Protein AF-0000000076756516 (afdb_homodimer)

Solvent-accessible surface area (backbone atoms only — not comparable to full-atom values): 21014 Å² total; per-residue (Å²): 76,40,34,31,37,33,27,79,41,75,47,29,42,35,36,57,67,68,47,50,74,73,54,24,69,43,27,36,34,33,26,64,47,73,74,60,73,70,43,61,64,44,64,75,63,56,38,48,73,47,68,31,36,44,83,36,52,64,41,33,32,49,52,37,54,71,64,46,36,48,34,36,39,35,56,50,58,54,61,50,98,85,65,52,64,29,29,26,59,17,46,45,29,50,52,52,24,31,62,73,49,26,53,83,19,32,38,38,41,45,63,36,60,48,30,55,84,38,39,79,44,39,48,71,14,28,40,62,42,34,23,67,61,36,49,28,32,20,51,27,48,52,54,48,71,71,41,89,46,46,30,28,38,39,15,37,41,50,74,37,86,55,81,50,56,44,50,40,84,24,72,64,51,72,54,72,51,57,24,51,22,21,32,35,9,51,23,45,51,51,48,48,56,74,76,41,86,86,47,72,79,37,52,26,31,35,37,43,29,76,80,128,75,41,35,30,38,33,25,79,41,74,48,29,41,36,35,58,67,69,46,51,74,74,53,25,69,44,28,36,34,32,27,63,47,73,74,62,73,71,42,61,64,45,62,76,62,58,38,47,73,48,66,30,35,44,83,35,52,67,42,34,32,50,52,37,53,72,63,47,37,46,34,36,39,35,56,52,57,55,60,49,98,84,65,51,65,30,28,25,59,17,46,45,28,49,52,52,24,30,61,72,50,26,53,83,19,32,40,38,42,47,62,36,61,47,31,54,85,38,38,80,40,39,48,70,11,31,40,61,44,37,22,67,62,36,50,28,32,20,51,27,48,52,53,50,71,70,40,88,47,47,31,29,37,40,17,39,42,50,74,37,86,54,82,52,57,44,50,41,82,23,72,62,49,70,56,70,47,52,22,50,20,22,30,35,8,51,24,45,51,54,48,46,56,73,75,40,85,86,46,70,80,38,52,26,31,34,37,44,29,77,79,128

Foldseek 3Di:
DEEEAPCLDPVNLVVLVPDDLVRQVLYEYEAADPVSVPPCSCVVSVHHYDYARLLDLVSLLVVCQVNLDQEYEYPAFDADPVRHTCLASSLLSNLVSCVVRRQNHEYEYEAAPCAAPNVVLDDPVCCVPCVVRRVRNNNSVVSNVPGSHHYHYHHDYDDDDDDDPDDDDDPPPVCVPSADDDVVQVVVVVVCPVVDPDCPPDDDDDGHDDDD/DEEEAPCLDPVNLVVLVPDDLVRQVLYEYEAADPVSVPPCSCVVSVHHYDYARLLDLVSLLVVCQVNLDQEYEYPAFDADPVRHTCLASSLLSNLVSCVVRRQNHEYEYEAAPCAAPSVVLDDPVCCVVCVVRRVRNNNSVVSNVPGSHHYHYHHDYDDDDDDDPDDDDDPDPVCVPSADDDVVQVVVVVVCPVVDPDCPPDDDDDGHDDDD

Secondary structure (DSSP, 8-state):
-EEEETTTSHHHHHHHHHS-HHHHHTEEEEESSGGGGG-HHHHHTT-EEEE--TT-HHHHHHHHHHH--SEEEE---SB-TTS-B-TTHHHHHHHHHHHHH-TT-EEEEE--TT-GGGGGGS-HHHHHHHHHHHHHHHHHHHHHHHSSSEEEEEEE-EEE-SS---EEEESS-------EEEHHHHHHHHHHHHH-SS-TTEEEEEEE----/-EEEETTTSHHHHHHHHHS-HHHHHTEEEEESSGGGGG-HHHHHTT-EEEE--TT-HHHHHHHHHHH--SEEEE---SB-TTS-B-TTHHHHHHHHHHHHH-TT-EEEEE--TT-GGGGGGS-HHHHHHHHHHHHHHHHHHHHHHHSSSEEEEEEE-EEE-SS---EEEESS-------EEEHHHHHHHHHHHHH-SS-TTEEEEEEE----

pLDDT: mean 87.85, std 15.22, range [34.78, 98.88]

St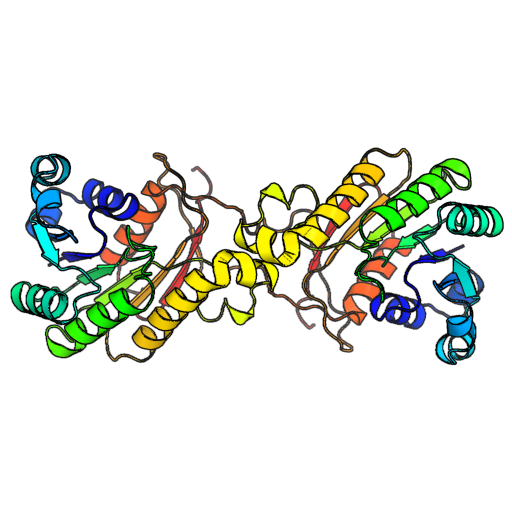ructure (mmCIF, N/CA/C/O backbone):
data_AF-0000000076756516-model_v1
#
loop_
_entity.id
_entity.type
_entity.pdbx_description
1 polymer 'NAD(P)-binding domain-containing protein'
#
loop_
_atom_site.group_PDB
_atom_site.id
_atom_site.type_symbol
_atom_site.label_atom_id
_atom_site.label_alt_id
_atom_site.label_comp_id
_atom_site.label_asym_id
_atom_site.label_entity_id
_atom_site.label_seq_id
_atom_site.pdbx_PDB_ins_code
_atom_site.Cartn_x
_atom_site.Cartn_y
_atom_site.Cartn_z
_atom_site.occupancy
_atom_site.B_iso_or_equiv
_atom_site.auth_seq_id
_atom_site.auth_comp_id
_atom_site.auth_asym_id
_atom_site.auth_atom_id
_atom_site.pdbx_PDB_model_num
ATOM 1 N N . MET A 1 1 ? 3.678 -30.188 -21.062 1 94.88 1 MET A N 1
ATOM 2 C CA . MET A 1 1 ? 2.842 -30.562 -19.938 1 94.88 1 MET A CA 1
ATOM 3 C C . MET A 1 1 ? 2.826 -29.453 -18.875 1 94.88 1 MET A C 1
ATOM 5 O O . MET A 1 1 ? 3.869 -28.891 -18.562 1 94.88 1 MET A O 1
ATOM 9 N N . LEU A 1 2 ? 1.637 -29.141 -18.453 1 98.25 2 LEU A N 1
ATOM 10 C CA . LEU A 1 2 ? 1.432 -28.125 -17.422 1 98.25 2 LEU A CA 1
ATOM 11 C C . LEU A 1 2 ? 1.328 -28.75 -16.047 1 98.25 2 LEU A C 1
ATOM 13 O O . LEU A 1 2 ? 0.549 -29.688 -15.844 1 98.25 2 LEU A O 1
ATOM 17 N N . MET A 1 3 ? 2.189 -28.344 -15.156 1 98.81 3 MET A N 1
ATOM 18 C CA . MET A 1 3 ? 2.145 -28.797 -13.766 1 98.81 3 MET A CA 1
ATOM 19 C C . MET A 1 3 ? 1.742 -27.656 -12.836 1 98.81 3 MET A C 1
ATOM 21 O O . MET A 1 3 ? 2.334 -26.578 -12.883 1 98.81 3 MET A O 1
ATOM 25 N N . ILE A 1 4 ? 0.756 -27.891 -12 1 98.88 4 ILE A N 1
ATOM 26 C CA . ILE A 1 4 ? 0.197 -26.828 -11.156 1 98.88 4 ILE A CA 1
ATOM 27 C C . ILE A 1 4 ? 0.416 -27.172 -9.688 1 98.88 4 ILE A C 1
ATOM 29 O O . ILE A 1 4 ? -0.223 -28.078 -9.148 1 98.88 4 ILE A O 1
ATOM 33 N N . PHE A 1 5 ? 1.343 -26.453 -9.023 1 98.81 5 PHE A N 1
ATOM 34 C CA . PHE A 1 5 ? 1.482 -26.531 -7.578 1 98.81 5 PHE A CA 1
ATOM 35 C C . PHE A 1 5 ? 0.501 -25.594 -6.891 1 98.81 5 PHE A C 1
ATOM 37 O O . PHE A 1 5 ? 0.256 -24.484 -7.371 1 98.81 5 PHE A O 1
ATOM 44 N N . GLY A 1 6 ? 0.014 -25.984 -5.707 1 97.75 6 GLY A N 1
ATOM 45 C CA . GLY A 1 6 ? -1.073 -25.234 -5.094 1 97.75 6 GLY A CA 1
ATOM 46 C C . GLY A 1 6 ? -2.402 -25.438 -5.797 1 97.75 6 GLY A C 1
ATOM 47 O O . GLY A 1 6 ? -3.244 -24.531 -5.805 1 97.75 6 GLY A O 1
ATOM 48 N N . ALA A 1 7 ? -2.59 -26.531 -6.375 1 98 7 ALA A N 1
ATOM 49 C CA . ALA A 1 7 ? -3.744 -26.797 -7.227 1 98 7 ALA A CA 1
ATOM 50 C C . ALA A 1 7 ? -5.023 -26.922 -6.398 1 98 7 ALA A C 1
ATOM 52 O O . ALA A 1 7 ? -6.117 -26.656 -6.898 1 98 7 ALA A O 1
ATOM 53 N N . ASN A 1 8 ? -4.879 -27.297 -5.207 1 96.19 8 ASN A N 1
ATOM 54 C CA . ASN A 1 8 ? -6.059 -27.484 -4.367 1 96.19 8 ASN A CA 1
ATOM 55 C C . ASN A 1 8 ? -6.566 -26.156 -3.82 1 96.19 8 ASN A C 1
ATOM 57 O O . ASN A 1 8 ? -7.703 -26.062 -3.346 1 96.19 8 ASN A O 1
ATOM 61 N N . GLY A 1 9 ? -5.746 -25.156 -3.756 1 95.56 9 GLY A N 1
ATOM 62 C CA . GLY A 1 9 ? -6.164 -23.844 -3.266 1 95.56 9 GLY A CA 1
ATOM 63 C C . GLY A 1 9 ? -7.145 -23.141 -4.188 1 95.56 9 GLY A C 1
ATOM 64 O O . GLY A 1 9 ? -7.32 -23.547 -5.336 1 95.56 9 GLY A O 1
ATOM 65 N N . PRO A 1 10 ? -7.73 -22.047 -3.693 1 95 10 PRO A N 1
ATOM 66 C CA . PRO A 1 10 ? -8.766 -21.359 -4.461 1 95 10 PRO A CA 1
ATOM 67 C C . PRO A 1 10 ? -8.258 -20.844 -5.809 1 95 10 PRO A C 1
ATOM 69 O O . PRO A 1 10 ? -8.969 -20.938 -6.812 1 95 10 PRO A O 1
ATOM 72 N N . SER A 1 11 ? -7.105 -20.297 -5.871 1 95.56 11 SER A N 1
ATOM 73 C CA . SER A 1 11 ? -6.586 -19.766 -7.129 1 95.56 11 SER A CA 1
ATOM 74 C C . SER A 1 11 ? -6.215 -20.891 -8.086 1 95.56 11 SER A C 1
ATOM 76 O O . SER A 1 11 ? -6.438 -20.781 -9.297 1 95.56 11 SER A O 1
ATOM 78 N N . GLY A 1 12 ? -5.594 -21.984 -7.57 1 97.88 12 GLY A N 1
ATOM 79 C CA . GLY A 1 12 ? -5.297 -23.141 -8.398 1 97.88 12 GLY A CA 1
ATOM 80 C C . GLY A 1 12 ? -6.531 -23.75 -9.047 1 97.88 12 GLY A C 1
ATOM 81 O O . GLY A 1 12 ? -6.523 -24.062 -10.234 1 97.88 12 GLY A O 1
ATOM 82 N N . ARG A 1 13 ? -7.566 -23.859 -8.281 1 97.06 13 ARG A N 1
ATOM 83 C CA . ARG A 1 13 ? -8.828 -24.406 -8.781 1 97.06 13 ARG A CA 1
ATOM 84 C C . ARG A 1 13 ? -9.406 -23.531 -9.883 1 97.06 13 ARG A C 1
ATOM 86 O O . ARG A 1 13 ? -9.969 -24.031 -10.859 1 97.06 13 ARG A O 1
ATOM 93 N N . GLN A 1 14 ? -9.281 -22.219 -9.695 1 96.12 14 GLN A N 1
ATOM 94 C CA . GLN A 1 14 ? -9.789 -21.312 -10.719 1 96.12 14 GLN A CA 1
ATOM 95 C C . GLN A 1 14 ? -9.031 -21.484 -12.031 1 96.12 14 GLN A C 1
ATOM 97 O O . GLN A 1 14 ? -9.617 -21.438 -13.109 1 96.12 14 GLN A O 1
ATOM 102 N N . LEU A 1 15 ? -7.703 -21.672 -11.969 1 97.25 15 LEU A N 1
ATOM 103 C CA . LEU A 1 15 ? -6.934 -21.922 -13.188 1 97.25 15 LEU A CA 1
ATOM 104 C C . LEU A 1 15 ? -7.391 -23.203 -13.875 1 97.25 15 LEU A C 1
ATOM 106 O O . LEU A 1 15 ? -7.609 -23.219 -15.086 1 97.25 15 LEU A O 1
ATOM 110 N N . ILE A 1 16 ? -7.539 -24.25 -13.086 1 98.06 16 ILE A N 1
ATOM 111 C CA . ILE A 1 16 ? -7.957 -25.531 -13.625 1 98.06 16 ILE A CA 1
ATOM 112 C C . ILE A 1 16 ? -9.312 -25.391 -14.312 1 98.06 16 ILE A C 1
ATOM 114 O O . ILE A 1 16 ? -9.508 -25.906 -15.414 1 98.06 16 ILE A O 1
ATOM 118 N N . HIS A 1 17 ? -10.164 -24.641 -13.641 1 96.5 17 HIS A N 1
ATOM 119 C CA . HIS A 1 17 ? -11.5 -24.406 -14.188 1 96.5 17 HIS A CA 1
ATOM 120 C C . HIS A 1 17 ? -11.43 -23.719 -15.539 1 96.5 17 HIS A C 1
ATOM 122 O O . HIS A 1 17 ? -12.289 -23.938 -16.406 1 96.5 17 HIS A O 1
ATOM 128 N N . GLN A 1 18 ? -10.461 -22.984 -15.781 1 95.38 18 GLN A N 1
ATOM 129 C CA . GLN A 1 18 ? -10.375 -22.188 -17 1 95.38 18 GLN A CA 1
ATOM 130 C C . GLN A 1 18 ? -9.641 -22.953 -18.094 1 95.38 18 GLN A C 1
ATOM 132 O O . GLN A 1 18 ? -9.602 -22.5 -19.25 1 95.38 18 GLN A O 1
ATOM 137 N N . LEU A 1 19 ? -9.094 -24.094 -17.844 1 96 19 LEU A N 1
ATOM 138 C CA . LEU A 1 19 ? -8.445 -24.906 -18.859 1 96 19 LEU A CA 1
ATOM 139 C C . LEU A 1 19 ? -9.477 -25.641 -19.703 1 96 19 LEU A C 1
ATOM 141 O O . LEU A 1 19 ? -10.5 -26.109 -19.188 1 96 19 LEU A O 1
ATOM 145 N N . SER A 1 20 ? -9.203 -25.734 -20.984 1 94.31 20 SER A N 1
ATOM 146 C CA . SER A 1 20 ? -10.039 -26.562 -21.859 1 94.31 20 SER A CA 1
ATOM 147 C C . SER A 1 20 ? -9.836 -28.047 -21.578 1 94.31 20 SER A C 1
ATOM 149 O O . SER A 1 20 ? -8.836 -28.438 -20.969 1 94.31 20 SER A O 1
ATOM 151 N N . PRO A 1 21 ? -10.727 -28.859 -22.078 1 94.38 21 PRO A N 1
ATOM 152 C CA . PRO A 1 21 ? -10.555 -30.312 -21.891 1 94.38 21 PRO A CA 1
ATOM 153 C C . PRO A 1 21 ? -9.242 -30.828 -22.469 1 94.38 21 PRO A C 1
ATOM 155 O O . PRO A 1 21 ? -8.578 -31.656 -21.859 1 94.38 21 PRO A O 1
ATOM 158 N N . LEU A 1 22 ? -8.883 -30.266 -23.594 1 93.38 22 LEU A N 1
ATOM 159 C CA . LEU A 1 22 ? -7.645 -30.688 -24.234 1 93.38 22 LEU A CA 1
ATOM 160 C C . LEU A 1 22 ? -6.434 -30.281 -23.406 1 93.38 22 LEU A C 1
ATOM 162 O O . LEU A 1 22 ? -5.484 -31.047 -23.25 1 93.38 22 LEU A O 1
ATOM 166 N N . GLU A 1 23 ? -6.496 -29.109 -22.812 1 93.62 23 GLU A N 1
ATOM 167 C CA . GLU A 1 23 ? -5.41 -28.625 -21.953 1 93.62 23 GLU A CA 1
ATOM 168 C C . GLU A 1 23 ? -5.305 -29.453 -20.688 1 93.62 23 GLU A C 1
ATOM 170 O O . GLU A 1 23 ? -4.199 -29.719 -20.203 1 93.62 23 GLU A O 1
ATOM 175 N N . ARG A 1 24 ? -6.391 -29.891 -20.188 1 95.56 24 ARG A N 1
ATOM 176 C CA . ARG A 1 24 ? -6.406 -30.656 -18.938 1 95.56 24 ARG A CA 1
ATOM 177 C C . ARG A 1 24 ? -5.781 -32.031 -19.141 1 95.56 24 ARG A C 1
ATOM 179 O O . ARG A 1 24 ? -5.203 -32.594 -18.203 1 95.56 24 ARG A O 1
ATOM 186 N N . GLU A 1 25 ? -5.867 -32.5 -20.344 1 94.56 25 GLU A N 1
ATOM 187 C CA . GLU A 1 25 ? -5.293 -33.812 -20.625 1 94.56 25 GLU A CA 1
ATOM 188 C C . GLU A 1 25 ? -3.773 -33.781 -20.5 1 94.56 25 GLU A C 1
ATOM 190 O O . GLU A 1 25 ? -3.152 -34.812 -20.25 1 94.56 25 GLU A O 1
ATOM 195 N N . THR A 1 26 ? -3.254 -32.594 -20.719 1 96.38 26 THR A N 1
ATOM 196 C CA . THR A 1 26 ? -1.804 -32.469 -20.656 1 96.38 26 THR A CA 1
ATOM 197 C C . THR A 1 26 ? -1.393 -31.656 -19.438 1 96.38 26 THR A C 1
ATOM 199 O O . THR A 1 26 ? -0.371 -30.953 -19.469 1 96.38 26 THR A O 1
ATOM 202 N N . ALA A 1 27 ? -2.184 -31.656 -18.422 1 98.19 27 ALA A N 1
ATOM 203 C CA . ALA A 1 27 ? -1.889 -30.969 -17.172 1 98.19 27 ALA A CA 1
ATOM 204 C C . ALA A 1 27 ? -1.938 -31.922 -15.984 1 98.19 27 ALA A C 1
ATOM 206 O O . ALA A 1 27 ? -2.586 -32.969 -16.047 1 98.19 27 ALA A O 1
ATOM 207 N N . VAL A 1 28 ? -1.23 -31.609 -14.945 1 98.75 28 VAL A N 1
ATOM 208 C CA . VAL A 1 28 ? -1.28 -32.375 -13.703 1 98.75 28 VAL A CA 1
ATOM 209 C C . VAL A 1 28 ? -1.378 -31.406 -12.516 1 98.75 28 VAL A C 1
ATOM 211 O O . VAL A 1 28 ? -0.647 -30.422 -12.445 1 98.75 28 VAL A O 1
ATOM 214 N N . ALA A 1 29 ? -2.318 -31.688 -11.641 1 98.75 29 ALA A N 1
ATOM 215 C CA . ALA A 1 29 ? -2.514 -30.953 -10.391 1 98.75 29 ALA A CA 1
ATOM 216 C C . ALA A 1 29 ? -1.723 -31.578 -9.25 1 98.75 29 ALA A C 1
ATOM 218 O O . ALA A 1 29 ? -1.886 -32.781 -8.961 1 98.75 29 ALA A O 1
ATOM 219 N N . VAL A 1 30 ? -0.892 -30.812 -8.602 1 98.75 30 VAL A N 1
ATOM 220 C CA . VAL A 1 30 ? -0.1 -31.312 -7.488 1 98.75 30 VAL A CA 1
ATOM 221 C C . VAL A 1 30 ? -0.803 -31 -6.168 1 98.75 30 VAL A C 1
ATOM 223 O O . VAL A 1 30 ? -1.071 -29.844 -5.867 1 98.75 30 VAL A O 1
ATOM 226 N N . LEU A 1 31 ? -1.05 -32.031 -5.375 1 98.19 31 LEU A N 1
ATOM 227 C CA . LEU A 1 31 ? -1.759 -31.922 -4.105 1 98.19 31 LEU A CA 1
ATOM 228 C C . LEU A 1 31 ? -0.827 -32.25 -2.938 1 98.19 31 LEU A C 1
ATOM 230 O O . LEU A 1 31 ? 0.071 -33.062 -3.062 1 98.19 31 LEU A O 1
ATOM 234 N N . ARG A 1 32 ? -1.08 -31.562 -1.812 1 96.44 32 ARG A N 1
ATOM 235 C CA . ARG A 1 32 ? -0.212 -31.719 -0.65 1 96.44 32 ARG A CA 1
ATOM 236 C C . ARG A 1 32 ? -0.457 -33.062 0.032 1 96.44 32 ARG A C 1
ATOM 238 O O . ARG A 1 32 ? 0.491 -33.75 0.417 1 96.44 32 ARG A O 1
ATOM 245 N N . LEU A 1 33 ? -1.744 -33.438 0.158 1 95.56 33 LEU A N 1
ATOM 246 C CA . LEU A 1 33 ? -2.139 -34.625 0.925 1 95.56 33 LEU A CA 1
ATOM 247 C C . LEU A 1 33 ? -2.842 -35.625 0.034 1 95.56 33 LEU A C 1
ATOM 249 O O . LEU A 1 33 ? -3.631 -35.25 -0.837 1 95.56 33 LEU A O 1
ATOM 253 N N . PRO A 1 34 ? -2.607 -36.906 0.317 1 96.38 34 PRO A N 1
ATOM 254 C CA . PRO A 1 34 ? -3.242 -37.938 -0.488 1 96.38 34 PRO A CA 1
ATOM 255 C C . PRO A 1 34 ? -4.766 -37.875 -0.451 1 96.38 34 PRO A C 1
ATOM 257 O O . PRO A 1 34 ? -5.426 -38.125 -1.461 1 96.38 34 PRO A O 1
ATOM 260 N N . GLU A 1 35 ? -5.309 -37.5 0.636 1 95.88 35 GLU A N 1
ATOM 261 C CA . GLU A 1 35 ? -6.758 -37.469 0.796 1 95.88 35 GLU A CA 1
ATOM 262 C C . GLU A 1 35 ? -7.406 -36.438 -0.13 1 95.88 35 GLU A C 1
ATOM 264 O O . GLU A 1 35 ? -8.586 -36.562 -0.462 1 95.88 35 GLU A O 1
ATOM 269 N N . GLN A 1 36 ? -6.66 -35.5 -0.584 1 95.44 36 GLN A N 1
ATOM 270 C CA . GLN A 1 36 ? -7.18 -34.438 -1.453 1 95.44 36 GLN A CA 1
ATOM 271 C C . GLN A 1 36 ? -7.48 -35 -2.85 1 95.44 36 GLN A C 1
ATOM 273 O O . GLN A 1 36 ? -8.219 -34.375 -3.617 1 95.44 36 GLN A O 1
ATOM 278 N N . GLN A 1 37 ? -6.973 -36.125 -3.215 1 95.44 37 GLN A N 1
ATOM 279 C CA . GLN A 1 37 ? -7.199 -36.719 -4.523 1 95.44 37 GLN A CA 1
ATOM 280 C C . GLN A 1 37 ? -8.648 -37.188 -4.68 1 95.44 37 GLN A C 1
ATOM 282 O O . GLN A 1 37 ? -9.133 -37.375 -5.797 1 95.44 37 GLN A O 1
ATOM 287 N N . SER A 1 38 ? -9.336 -37.344 -3.52 1 95.5 38 SER A N 1
ATOM 288 C CA . SER A 1 38 ? -10.711 -37.844 -3.555 1 95.5 38 SER A CA 1
ATOM 289 C C . SER A 1 38 ? -11.695 -36.688 -3.746 1 95.5 38 SER A C 1
ATOM 291 O O . SER A 1 38 ? -12.898 -36.938 -3.896 1 95.5 38 SER A O 1
ATOM 293 N N . ASP A 1 39 ? -11.211 -35.5 -3.645 1 95.81 39 ASP A N 1
ATOM 294 C CA . ASP A 1 39 ? -12.078 -34.344 -3.91 1 95.81 39 ASP A CA 1
ATOM 295 C C . ASP A 1 39 ? -12.672 -34.438 -5.312 1 95.81 39 ASP A C 1
ATOM 297 O O . ASP A 1 39 ? -11.938 -34.5 -6.301 1 95.81 39 ASP A O 1
ATOM 301 N N . GLU A 1 40 ? -13.992 -34.312 -5.453 1 96.06 40 GLU A N 1
ATOM 302 C CA . GLU A 1 40 ? -14.727 -34.5 -6.699 1 96.06 40 GLU A CA 1
ATOM 303 C C . GLU A 1 40 ? -14.352 -33.438 -7.715 1 96.06 40 GLU A C 1
ATOM 305 O O . GLU A 1 40 ? -14.484 -33.625 -8.922 1 96.06 40 GLU A O 1
ATOM 310 N N . PHE A 1 41 ? -13.844 -32.438 -7.285 1 96.75 41 PHE A N 1
ATOM 311 C CA . PHE A 1 41 ? -13.461 -31.328 -8.164 1 96.75 41 PHE A CA 1
ATOM 312 C C . PHE A 1 41 ? -12.516 -31.812 -9.258 1 96.75 41 PHE A C 1
ATOM 314 O O . PHE A 1 41 ? -12.734 -31.531 -10.438 1 96.75 41 PHE A O 1
ATOM 321 N N . PHE A 1 42 ? -11.508 -32.5 -8.867 1 97.81 42 PHE A N 1
ATOM 322 C CA . PHE A 1 42 ? -10.469 -32.906 -9.812 1 97.81 42 PHE A CA 1
ATOM 323 C C . PHE A 1 42 ? -11 -33.969 -10.789 1 97.81 42 PHE A C 1
ATOM 325 O O . PHE A 1 42 ? -10.68 -33.938 -11.977 1 97.81 42 PHE A O 1
ATOM 332 N N . ALA A 1 43 ? -11.859 -34.844 -10.289 1 96.06 43 ALA A N 1
ATOM 333 C CA . ALA A 1 43 ? -12.5 -35.812 -11.156 1 96.06 43 ALA A CA 1
ATOM 334 C C . ALA A 1 43 ? -13.453 -35.125 -12.133 1 96.06 43 ALA A C 1
ATOM 336 O O . ALA A 1 43 ? -13.461 -35.438 -13.328 1 96.06 43 ALA A O 1
ATOM 337 N N . ASP A 1 44 ? -14.211 -34.219 -11.625 1 96.5 44 ASP A N 1
ATOM 338 C CA . ASP A 1 44 ? -15.18 -33.5 -12.445 1 96.5 44 ASP A CA 1
ATOM 339 C C . ASP A 1 44 ? -14.492 -32.688 -13.539 1 96.5 44 ASP A C 1
ATOM 341 O O . ASP A 1 44 ? -15.023 -32.562 -14.641 1 96.5 44 ASP A O 1
ATOM 345 N N . GLN A 1 45 ? -13.328 -32.219 -13.258 1 96.69 45 GLN A N 1
ATOM 346 C CA . GLN A 1 45 ? -12.578 -31.438 -14.219 1 96.69 45 GLN A CA 1
ATOM 347 C C . GLN A 1 45 ? -11.742 -32.312 -15.133 1 96.69 45 GLN A C 1
ATOM 349 O O . GLN A 1 45 ? -11.102 -31.828 -16.078 1 96.69 45 GLN A O 1
ATOM 354 N N . HIS A 1 46 ? -11.703 -33.594 -14.891 1 96.31 46 HIS A N 1
ATOM 355 C CA . HIS A 1 46 ? -10.953 -34.562 -15.664 1 96.31 46 HIS A CA 1
ATOM 356 C C . HIS A 1 46 ? -9.484 -34.188 -15.766 1 96.31 46 HIS A C 1
ATOM 358 O O . HIS A 1 46 ? -8.898 -34.219 -16.844 1 96.31 46 HIS A O 1
ATOM 364 N N . ILE A 1 47 ? -8.875 -33.844 -14.68 1 97.62 47 ILE A N 1
ATOM 365 C CA . ILE A 1 47 ? -7.457 -33.5 -14.625 1 97.62 47 ILE A CA 1
ATOM 366 C C . ILE A 1 47 ? -6.715 -34.531 -13.781 1 97.62 47 ILE A C 1
ATOM 368 O O . ILE A 1 47 ? -7.23 -35 -12.758 1 97.62 47 ILE A O 1
ATOM 372 N N . ARG A 1 48 ? -5.547 -34.938 -14.211 1 97.5 48 ARG A N 1
ATOM 373 C CA . ARG A 1 48 ? -4.691 -35.812 -13.438 1 97.5 48 ARG A CA 1
ATOM 374 C C . ARG A 1 48 ? -4.207 -35.156 -12.156 1 97.5 48 ARG A C 1
ATOM 376 O O . ARG A 1 48 ? -3.998 -33.938 -12.133 1 97.5 48 ARG A O 1
ATOM 383 N N . THR A 1 49 ? -4.02 -35.969 -11.102 1 98.25 49 THR A N 1
ATOM 384 C CA . THR A 1 49 ? -3.479 -35.469 -9.852 1 98.25 49 THR A CA 1
ATOM 385 C C . THR A 1 49 ? -2.229 -36.25 -9.438 1 98.25 49 THR A C 1
ATOM 387 O O . THR A 1 49 ? -2.023 -37.375 -9.883 1 98.25 49 THR A O 1
ATOM 390 N N . THR A 1 50 ? -1.355 -35.625 -8.727 1 98.5 50 THR A N 1
ATOM 391 C CA . THR A 1 50 ? -0.239 -36.25 -8.023 1 98.5 50 THR A CA 1
ATOM 392 C C . THR A 1 50 ? -0.047 -35.625 -6.645 1 98.5 50 THR A C 1
ATOM 394 O O . THR A 1 50 ? -0.576 -34.531 -6.367 1 98.5 50 THR A O 1
ATOM 397 N N . VAL A 1 51 ? 0.642 -36.375 -5.766 1 98.5 51 VAL A N 1
ATOM 398 C CA . VAL A 1 51 ? 0.79 -35.906 -4.387 1 98.5 51 VAL A CA 1
ATOM 399 C C . VAL A 1 51 ? 2.246 -35.531 -4.121 1 98.5 51 VAL A C 1
ATOM 401 O O . VAL A 1 51 ? 3.152 -36.344 -4.363 1 98.5 51 VAL A O 1
ATOM 404 N N . ALA A 1 52 ? 2.494 -34.375 -3.656 1 98.69 52 ALA A N 1
ATOM 405 C CA . ALA A 1 52 ? 3.797 -33.875 -3.205 1 98.69 52 ALA A CA 1
ATOM 406 C C . ALA A 1 52 ? 3.646 -32.688 -2.266 1 98.69 52 ALA A C 1
ATOM 408 O O . ALA A 1 52 ? 3.26 -31.594 -2.693 1 98.69 52 ALA A O 1
ATOM 409 N N . ASP A 1 53 ? 3.959 -32.906 -0.958 1 97.88 53 ASP A N 1
ATOM 410 C CA . ASP A 1 53 ? 4.082 -31.781 -0.042 1 97.88 53 ASP A CA 1
ATOM 411 C C . ASP A 1 53 ? 5.285 -30.922 -0.399 1 97.88 53 ASP A C 1
ATOM 413 O O . ASP A 1 53 ? 6.426 -31.391 -0.389 1 97.88 53 ASP A O 1
ATOM 417 N N . THR A 1 54 ? 5.027 -29.656 -0.666 1 98.19 54 THR A N 1
ATOM 418 C CA . THR A 1 54 ? 6.109 -28.812 -1.152 1 98.19 54 THR A CA 1
ATOM 419 C C . THR A 1 54 ? 7.16 -28.594 -0.065 1 98.19 54 THR A C 1
ATOM 421 O O . THR A 1 54 ? 8.273 -28.156 -0.352 1 98.19 54 THR A O 1
ATOM 424 N N . LEU A 1 55 ? 6.844 -28.875 1.197 1 97.38 55 LEU A N 1
ATOM 425 C CA . LEU A 1 55 ? 7.82 -28.766 2.277 1 97.38 55 LEU A CA 1
ATOM 426 C C . LEU A 1 55 ? 8.703 -30.016 2.336 1 97.38 55 LEU A C 1
ATOM 428 O O . LEU A 1 55 ? 9.672 -30.062 3.1 1 97.38 55 LEU A O 1
ATOM 432 N N . ASP A 1 56 ? 8.375 -31.016 1.53 1 97.94 56 ASP A N 1
ATOM 433 C CA . ASP A 1 56 ? 9.195 -32.219 1.356 1 97.94 56 ASP A CA 1
ATOM 434 C C . ASP A 1 56 ? 9.969 -32.156 0.041 1 97.94 56 ASP A C 1
ATOM 436 O O . ASP A 1 56 ? 9.422 -32.469 -1.018 1 97.94 56 ASP A O 1
ATOM 440 N N . ALA A 1 57 ? 11.242 -31.891 0.177 1 98.19 57 ALA A N 1
ATOM 441 C CA . ALA A 1 57 ? 12.078 -31.688 -1.002 1 98.19 57 ALA A CA 1
ATOM 442 C C . ALA A 1 57 ? 12.102 -32.938 -1.891 1 98.19 57 ALA A C 1
ATOM 444 O O . ALA A 1 57 ? 12.062 -32.812 -3.117 1 98.19 57 ALA A O 1
ATOM 445 N N . GLU A 1 58 ? 12.172 -34.031 -1.287 1 98.5 58 GLU A N 1
ATOM 446 C CA . GLU A 1 58 ? 12.242 -35.25 -2.043 1 98.5 58 GLU A CA 1
ATOM 447 C C . GLU A 1 58 ? 10.938 -35.531 -2.793 1 98.5 58 GLU A C 1
ATOM 449 O O . GLU A 1 58 ? 10.961 -35.969 -3.945 1 98.5 58 GLU A O 1
ATOM 454 N N . ALA A 1 59 ? 9.852 -35.312 -2.18 1 98.56 59 ALA A N 1
ATOM 455 C CA . ALA A 1 59 ? 8.555 -35.5 -2.824 1 98.56 59 ALA A CA 1
ATOM 456 C C . ALA A 1 59 ? 8.414 -34.594 -4.043 1 98.56 59 ALA A C 1
ATOM 458 O O . ALA A 1 59 ? 7.914 -35.031 -5.086 1 98.56 59 ALA A O 1
ATOM 459 N N . VAL A 1 60 ? 8.859 -33.406 -3.924 1 98.75 60 VAL A N 1
ATOM 460 C CA . VAL A 1 60 ? 8.781 -32.438 -5.023 1 98.75 60 VAL A CA 1
ATOM 461 C C . VAL A 1 60 ? 9.68 -32.906 -6.172 1 98.75 60 VAL A C 1
ATOM 463 O O . VAL A 1 60 ? 9.258 -32.906 -7.332 1 98.75 60 VAL A O 1
ATOM 466 N N . ALA A 1 61 ? 10.859 -33.312 -5.84 1 98.69 61 ALA A N 1
ATOM 467 C CA . ALA A 1 61 ? 11.805 -33.781 -6.848 1 98.69 61 ALA A CA 1
ATOM 468 C C . ALA A 1 61 ? 11.242 -34.969 -7.621 1 98.69 61 ALA A C 1
ATOM 470 O O . ALA A 1 61 ? 11.336 -35.031 -8.852 1 98.69 61 ALA A O 1
ATOM 471 N N . GLN A 1 62 ? 10.648 -35.844 -6.949 1 98.69 62 GLN A N 1
ATOM 472 C CA . GLN A 1 62 ? 10.086 -37.031 -7.574 1 98.69 62 GLN A CA 1
ATOM 473 C C . GLN A 1 62 ? 8.953 -36.688 -8.523 1 98.69 62 GLN A C 1
ATOM 475 O O . GLN A 1 62 ? 8.852 -37.219 -9.625 1 98.69 62 GLN A O 1
ATOM 480 N N . ALA A 1 63 ? 8.117 -35.812 -8.086 1 98.62 63 ALA A N 1
ATOM 481 C CA . ALA A 1 63 ? 7 -35.406 -8.93 1 98.62 63 ALA A CA 1
ATOM 482 C C . ALA A 1 63 ? 7.504 -34.75 -10.219 1 98.62 63 ALA A C 1
ATOM 484 O O . ALA A 1 63 ? 7.012 -35.031 -11.305 1 98.62 63 ALA A O 1
ATOM 485 N N . VAL A 1 64 ? 8.5 -33.875 -10.117 1 98.75 64 VAL A N 1
ATOM 486 C CA . VAL A 1 64 ? 9.047 -33.156 -11.281 1 98.75 64 VAL A CA 1
ATOM 487 C C . VAL A 1 64 ? 9.734 -34.156 -12.203 1 98.75 64 VAL A C 1
ATOM 489 O O . VAL A 1 64 ? 9.602 -34.094 -13.422 1 98.75 64 VAL A O 1
ATOM 492 N N . GLN A 1 65 ? 10.438 -35.062 -11.57 1 98.19 65 GLN A N 1
ATOM 493 C CA . GLN A 1 65 ? 11.125 -36.062 -12.359 1 98.19 65 GLN A CA 1
ATOM 494 C C . GLN A 1 65 ? 10.133 -36.938 -13.125 1 98.19 65 GLN A C 1
ATOM 496 O O . GLN A 1 65 ? 10.375 -37.312 -14.273 1 98.19 65 GLN A O 1
ATOM 501 N N . GLN A 1 66 ? 9.094 -37.25 -12.5 1 98.25 66 GLN A N 1
ATOM 502 C CA . GLN A 1 66 ? 8.094 -38.125 -13.086 1 98.25 66 GLN A CA 1
ATOM 503 C C . GLN A 1 66 ? 7.41 -37.469 -14.281 1 98.25 66 GLN A C 1
ATOM 505 O O . GLN A 1 66 ? 7.223 -38.125 -15.32 1 98.25 66 GLN A O 1
ATOM 510 N N . TYR A 1 67 ? 7.098 -36.219 -14.211 1 97.88 67 TYR A N 1
ATOM 511 C CA . TYR A 1 67 ? 6.215 -35.625 -15.203 1 97.88 67 TYR A CA 1
ATOM 512 C C . TYR A 1 67 ? 7.008 -34.75 -16.188 1 97.88 67 TYR A C 1
ATOM 514 O O . TYR A 1 67 ? 6.523 -34.438 -17.266 1 97.88 67 TYR A O 1
ATOM 522 N N . ARG A 1 68 ? 8.164 -34.281 -15.789 1 97.06 68 ARG A N 1
ATOM 523 C CA . ARG A 1 68 ? 9.055 -33.469 -16.625 1 97.06 68 ARG A CA 1
ATOM 524 C C . ARG A 1 68 ? 8.289 -32.344 -17.328 1 97.06 68 ARG A C 1
ATOM 526 O O . ARG A 1 68 ? 8.266 -32.281 -18.547 1 97.06 68 ARG A O 1
ATOM 533 N N . PRO A 1 69 ? 7.707 -31.469 -16.562 1 98.19 69 PRO A N 1
ATOM 534 C CA . PRO A 1 69 ? 6.867 -30.406 -17.125 1 98.19 69 PRO A CA 1
ATOM 535 C C . PRO A 1 69 ? 7.652 -29.422 -17.984 1 98.19 69 PRO A C 1
ATOM 537 O O . PRO A 1 69 ? 8.859 -29.25 -17.781 1 98.19 69 PRO A O 1
ATOM 540 N N . ASP A 1 70 ? 6.945 -28.812 -18.984 1 97.62 70 ASP A N 1
ATOM 541 C CA . ASP A 1 70 ? 7.492 -27.703 -19.75 1 97.62 70 ASP A CA 1
ATOM 542 C C . ASP A 1 70 ? 7.086 -26.359 -19.141 1 97.62 70 ASP A C 1
ATOM 544 O O . ASP A 1 70 ? 7.762 -25.344 -19.344 1 97.62 70 ASP A O 1
ATOM 548 N N . THR A 1 71 ? 5.926 -26.375 -18.531 1 98.19 71 THR A N 1
ATOM 549 C CA . THR A 1 71 ? 5.406 -25.203 -17.844 1 98.19 71 THR A CA 1
ATOM 550 C C . THR A 1 71 ? 4.953 -25.562 -16.422 1 98.19 71 THR A C 1
ATOM 552 O O . THR A 1 71 ? 4.285 -26.578 -16.219 1 98.19 71 THR A O 1
ATOM 555 N N . VAL A 1 72 ? 5.402 -24.797 -15.492 1 98.81 72 VAL A N 1
ATOM 556 C CA . VAL A 1 72 ? 4.996 -24.969 -14.102 1 98.81 72 VAL A CA 1
ATOM 557 C C . VAL A 1 72 ? 4.383 -23.672 -13.57 1 98.81 72 VAL A C 1
ATOM 559 O O . VAL A 1 72 ? 4.902 -22.578 -13.828 1 98.81 72 VAL A O 1
ATOM 562 N N . VAL A 1 73 ? 3.242 -23.781 -12.906 1 98.81 73 VAL A N 1
ATOM 563 C CA . VAL A 1 73 ? 2.641 -22.688 -12.164 1 98.81 73 VAL A CA 1
ATOM 564 C C . VAL A 1 73 ? 2.652 -23 -10.672 1 98.81 73 VAL A C 1
ATOM 566 O O . VAL A 1 73 ? 2.271 -24.094 -10.258 1 98.81 73 VAL A O 1
ATOM 569 N N . SER A 1 74 ? 3.119 -22.078 -9.914 1 98.88 74 SER A N 1
ATOM 570 C CA . SER A 1 74 ? 3.074 -22.266 -8.461 1 98.88 74 SER A CA 1
ATOM 571 C C . SER A 1 74 ? 2.188 -21.219 -7.801 1 98.88 74 SER A C 1
ATOM 573 O O . SER A 1 74 ? 2.49 -20.016 -7.852 1 98.88 74 SER A O 1
ATOM 575 N N . PHE A 1 75 ? 1.146 -21.672 -7.156 1 98 75 PHE A N 1
ATOM 576 C CA . PHE A 1 75 ? 0.301 -20.875 -6.273 1 98 75 PHE A CA 1
ATOM 577 C C . PHE A 1 75 ? 0.656 -21.125 -4.812 1 98 75 PHE A C 1
ATOM 579 O O . PHE A 1 75 ? -0.09 -20.734 -3.912 1 98 75 PHE A O 1
ATOM 586 N N . VAL A 1 76 ? 1.765 -21.734 -4.582 1 97.38 76 VAL A N 1
ATOM 587 C CA . VAL A 1 76 ? 2.123 -22.203 -3.248 1 97.38 76 VAL A CA 1
ATOM 588 C C . VAL A 1 76 ? 2.352 -21.016 -2.322 1 97.38 76 VAL A C 1
ATOM 590 O O . VAL A 1 76 ? 3.102 -20.094 -2.656 1 97.38 76 VAL A O 1
ATOM 593 N N . GLY A 1 77 ? 1.749 -21.016 -1.185 1 94.12 77 GLY A N 1
ATOM 594 C CA . GLY A 1 77 ? 1.899 -20.016 -0.129 1 94.12 77 GLY A CA 1
ATOM 595 C C . GLY A 1 77 ? 0.988 -20.266 1.058 1 94.12 77 GLY A C 1
ATOM 596 O O . GLY A 1 77 ? 0.118 -21.141 1.005 1 94.12 77 GLY A O 1
ATOM 597 N N . GLY A 1 78 ? 1.312 -19.484 2.129 1 90.31 78 GLY A N 1
ATOM 598 C CA . GLY A 1 78 ? 0.507 -19.609 3.334 1 90.31 78 GLY A CA 1
ATOM 599 C C . GLY A 1 78 ? 1.096 -20.562 4.348 1 90.31 78 GLY A C 1
ATOM 600 O O . GLY A 1 78 ? 2.24 -21 4.211 1 90.31 78 GLY A O 1
ATOM 601 N N . LYS A 1 79 ? 0.329 -20.766 5.43 1 88.12 79 LYS A N 1
ATOM 602 C CA . LYS A 1 79 ? 0.757 -21.656 6.508 1 88.12 79 LYS A CA 1
ATOM 603 C C . LYS A 1 79 ? -0.106 -22.906 6.566 1 88.12 79 LYS A C 1
ATOM 605 O O . LYS A 1 79 ? -1.311 -22.859 6.305 1 88.12 79 LYS A O 1
ATOM 610 N N . ASN A 1 80 ? 0.575 -24.047 6.848 1 87.31 80 ASN A N 1
ATOM 611 C CA . ASN A 1 80 ? -0.207 -25.266 7.066 1 87.31 80 ASN A CA 1
ATOM 612 C C . ASN A 1 80 ? -0.809 -25.297 8.469 1 87.31 80 ASN A C 1
ATOM 614 O O . ASN A 1 80 ? -0.761 -24.297 9.195 1 87.31 80 ASN A O 1
ATOM 618 N N . GLU A 1 81 ? -1.449 -26.469 8.727 1 85.5 81 GLU A N 1
ATOM 619 C CA . GLU A 1 81 ? -2.164 -26.609 9.992 1 85.5 81 GLU A CA 1
ATOM 620 C C . GLU A 1 81 ? -1.218 -26.484 11.18 1 85.5 81 GLU A C 1
ATOM 622 O O . GLU A 1 81 ? -1.638 -26.109 12.273 1 85.5 81 GLU A O 1
ATOM 627 N N . GLN A 1 82 ? 0.102 -26.703 11.031 1 87.56 82 GLN A N 1
ATOM 628 C CA . GLN A 1 82 ? 1.104 -26.625 12.086 1 87.56 82 GLN A CA 1
ATOM 629 C C . GLN A 1 82 ? 1.731 -25.234 12.148 1 87.56 82 GLN A C 1
ATOM 631 O O . GLN A 1 82 ? 2.652 -25 12.938 1 87.56 82 GLN A O 1
ATOM 636 N N . GLY A 1 83 ? 1.307 -24.359 11.344 1 88.06 83 GLY A N 1
ATOM 637 C CA . GLY A 1 83 ? 1.809 -22.984 11.344 1 88.06 83 GLY A CA 1
ATOM 638 C C . GLY A 1 83 ? 3.088 -22.828 10.539 1 88.06 83 GLY A C 1
ATOM 639 O O . GLY A 1 83 ? 3.746 -21.797 10.617 1 88.06 83 GLY A O 1
ATOM 640 N N . ILE A 1 84 ? 3.422 -23.844 9.828 1 88.19 84 ILE A N 1
ATOM 641 C CA . ILE A 1 84 ? 4.656 -23.781 9.055 1 88.19 84 ILE A CA 1
ATOM 642 C C . ILE A 1 84 ? 4.379 -23.141 7.695 1 88.19 84 ILE A C 1
ATOM 644 O O . ILE A 1 84 ? 3.504 -23.594 6.953 1 88.19 84 ILE A O 1
ATOM 648 N N . ARG A 1 85 ? 5.133 -22.078 7.332 1 89.81 85 ARG A N 1
ATOM 649 C CA . ARG A 1 85 ? 4.945 -21.312 6.109 1 89.81 85 ARG A CA 1
ATOM 650 C C . ARG A 1 85 ? 5.645 -21.969 4.926 1 89.81 85 ARG A C 1
ATOM 652 O O . ARG A 1 85 ? 6.789 -22.406 5.043 1 89.81 85 ARG A O 1
ATOM 659 N N . SER A 1 86 ? 5 -21.984 3.746 1 95.5 86 SER A N 1
ATOM 660 C CA . SER A 1 86 ? 5.547 -22.656 2.572 1 95.5 86 SER A CA 1
ATOM 661 C C . SER A 1 86 ? 5.984 -21.656 1.514 1 95.5 86 SER A C 1
ATOM 663 O O . SER A 1 86 ? 6.578 -22.031 0.501 1 95.5 86 SER A O 1
ATOM 665 N N . ASP A 1 87 ? 5.805 -20.375 1.699 1 95.5 87 ASP A N 1
ATOM 666 C CA . ASP A 1 87 ? 6.016 -19.359 0.679 1 95.5 87 ASP A CA 1
ATOM 667 C C . ASP A 1 87 ? 7.453 -19.391 0.162 1 95.5 87 ASP A C 1
ATOM 669 O O . ASP A 1 87 ? 7.688 -19.234 -1.038 1 95.5 87 ASP A O 1
ATOM 673 N N . ALA A 1 88 ? 8.398 -19.578 1.117 1 96.31 88 ALA A N 1
ATOM 674 C CA . ALA A 1 88 ? 9.797 -19.641 0.702 1 96.31 88 ALA A CA 1
ATOM 675 C C . ALA A 1 88 ? 10.227 -21.078 0.463 1 96.31 88 ALA A C 1
ATOM 677 O O . ALA A 1 88 ? 10.508 -21.469 -0.673 1 96.31 88 ALA A O 1
ATOM 678 N N . THR A 1 89 ? 10.164 -21.875 1.496 1 96.88 89 THR A N 1
ATOM 679 C CA . THR A 1 89 ? 10.727 -23.219 1.459 1 96.88 89 THR A CA 1
ATOM 680 C C . THR A 1 89 ? 10.062 -24.047 0.37 1 96.88 89 THR A C 1
ATOM 682 O O . THR A 1 89 ? 10.742 -24.75 -0.392 1 96.88 89 THR A O 1
ATOM 685 N N . GLY A 1 90 ? 8.797 -24.031 0.269 1 98.38 90 GLY A N 1
ATOM 686 C CA . GLY A 1 90 ? 8.094 -24.781 -0.75 1 98.38 90 GLY A CA 1
ATOM 687 C C . GLY A 1 90 ? 8.508 -24.422 -2.162 1 98.38 90 GLY A C 1
ATOM 688 O O . GLY A 1 90 ? 8.773 -25.297 -2.986 1 98.38 90 GLY A O 1
ATOM 689 N N . ASN A 1 91 ? 8.547 -23.141 -2.447 1 98.44 91 ASN A N 1
ATOM 690 C CA . ASN A 1 91 ? 8.906 -22.672 -3.783 1 98.44 91 ASN A CA 1
ATOM 691 C C . ASN A 1 91 ? 10.391 -22.906 -4.074 1 98.44 91 ASN A C 1
ATOM 693 O O . ASN A 1 91 ? 10.766 -23.172 -5.219 1 98.44 91 ASN A O 1
ATOM 697 N N . LEU A 1 92 ? 11.211 -22.844 -3.021 1 98.25 92 LEU A N 1
ATOM 698 C CA . LEU A 1 92 ? 12.625 -23.172 -3.209 1 98.25 92 LEU A CA 1
ATOM 699 C C . LEU A 1 92 ? 12.797 -24.625 -3.625 1 98.25 92 LEU A C 1
ATOM 701 O O . LEU A 1 92 ? 13.625 -24.938 -4.48 1 98.25 92 LEU A O 1
ATOM 705 N N . HIS A 1 93 ? 12.047 -25.516 -3.047 1 98.75 93 HIS A N 1
ATOM 706 C CA . HIS A 1 93 ? 12.086 -26.922 -3.432 1 98.75 93 HIS A CA 1
ATOM 707 C C . HIS A 1 93 ? 11.656 -27.109 -4.883 1 98.75 93 HIS A C 1
ATOM 709 O O . HIS A 1 93 ? 12.234 -27.922 -5.609 1 98.75 93 HIS A O 1
ATOM 715 N N . ILE A 1 94 ? 10.641 -26.391 -5.297 1 98.81 94 ILE A N 1
ATOM 716 C CA . ILE A 1 94 ? 10.172 -26.469 -6.676 1 98.81 94 ILE A CA 1
ATOM 717 C C . ILE A 1 94 ? 11.273 -26 -7.621 1 98.81 94 ILE A C 1
ATOM 719 O O . ILE A 1 94 ? 11.578 -26.672 -8.609 1 98.81 94 ILE A O 1
ATOM 723 N N . ILE A 1 95 ? 11.883 -24.875 -7.285 1 98.62 95 ILE A N 1
ATOM 724 C CA . ILE A 1 95 ? 12.938 -24.281 -8.117 1 98.62 95 ILE A CA 1
ATOM 725 C C . ILE A 1 95 ? 14.086 -25.281 -8.258 1 98.62 95 ILE A C 1
ATOM 727 O O . ILE A 1 95 ? 14.539 -25.562 -9.367 1 98.62 95 ILE A O 1
ATOM 731 N N . ARG A 1 96 ? 14.492 -25.812 -7.148 1 98.44 96 ARG A N 1
ATOM 732 C CA . ARG A 1 96 ? 15.609 -26.75 -7.16 1 98.44 96 ARG A CA 1
ATOM 733 C C . ARG A 1 96 ? 15.273 -28 -7.961 1 98.44 96 ARG A C 1
ATOM 735 O O . ARG A 1 96 ? 16.109 -28.5 -8.719 1 98.44 96 ARG A O 1
ATOM 742 N N . ALA A 1 97 ? 14.117 -28.531 -7.773 1 98.81 97 ALA A N 1
ATOM 743 C CA . ALA A 1 97 ? 13.695 -29.719 -8.5 1 98.81 97 ALA A CA 1
ATOM 744 C C . ALA A 1 97 ? 13.695 -29.469 -10.008 1 98.81 97 ALA A C 1
ATOM 746 O O . ALA A 1 97 ? 14.102 -30.344 -10.781 1 98.81 97 ALA A O 1
ATOM 747 N N . LEU A 1 98 ? 13.242 -28.312 -10.398 1 98.69 98 LEU A N 1
ATOM 748 C CA . LEU A 1 98 ? 13.211 -27.984 -11.82 1 98.69 98 LEU A CA 1
ATOM 749 C C . LEU A 1 98 ? 14.617 -27.859 -12.383 1 98.69 98 LEU A C 1
ATOM 751 O O . LEU A 1 98 ? 14.906 -28.375 -13.469 1 98.69 98 LEU A O 1
ATOM 755 N N . GLU A 1 99 ? 15.453 -27.188 -11.641 1 98.25 99 GLU A N 1
ATOM 756 C CA . GLU A 1 99 ? 16.844 -27.062 -12.086 1 98.25 99 GLU A CA 1
ATOM 757 C C . GLU A 1 99 ? 17.469 -28.422 -12.336 1 98.25 99 GLU A C 1
ATOM 759 O O . GLU A 1 99 ? 18.234 -28.594 -13.289 1 98.25 99 GLU A O 1
ATOM 764 N N . GLN A 1 100 ? 17.062 -29.328 -11.539 1 97.88 100 GLN A N 1
ATOM 765 C CA . GLN A 1 100 ? 17.703 -30.641 -11.578 1 97.88 100 GLN A CA 1
ATOM 766 C C . GLN A 1 100 ? 17.031 -31.547 -12.609 1 97.88 100 GLN A C 1
ATOM 768 O O . GLN A 1 100 ? 17.719 -32.281 -13.32 1 97.88 100 GLN A O 1
ATOM 773 N N . HIS A 1 101 ? 15.75 -31.469 -12.711 1 98.38 101 HIS A N 1
ATOM 774 C CA . HIS A 1 101 ? 15.062 -32.562 -13.414 1 98.38 101 HIS A CA 1
ATOM 775 C C . HIS A 1 101 ? 14.297 -32.031 -14.625 1 98.38 101 HIS A C 1
ATOM 777 O O . HIS A 1 101 ? 13.852 -32.812 -15.469 1 98.38 101 HIS A O 1
ATOM 783 N N . ALA A 1 102 ? 14.109 -30.75 -14.766 1 98.19 102 ALA A N 1
ATOM 784 C CA . ALA A 1 102 ? 13.445 -30.125 -15.906 1 98.19 102 ALA A CA 1
ATOM 785 C C . ALA A 1 102 ? 14 -28.734 -16.172 1 98.19 102 ALA A C 1
ATOM 787 O O . ALA A 1 102 ? 13.258 -27.75 -16.141 1 98.19 102 ALA A O 1
ATOM 788 N N . PRO A 1 103 ? 15.227 -28.625 -16.484 1 97.62 103 PRO A N 1
ATOM 789 C CA . PRO A 1 103 ? 15.906 -27.328 -16.547 1 97.62 103 PRO A CA 1
ATOM 790 C C . PRO A 1 103 ? 15.391 -26.438 -17.688 1 97.62 103 PRO A C 1
ATOM 792 O O . PRO A 1 103 ? 15.656 -25.234 -17.688 1 97.62 103 PRO A O 1
ATOM 795 N N . LYS A 1 104 ? 14.664 -26.953 -18.609 1 97.06 104 LYS A N 1
ATOM 796 C CA . LYS A 1 104 ? 14.141 -26.172 -19.719 1 97.06 104 LYS A CA 1
ATOM 797 C C . LYS A 1 104 ? 12.734 -25.656 -19.422 1 97.06 104 LYS A C 1
ATOM 799 O O . LYS A 1 104 ? 12.148 -24.922 -20.219 1 97.06 104 LYS A O 1
ATOM 804 N N . ALA A 1 105 ? 12.172 -26.047 -18.266 1 97.44 105 ALA A N 1
ATOM 805 C CA . ALA A 1 105 ? 10.82 -25.625 -17.906 1 97.44 105 ALA A CA 1
ATOM 806 C C . ALA A 1 105 ? 10.766 -24.125 -17.625 1 97.44 105 ALA A C 1
ATOM 808 O O . ALA A 1 105 ? 11.75 -23.547 -17.156 1 97.44 105 ALA A O 1
ATOM 809 N N . ARG A 1 106 ? 9.617 -23.562 -17.922 1 97.38 106 ARG A N 1
ATOM 810 C CA . ARG A 1 106 ? 9.312 -22.219 -17.469 1 97.38 106 ARG A CA 1
ATOM 811 C C . ARG A 1 106 ? 8.469 -22.25 -16.203 1 97.38 106 ARG A C 1
ATOM 813 O O . ARG A 1 106 ? 7.508 -23 -16.109 1 97.38 106 ARG A O 1
ATOM 820 N N . LEU A 1 107 ? 8.898 -21.5 -15.258 1 98.56 107 LEU A N 1
ATOM 821 C CA . LEU A 1 107 ? 8.172 -21.391 -14 1 98.56 107 LEU A CA 1
ATOM 822 C C . LEU A 1 107 ? 7.434 -20.062 -13.906 1 98.56 107 LEU A C 1
ATOM 824 O O . LEU A 1 107 ? 8.055 -19 -14.008 1 98.56 107 LEU A O 1
ATOM 828 N N . ILE A 1 108 ? 6.129 -20.109 -13.773 1 98.38 108 ILE A N 1
ATOM 829 C CA . ILE A 1 108 ? 5.289 -18.969 -13.414 1 98.38 108 ILE A CA 1
ATOM 830 C C . ILE A 1 108 ? 5.016 -18.984 -11.914 1 98.38 108 ILE A C 1
ATOM 832 O O . ILE A 1 108 ? 4.27 -19.828 -11.422 1 98.38 108 ILE A O 1
ATOM 836 N N . LEU A 1 109 ? 5.676 -18.078 -11.242 1 98.5 109 LEU A N 1
ATOM 837 C CA . LEU A 1 109 ? 5.566 -18 -9.789 1 98.5 109 LEU A CA 1
ATOM 838 C C . LEU A 1 109 ? 4.605 -16.891 -9.375 1 98.5 109 LEU A C 1
ATOM 840 O O . LEU A 1 109 ? 4.828 -15.719 -9.695 1 98.5 109 LEU A O 1
ATOM 844 N N . VAL A 1 110 ? 3.506 -17.234 -8.664 1 97.06 110 VAL A N 1
ATOM 845 C CA . VAL A 1 110 ? 2.555 -16.25 -8.148 1 97.06 110 VAL A CA 1
ATOM 846 C C . VAL A 1 110 ? 2.936 -15.867 -6.727 1 97.06 110 VAL A C 1
ATOM 848 O O . VAL A 1 110 ? 3.008 -16.719 -5.84 1 97.06 110 VAL A O 1
ATOM 851 N N . THR A 1 111 ? 3.248 -14.602 -6.492 1 93.19 111 THR A N 1
ATOM 852 C CA . THR A 1 111 ? 3.586 -14.078 -5.176 1 93.19 111 THR A CA 1
ATOM 853 C C . THR A 1 111 ? 2.576 -13.016 -4.738 1 93.19 111 THR A C 1
ATOM 855 O O . THR A 1 111 ? 1.422 -13.336 -4.449 1 93.19 111 THR A O 1
ATOM 858 N N . SER A 1 112 ? 2.99 -11.781 -4.473 1 86 112 SER A N 1
ATOM 859 C CA . SER A 1 112 ? 2.082 -10.719 -4.055 1 86 112 SER A CA 1
ATOM 860 C C . SER A 1 112 ? 2.689 -9.344 -4.309 1 86 112 SER A C 1
ATOM 862 O O . SER A 1 112 ? 3.912 -9.195 -4.355 1 86 112 SER A O 1
ATOM 864 N N . MET A 1 113 ? 1.743 -8.438 -4.527 1 78.38 113 MET A N 1
ATOM 865 C CA . MET A 1 113 ? 2.232 -7.059 -4.516 1 78.38 113 MET A CA 1
ATOM 866 C C . MET A 1 113 ? 3.021 -6.773 -3.24 1 78.38 113 MET A C 1
ATOM 868 O O . MET A 1 113 ? 2.641 -7.219 -2.156 1 78.38 113 MET A O 1
ATOM 872 N N . GLY A 1 114 ? 4.082 -6.078 -3.42 1 74.81 114 GLY A N 1
ATOM 873 C CA . GLY A 1 114 ? 4.945 -5.773 -2.289 1 74.81 114 GLY A CA 1
ATOM 874 C C . GLY A 1 114 ? 6.184 -6.648 -2.227 1 74.81 114 GLY A C 1
ATOM 875 O O . GLY A 1 114 ? 7.113 -6.363 -1.469 1 74.81 114 GLY A O 1
ATOM 876 N N . CYS A 1 115 ? 6.219 -7.723 -3.008 1 81.44 115 CYS A N 1
ATOM 877 C CA . CYS A 1 115 ? 7.355 -8.641 -2.982 1 81.44 115 CYS A CA 1
ATOM 878 C C . CYS A 1 115 ? 8.492 -8.117 -3.855 1 81.44 115 CYS A C 1
ATOM 880 O O . CYS A 1 115 ? 8.305 -7.184 -4.633 1 81.44 115 CYS A O 1
ATOM 882 N N . GLY A 1 116 ? 9.625 -8.828 -3.729 1 78.38 116 GLY A N 1
ATOM 883 C CA . GLY A 1 116 ? 10.789 -8.484 -4.523 1 78.38 116 GLY A CA 1
ATOM 884 C C . GLY A 1 116 ? 11.312 -7.09 -4.25 1 78.38 116 GLY A C 1
ATOM 885 O O . GLY A 1 116 ? 11.477 -6.703 -3.09 1 78.38 116 GLY A O 1
ATOM 886 N N . GLU A 1 117 ? 11.516 -6.355 -5.363 1 70 117 GLU A N 1
ATOM 887 C CA . GLU A 1 117 ? 12.07 -5.012 -5.258 1 70 117 GLU A CA 1
ATOM 888 C C . GLU A 1 117 ? 11.07 -4.047 -4.633 1 70 117 GLU A C 1
ATOM 890 O O . GLU A 1 117 ? 11.445 -2.967 -4.172 1 70 117 GLU A O 1
ATOM 895 N N . GLN A 1 118 ? 9.828 -4.523 -4.602 1 65.81 118 GLN A N 1
ATOM 896 C CA . GLN A 1 118 ? 8.789 -3.68 -4.02 1 65.81 118 GLN A CA 1
ATOM 897 C C . GLN A 1 118 ? 8.836 -3.717 -2.496 1 65.81 118 GLN A C 1
ATOM 899 O O . GLN A 1 118 ? 8.266 -2.85 -1.83 1 65.81 118 GLN A O 1
ATOM 904 N N . TYR A 1 119 ? 9.523 -4.773 -2.016 1 66.38 119 TYR A N 1
ATOM 905 C CA . TYR A 1 119 ? 9.477 -5.008 -0.577 1 66.38 119 TYR A CA 1
ATOM 906 C C . TYR A 1 119 ? 10.062 -3.826 0.189 1 66.38 119 TYR A C 1
ATOM 908 O O . TYR A 1 119 ? 9.5 -3.395 1.199 1 66.38 119 TYR A O 1
ATOM 916 N N . ALA A 1 120 ? 11.18 -3.369 -0.365 1 58.78 120 ALA A N 1
ATOM 917 C CA . ALA A 1 120 ? 11.875 -2.277 0.317 1 58.78 120 ALA A CA 1
ATOM 918 C C . ALA A 1 120 ? 11.023 -1.011 0.329 1 58.78 120 ALA A C 1
ATOM 920 O O . ALA A 1 120 ? 11.195 -0.145 1.19 1 58.78 120 ALA A O 1
ATOM 921 N N . LEU A 1 121 ? 10.094 -1.015 -0.663 1 54.62 121 LEU A N 1
ATOM 922 C CA . LEU A 1 121 ? 9.289 0.189 -0.835 1 54.62 121 LEU A CA 1
ATOM 923 C C . LEU A 1 121 ? 8.023 0.123 0.017 1 54.62 121 LEU A C 1
ATOM 925 O O . LEU A 1 121 ? 7.281 1.104 0.11 1 54.62 121 LEU A O 1
ATOM 929 N N . MET A 1 122 ? 7.938 -1.04 0.545 1 57.81 122 MET A N 1
ATOM 930 C CA . MET A 1 122 ? 6.723 -1.208 1.337 1 57.81 122 MET A CA 1
ATOM 931 C C . MET A 1 122 ? 6.84 -0.486 2.674 1 57.81 122 MET A C 1
ATOM 933 O O . MET A 1 122 ? 7.941 -0.327 3.203 1 57.81 122 MET A O 1
ATOM 937 N N . SER A 1 123 ? 5.844 -0.008 3.039 1 50.88 123 SER A N 1
ATOM 938 C CA . SER A 1 123 ? 5.828 0.697 4.316 1 50.88 123 SER A CA 1
ATOM 939 C C . SER A 1 123 ? 6.164 -0.243 5.473 1 50.88 123 SER A C 1
ATOM 941 O O . SER A 1 123 ? 6.055 -1.464 5.336 1 50.88 123 SER A O 1
ATOM 943 N N . ASP A 1 124 ? 6.742 0.348 6.496 1 49.03 124 ASP A N 1
ATOM 944 C CA . ASP A 1 124 ? 7.051 -0.444 7.684 1 49.03 124 ASP A CA 1
ATOM 945 C C . ASP A 1 124 ? 5.809 -1.172 8.195 1 49.03 124 ASP A C 1
ATOM 947 O O . ASP A 1 124 ? 5.898 -2.311 8.656 1 49.03 124 ASP A O 1
ATOM 951 N N . MET A 1 125 ? 4.711 -0.57 8.086 1 42.66 125 MET A N 1
ATOM 952 C CA . MET A 1 125 ? 3.443 -1.163 8.508 1 42.66 125 MET A CA 1
ATOM 953 C C . MET A 1 125 ? 3.115 -2.395 7.668 1 42.66 125 MET A C 1
ATOM 955 O O . MET A 1 125 ? 2.68 -3.416 8.203 1 42.66 125 MET A O 1
ATOM 959 N N . PHE A 1 126 ? 3.291 -2.195 6.336 1 52.31 126 PHE A N 1
ATOM 960 C CA . PHE A 1 126 ? 3.127 -3.322 5.426 1 52.31 126 PHE A CA 1
ATOM 961 C C . PHE A 1 126 ? 4.023 -4.484 5.836 1 52.31 126 PHE A C 1
ATOM 963 O O . PHE A 1 126 ? 3.568 -5.629 5.902 1 52.31 126 PHE A O 1
ATOM 970 N N . LYS A 1 127 ? 5.195 -4.094 6.152 1 59.34 127 LYS A N 1
ATOM 971 C CA . LYS A 1 127 ? 6.18 -5.117 6.504 1 59.34 127 LYS A CA 1
ATOM 972 C C . LYS A 1 127 ? 5.816 -5.797 7.824 1 59.34 127 LYS A C 1
ATOM 974 O O . LYS A 1 127 ? 6.047 -6.996 7.992 1 59.34 127 LYS A O 1
ATOM 979 N N . GLN A 1 128 ? 5.27 -5.074 8.664 1 53.91 128 GLN A N 1
ATOM 980 C CA . GLN A 1 128 ? 4.867 -5.633 9.945 1 53.91 128 GLN A CA 1
ATOM 981 C C . GLN A 1 128 ? 3.691 -6.594 9.789 1 53.91 128 GLN A C 1
ATOM 983 O O . GLN A 1 128 ? 3.637 -7.633 10.445 1 53.91 128 GLN A O 1
ATOM 988 N N . ALA A 1 129 ? 2.66 -6.277 8.906 1 52.06 129 ALA A N 1
ATOM 989 C CA . ALA A 1 129 ? 1.444 -7.062 8.727 1 52.06 129 ALA A CA 1
ATOM 990 C C . ALA A 1 129 ? 1.702 -8.273 7.828 1 52.06 129 ALA A C 1
ATOM 992 O O . ALA A 1 129 ? 1.221 -9.375 8.102 1 52.06 129 ALA A O 1
ATOM 993 N N . LEU A 1 130 ? 2.371 -7.996 6.785 1 61.94 130 LEU A N 1
ATOM 994 C CA . LEU A 1 130 ? 2.539 -9.023 5.762 1 61.94 130 LEU A CA 1
ATOM 995 C C . LEU A 1 130 ? 4.016 -9.336 5.539 1 61.94 130 LEU A C 1
ATOM 997 O O . LEU A 1 130 ? 4.367 -10.078 4.621 1 61.94 130 LEU A O 1
ATOM 1001 N N . GLY A 1 131 ? 4.695 -8.758 6.523 1 70.56 131 GLY A N 1
ATOM 1002 C CA . GLY A 1 131 ? 6.133 -8.766 6.301 1 70.56 131 GLY A CA 1
ATOM 1003 C C . GLY A 1 131 ? 6.715 -10.156 6.199 1 70.56 131 GLY A C 1
ATOM 1004 O O . GLY A 1 131 ? 7.559 -10.422 5.34 1 70.56 131 GLY A O 1
ATOM 1005 N N . GLU A 1 132 ? 6.098 -11.047 7.066 1 77.56 132 GLU A N 1
ATOM 1006 C CA . GLU A 1 132 ? 6.672 -12.391 7.043 1 77.56 132 GLU A CA 1
ATOM 1007 C C . GLU A 1 132 ? 6.391 -13.086 5.715 1 77.56 132 GLU A C 1
ATOM 1009 O O . GLU A 1 132 ? 7.293 -13.672 5.109 1 77.56 132 GLU A O 1
ATOM 1014 N N . ALA A 1 133 ? 5.117 -13.07 5.27 1 84.75 133 ALA A N 1
ATOM 1015 C CA . ALA A 1 133 ? 4.738 -13.703 4.008 1 84.75 133 ALA A CA 1
ATOM 1016 C C . ALA A 1 133 ? 5.438 -13.039 2.828 1 84.75 133 ALA A C 1
ATOM 1018 O O . ALA A 1 133 ? 5.961 -13.719 1.941 1 84.75 133 ALA A O 1
ATOM 1019 N N . VAL A 1 134 ? 5.457 -11.758 2.869 1 82.44 134 VAL A N 1
ATOM 1020 C CA . VAL A 1 134 ? 6.051 -11 1.772 1 82.44 134 VAL A CA 1
ATOM 1021 C C . VAL A 1 134 ? 7.555 -11.25 1.726 1 82.44 134 VAL A C 1
ATOM 1023 O O . VAL A 1 134 ? 8.133 -11.414 0.646 1 82.44 134 VAL A O 1
ATOM 1026 N N . ALA A 1 135 ? 8.133 -11.297 2.914 1 84 135 ALA A N 1
ATOM 1027 C CA . ALA A 1 135 ? 9.562 -11.594 2.973 1 84 135 ALA A CA 1
ATOM 1028 C C . ALA A 1 135 ? 9.859 -12.992 2.432 1 84 135 ALA A C 1
ATOM 1030 O O . ALA A 1 135 ? 10.812 -13.18 1.68 1 84 135 ALA A O 1
ATOM 1031 N N . ALA A 1 136 ? 9.078 -13.945 2.838 1 90.12 136 ALA A N 1
ATOM 1032 C CA . ALA A 1 136 ? 9.258 -15.32 2.377 1 90.12 136 ALA A CA 1
ATOM 1033 C C . ALA A 1 136 ? 9.062 -15.422 0.866 1 90.12 136 ALA A C 1
ATOM 1035 O O . ALA A 1 136 ? 9.844 -16.078 0.175 1 90.12 136 ALA A O 1
ATOM 1036 N N . LYS A 1 137 ? 8.008 -14.742 0.367 1 92.19 137 LYS A N 1
ATOM 1037 C CA . LYS A 1 137 ? 7.77 -14.727 -1.073 1 92.19 137 LYS A CA 1
ATOM 1038 C C . LYS A 1 137 ? 8.914 -14.039 -1.812 1 92.19 137 LYS A C 1
ATOM 1040 O O . LYS A 1 137 ? 9.305 -14.469 -2.898 1 92.19 137 LYS A O 1
ATOM 1045 N N . THR A 1 138 ? 9.406 -13.07 -1.199 1 88.69 138 THR A N 1
ATOM 1046 C CA . THR A 1 138 ? 10.539 -12.367 -1.796 1 88.69 138 THR A CA 1
ATOM 1047 C C . THR A 1 138 ? 11.758 -13.273 -1.89 1 88.69 138 THR A C 1
ATOM 1049 O O . THR A 1 138 ? 12.492 -13.242 -2.883 1 88.69 138 THR A O 1
ATOM 1052 N N . GLU A 1 139 ? 11.984 -14.016 -0.887 1 91.19 139 GLU A N 1
ATOM 1053 C CA . GLU A 1 139 ? 13.086 -14.977 -0.913 1 91.19 139 GLU A CA 1
ATOM 1054 C C . GLU A 1 139 ? 12.945 -15.938 -2.088 1 91.19 139 GLU A C 1
ATOM 1056 O O . GLU A 1 139 ? 13.922 -16.219 -2.787 1 91.19 139 GLU A O 1
ATOM 1061 N N . ALA A 1 140 ? 11.812 -16.438 -2.311 1 96.19 140 ALA A N 1
ATOM 1062 C CA . ALA A 1 140 ? 11.555 -17.328 -3.434 1 96.19 140 ALA A CA 1
ATOM 1063 C C . ALA A 1 140 ? 11.781 -16.625 -4.766 1 96.19 140 ALA A C 1
ATOM 1065 O O . ALA A 1 140 ? 12.367 -17.188 -5.688 1 96.19 140 ALA A O 1
ATOM 1066 N N . GLU A 1 141 ? 11.258 -15.391 -4.867 1 94.25 141 GLU A N 1
ATOM 1067 C CA . GLU A 1 141 ? 11.484 -14.617 -6.086 1 94.25 141 GLU A CA 1
ATOM 1068 C C . GLU A 1 141 ? 12.977 -14.477 -6.375 1 94.25 141 GLU A C 1
ATOM 1070 O O . GLU A 1 141 ? 13.414 -14.664 -7.512 1 94.25 141 GLU A O 1
ATOM 1075 N N . ASN A 1 142 ? 13.664 -14.086 -5.324 1 91.44 142 ASN A N 1
ATOM 1076 C CA . ASN A 1 142 ? 15.094 -13.867 -5.5 1 91.44 142 ASN A CA 1
ATOM 1077 C C . ASN A 1 142 ? 15.805 -15.141 -5.969 1 91.44 142 ASN A C 1
ATOM 1079 O O . ASN A 1 142 ? 16.641 -15.086 -6.875 1 91.44 142 ASN A O 1
ATOM 1083 N N . ALA A 1 143 ? 15.516 -16.234 -5.387 1 94.88 143 ALA A N 1
ATOM 1084 C CA . ALA A 1 143 ? 16.094 -17.516 -5.789 1 94.88 143 ALA A CA 1
ATOM 1085 C C . ALA A 1 143 ? 15.773 -17.844 -7.246 1 94.88 143 ALA A C 1
ATOM 1087 O O . ALA A 1 143 ? 16.641 -18.297 -7.996 1 94.88 143 ALA A O 1
ATOM 1088 N N . LEU A 1 144 ? 14.562 -17.609 -7.609 1 96.94 144 LEU A N 1
ATOM 1089 C CA . LEU A 1 144 ? 14.125 -17.891 -8.977 1 96.94 144 LEU A CA 1
ATOM 1090 C C . LEU A 1 144 ? 14.859 -17 -9.969 1 96.94 144 LEU A C 1
ATOM 1092 O O . LEU A 1 144 ? 15.359 -17.469 -10.992 1 96.94 144 LEU A O 1
ATOM 1096 N N . ARG A 1 145 ? 14.93 -15.727 -9.641 1 92.31 145 ARG A N 1
ATOM 1097 C CA . ARG A 1 145 ? 15.578 -14.758 -10.523 1 92.31 145 ARG A CA 1
ATOM 1098 C C . ARG A 1 145 ? 17.062 -15.086 -10.703 1 92.31 145 ARG A C 1
ATOM 1100 O O . ARG A 1 145 ? 17.656 -14.758 -11.727 1 92.31 145 ARG A O 1
ATOM 1107 N N . GLN A 1 146 ? 17.562 -15.695 -9.719 1 91.56 146 GLN A N 1
ATOM 1108 C CA . GLN A 1 146 ? 18.984 -16.047 -9.766 1 91.56 146 GLN A CA 1
ATOM 1109 C C . GLN A 1 146 ? 19.188 -17.406 -10.406 1 91.56 146 GLN A C 1
ATOM 1111 O O . GLN A 1 146 ? 20.328 -17.812 -10.672 1 91.56 146 GLN A O 1
ATOM 1116 N N . SER A 1 147 ? 18.188 -18.156 -10.633 1 94.94 147 SER A N 1
ATOM 1117 C CA . SER A 1 147 ? 18.266 -19.469 -11.25 1 94.94 147 SER A CA 1
ATOM 1118 C C . SER A 1 147 ? 18.375 -19.375 -12.766 1 94.94 147 SER A C 1
ATOM 1120 O O . SER A 1 147 ? 18.062 -18.328 -13.344 1 94.94 147 SER A O 1
ATOM 1122 N N . PRO A 1 148 ? 18.781 -20.422 -13.375 1 95.69 148 PRO A N 1
ATOM 1123 C CA . PRO A 1 148 ? 18.844 -20.422 -14.844 1 95.69 148 PRO A CA 1
ATOM 1124 C C . PRO A 1 148 ? 17.5 -20.703 -15.492 1 95.69 148 PRO A C 1
ATOM 1126 O O . PRO A 1 148 ? 17.391 -20.75 -16.719 1 95.69 148 PRO A O 1
ATOM 1129 N N . LEU A 1 149 ? 16.453 -20.891 -14.734 1 96.25 149 LEU A N 1
ATOM 1130 C CA . LEU A 1 149 ? 15.141 -21.234 -15.258 1 96.25 149 LEU A CA 1
ATOM 1131 C C . LEU A 1 149 ? 14.508 -20.031 -15.953 1 96.25 149 LEU A C 1
ATOM 1133 O O . LEU A 1 149 ? 14.672 -18.891 -15.516 1 96.25 149 LEU A O 1
ATOM 1137 N N . ALA A 1 150 ? 13.789 -20.328 -17.078 1 96.25 150 ALA A N 1
ATOM 1138 C CA . ALA A 1 150 ? 12.859 -19.312 -17.562 1 96.25 150 ALA A CA 1
ATOM 1139 C C . ALA A 1 150 ? 11.75 -19.047 -16.547 1 96.25 150 ALA A C 1
ATOM 1141 O O . ALA A 1 150 ? 11.234 -19.984 -15.938 1 96.25 150 ALA A O 1
ATOM 1142 N N . TRP A 1 151 ? 11.492 -17.797 -16.391 1 97.12 151 TRP A N 1
ATOM 1143 C CA . TRP A 1 151 ? 10.531 -17.516 -15.328 1 97.12 151 TRP A CA 1
ATOM 1144 C C . TRP A 1 151 ? 9.695 -16.281 -15.656 1 97.12 151 TRP A C 1
ATOM 1146 O O . TRP A 1 151 ? 10.109 -15.438 -16.438 1 97.12 151 TRP A O 1
ATOM 1156 N N . THR A 1 152 ? 8.477 -16.266 -15.117 1 95.81 152 THR A N 1
ATOM 1157 C CA . THR A 1 152 ? 7.586 -15.109 -14.977 1 95.81 152 THR A CA 1
ATOM 1158 C C . THR A 1 152 ? 7.035 -15.031 -13.555 1 95.81 152 THR A C 1
ATOM 1160 O O . THR A 1 152 ? 6.648 -16.047 -12.969 1 95.81 152 THR A O 1
ATOM 1163 N N . ILE A 1 153 ? 7.129 -13.844 -12.984 1 94.44 153 ILE A N 1
ATOM 1164 C CA . ILE A 1 153 ? 6.578 -13.617 -11.656 1 94.44 153 ILE A CA 1
ATOM 1165 C C . ILE A 1 153 ? 5.316 -12.766 -11.75 1 94.44 153 ILE A C 1
ATOM 1167 O O . ILE A 1 153 ? 5.289 -11.766 -12.477 1 94.44 153 ILE A O 1
ATOM 1171 N N . LEU A 1 154 ? 4.203 -13.227 -11.117 1 93.31 154 LEU A N 1
ATOM 1172 C CA . LEU A 1 154 ? 2.959 -12.469 -11.008 1 93.31 154 LEU A CA 1
ATOM 1173 C C . LEU A 1 154 ? 2.691 -12.062 -9.562 1 93.31 154 LEU A C 1
ATOM 1175 O O . LEU A 1 154 ? 2.592 -12.922 -8.68 1 93.31 154 LEU A O 1
ATOM 1179 N N . ARG A 1 155 ? 2.574 -10.742 -9.344 1 86.38 155 ARG A N 1
ATOM 1180 C CA . ARG A 1 155 ? 2.312 -10.148 -8.039 1 86.38 155 ARG A CA 1
ATOM 1181 C C . ARG A 1 155 ? 0.901 -9.578 -7.969 1 86.38 155 ARG A C 1
ATOM 1183 O O . ARG A 1 155 ? 0.703 -8.375 -8.164 1 86.38 155 ARG A O 1
ATOM 1190 N N . PRO A 1 156 ? -0.083 -10.445 -7.66 1 87 156 PRO A N 1
ATOM 1191 C CA . PRO A 1 156 ? -1.454 -9.938 -7.594 1 87 156 PRO A CA 1
ATOM 1192 C C . PRO A 1 156 ? -1.681 -9.016 -6.395 1 87 156 PRO A C 1
ATOM 1194 O O . PRO A 1 156 ? -1.001 -9.141 -5.375 1 87 156 PRO A O 1
ATOM 1197 N N . CYS A 1 157 ? -2.693 -8.133 -6.605 1 78.5 157 CYS A N 1
ATOM 1198 C CA . CYS A 1 157 ? -3.254 -7.414 -5.469 1 78.5 157 CYS A CA 1
ATOM 1199 C C . CYS A 1 157 ? -4.125 -8.328 -4.617 1 78.5 157 CYS A C 1
ATOM 1201 O O . CYS A 1 157 ? -4.082 -9.555 -4.77 1 78.5 157 CYS A O 1
ATOM 1203 N N . GLY A 1 158 ? -4.785 -7.754 -3.613 1 78.31 158 GLY A N 1
ATOM 1204 C CA . GLY A 1 158 ? -5.664 -8.578 -2.799 1 78.31 158 GLY A CA 1
ATOM 1205 C C . GLY A 1 158 ? -6.59 -9.461 -3.619 1 78.31 158 GLY A C 1
ATOM 1206 O O . GLY A 1 158 ? -7.055 -9.055 -4.688 1 78.31 158 GLY A O 1
ATOM 1207 N N . LEU A 1 159 ? -6.891 -10.648 -3.178 1 81.81 159 LEU A N 1
ATOM 1208 C CA . LEU A 1 159 ? -7.672 -11.633 -3.924 1 81.81 159 LEU A CA 1
ATOM 1209 C C . LEU A 1 159 ? -9.031 -11.844 -3.273 1 81.81 159 LEU A C 1
ATOM 1211 O O . LEU A 1 159 ? -9.125 -12.008 -2.055 1 81.81 159 LEU A O 1
ATOM 1215 N N . ALA A 1 160 ? -10.023 -11.766 -4.09 1 78.88 160 ALA A N 1
ATOM 1216 C CA . ALA A 1 160 ? -11.391 -12.055 -3.682 1 78.88 160 ALA A CA 1
ATOM 1217 C C . ALA A 1 160 ? -12.008 -13.141 -4.559 1 78.88 160 ALA A C 1
ATOM 1219 O O . ALA A 1 160 ? -11.438 -13.516 -5.59 1 78.88 160 ALA A O 1
ATOM 1220 N N . ASN A 1 161 ? -13.109 -13.672 -4.02 1 83.94 161 ASN A N 1
ATOM 1221 C CA . ASN A 1 161 ? -13.875 -14.586 -4.859 1 83.94 161 ASN A CA 1
ATOM 1222 C C . ASN A 1 161 ? -14.812 -13.836 -5.805 1 83.94 161 ASN A C 1
ATOM 1224 O O . ASN A 1 161 ? -15.219 -12.711 -5.516 1 83.94 161 ASN A O 1
ATOM 1228 N N . GLY A 1 162 ? -15.055 -14.383 -6.93 1 85.38 162 GLY A N 1
ATOM 1229 C CA . GLY A 1 162 ? -15.938 -13.789 -7.926 1 85.38 162 GLY A CA 1
ATOM 1230 C C . GLY A 1 162 ? -15.648 -14.266 -9.336 1 85.38 162 GLY A C 1
ATOM 1231 O O . GLY A 1 162 ? -14.688 -15 -9.562 1 85.38 162 GLY A O 1
ATOM 1232 N N . ASP A 1 163 ? -16.516 -13.789 -10.258 1 88.94 163 ASP A N 1
ATOM 1233 C CA . ASP A 1 163 ? -16.438 -14.32 -11.609 1 88.94 163 ASP A CA 1
ATOM 1234 C C . ASP A 1 163 ? -15.836 -13.305 -12.57 1 88.94 163 ASP A C 1
ATOM 1236 O O . ASP A 1 163 ? -15.641 -13.594 -13.75 1 88.94 163 ASP A O 1
ATOM 1240 N N . ASP A 1 164 ? -15.484 -12.203 -12.023 1 86.19 164 ASP A N 1
ATOM 1241 C CA . ASP A 1 164 ? -14.867 -11.188 -12.867 1 86.19 164 ASP A CA 1
ATOM 1242 C C . ASP A 1 164 ? -13.5 -11.648 -13.367 1 86.19 164 ASP A C 1
ATOM 1244 O O . ASP A 1 164 ? -12.664 -12.102 -12.586 1 86.19 164 ASP A O 1
ATOM 1248 N N . THR A 1 165 ? -13.328 -11.539 -14.734 1 89.56 165 THR A N 1
ATOM 1249 C CA . THR A 1 165 ? -12.094 -12.031 -15.328 1 89.56 165 THR A CA 1
ATOM 1250 C C . THR A 1 165 ? -11.195 -10.867 -15.758 1 89.56 165 THR A C 1
ATOM 1252 O O . THR A 1 165 ? -10.156 -11.078 -16.375 1 89.56 165 THR A O 1
ATOM 1255 N N . ALA A 1 166 ? -11.586 -9.617 -15.414 1 87.06 166 ALA A N 1
ATOM 1256 C CA . ALA A 1 166 ? -10.828 -8.453 -15.875 1 87.06 166 ALA A CA 1
ATOM 1257 C C . ALA A 1 166 ? -9.578 -8.258 -15.023 1 87.06 166 ALA A C 1
ATOM 1259 O O . ALA A 1 166 ? -9.625 -8.375 -13.797 1 87.06 166 ALA A O 1
ATOM 1260 N N . TYR A 1 167 ? -8.477 -8.047 -15.68 1 85.38 167 TYR A N 1
ATOM 1261 C CA . TYR A 1 167 ? -7.219 -7.777 -14.992 1 85.38 167 TYR A CA 1
ATOM 1262 C C . TYR A 1 167 ? -6.332 -6.855 -15.828 1 85.38 167 TYR A C 1
ATOM 1264 O O . TYR A 1 167 ? -6.59 -6.645 -17.016 1 85.38 167 TYR A O 1
ATOM 1272 N N . GLN A 1 168 ? -5.336 -6.254 -15.18 1 81.06 168 GLN A N 1
ATOM 1273 C CA . GLN A 1 168 ? -4.266 -5.496 -15.82 1 81.06 168 GLN A CA 1
ATOM 1274 C C . GLN A 1 168 ? -2.896 -5.945 -15.32 1 81.06 168 GLN A C 1
ATOM 1276 O O . GLN A 1 168 ? -2.715 -6.188 -14.125 1 81.06 168 GLN A O 1
ATOM 1281 N N . LEU A 1 169 ? -2.012 -6.188 -16.297 1 81.5 169 LEU A N 1
ATOM 1282 C CA . LEU A 1 169 ? -0.623 -6.484 -15.961 1 81.5 169 LEU A CA 1
ATOM 1283 C C . LEU A 1 169 ? 0.219 -5.211 -15.953 1 81.5 169 LEU A C 1
ATOM 1285 O O . LEU A 1 169 ? 0.158 -4.418 -16.891 1 81.5 169 LEU A O 1
ATOM 1289 N N . HIS A 1 170 ? 0.955 -5.105 -14.734 1 75 170 HIS A N 1
ATOM 1290 C CA . HIS A 1 170 ? 1.834 -3.947 -14.609 1 75 170 HIS A CA 1
ATOM 1291 C C . HIS A 1 170 ? 3.281 -4.379 -14.398 1 75 170 HIS A C 1
ATOM 1293 O O . HIS A 1 170 ? 3.586 -5.094 -13.445 1 75 170 HIS A O 1
ATOM 1299 N N . GLU A 1 171 ? 4.156 -4.191 -15.352 1 71.06 171 GLU A N 1
ATOM 1300 C CA . GLU A 1 171 ? 5.566 -4.465 -15.094 1 71.06 171 GLU A CA 1
ATOM 1301 C C . GLU A 1 171 ? 6.117 -3.543 -14.008 1 71.06 171 GLU A C 1
ATOM 1303 O O . GLU A 1 171 ? 6.988 -3.938 -13.234 1 71.06 171 GLU A O 1
ATOM 1308 N N . GLN A 1 172 ? 5.758 -2.391 -14.039 1 50.78 172 GLN A N 1
ATOM 1309 C CA . GLN A 1 172 ? 6.148 -1.412 -13.023 1 50.78 172 GLN A CA 1
ATOM 1310 C C . GLN A 1 172 ? 4.934 -0.897 -12.258 1 50.78 172 GLN A C 1
ATOM 1312 O O . GLN A 1 172 ? 3.91 -0.561 -12.859 1 50.78 172 GLN A O 1
ATOM 1317 N N . LEU A 1 173 ? 4.566 -1.747 -11.133 1 49.69 173 LEU A N 1
ATOM 1318 C CA . LEU A 1 173 ? 3.484 -1.107 -10.391 1 49.69 173 LEU A CA 1
ATOM 1319 C C . LEU A 1 173 ? 3.703 0.398 -10.297 1 49.69 173 LEU A C 1
ATOM 1321 O O . LEU A 1 173 ? 4.832 0.854 -10.094 1 49.69 173 LEU A O 1
ATOM 1325 N N . PRO A 1 174 ? 2.814 0.956 -10.891 1 39.62 174 PRO A N 1
ATOM 1326 C CA . PRO A 1 174 ? 3.018 2.346 -10.477 1 39.62 174 PRO A CA 1
ATOM 1327 C C . PRO A 1 174 ? 3.418 2.469 -9.008 1 39.62 174 PRO A C 1
ATOM 1329 O O . PRO A 1 174 ? 2.908 1.73 -8.156 1 39.62 174 PRO A O 1
ATOM 1332 N N . ALA A 1 175 ? 4.648 2.273 -8.773 1 38.34 175 ALA A N 1
ATOM 1333 C CA . ALA A 1 175 ? 5.207 2.557 -7.457 1 38.34 175 ALA A CA 1
ATOM 1334 C C . ALA A 1 175 ? 4.16 3.186 -6.539 1 38.34 175 ALA A C 1
ATOM 1336 O O . ALA A 1 175 ? 3.512 4.164 -6.91 1 38.34 175 ALA A O 1
ATOM 1337 N N . ILE A 1 176 ? 3.09 2.365 -6.16 1 40.56 176 ILE A N 1
ATOM 1338 C CA . ILE A 1 176 ? 2.754 3.258 -5.059 1 40.56 176 ILE A CA 1
ATOM 1339 C C . ILE A 1 176 ? 4.02 3.943 -4.543 1 40.56 176 ILE A C 1
ATOM 1341 O O . ILE A 1 176 ? 4.93 3.281 -4.043 1 40.56 176 ILE A O 1
ATOM 1345 N N . PRO A 1 177 ? 4.633 4.566 -5.375 1 38.16 177 PRO A N 1
ATOM 1346 C CA . PRO A 1 177 ? 5.922 5.176 -5.035 1 38.16 177 PRO A CA 1
ATOM 1347 C C . PRO A 1 177 ? 6.152 5.266 -3.527 1 38.16 177 PRO A C 1
ATOM 1349 O O . PRO A 1 177 ? 5.281 5.734 -2.791 1 38.16 177 PRO A O 1
ATOM 1352 N N . ARG A 1 178 ? 6.625 4.199 -2.842 1 44.47 178 ARG A N 1
ATOM 1353 C CA . ARG A 1 178 ? 7.34 4.625 -1.641 1 44.47 178 ARG A CA 1
ATOM 1354 C C . ARG A 1 178 ? 7.836 6.059 -1.778 1 44.47 178 ARG A C 1
ATOM 1356 O O . ARG A 1 178 ? 8.984 6.289 -2.158 1 44.47 178 ARG A O 1
ATOM 1363 N N . GLN A 1 179 ? 7 6.629 -2.537 1 52.47 179 GLN A N 1
ATOM 1364 C CA . GLN A 1 179 ? 7.547 7.945 -2.85 1 52.47 179 GLN A CA 1
ATOM 1365 C C . GLN A 1 179 ? 7.637 8.812 -1.599 1 52.47 179 GLN A C 1
ATOM 1367 O O . GLN A 1 179 ? 6.711 8.836 -0.783 1 52.47 179 GLN A O 1
ATOM 1372 N N . TYR A 1 180 ? 8.859 8.664 -1.168 1 64.31 180 TYR A N 1
ATOM 1373 C CA . TYR A 1 180 ? 9.117 9.695 -0.168 1 64.31 180 TYR A CA 1
ATOM 1374 C C . TYR A 1 180 ? 9.102 11.086 -0.797 1 64.31 180 TYR A C 1
ATOM 1376 O O . TYR A 1 180 ? 9.453 11.25 -1.967 1 64.31 180 TYR A O 1
ATOM 1384 N N . MET A 1 181 ? 8.43 11.914 -0.15 1 77.38 181 MET A N 1
ATOM 1385 C CA . MET A 1 181 ? 8.562 13.336 -0.464 1 77.38 181 MET A CA 1
ATOM 1386 C C . MET A 1 181 ? 9.305 14.07 0.647 1 77.38 181 MET A C 1
ATOM 1388 O O . MET A 1 181 ? 9.359 13.594 1.783 1 77.38 181 MET A O 1
ATOM 1392 N N . THR A 1 182 ? 9.938 15.047 0.247 1 86.12 182 THR A N 1
ATOM 1393 C CA . THR A 1 182 ? 10.562 15.852 1.29 1 86.12 182 THR A CA 1
ATOM 1394 C C . THR A 1 182 ? 9.516 16.609 2.09 1 86.12 182 THR A C 1
ATOM 1396 O O . THR A 1 182 ? 8.477 17 1.549 1 86.12 182 THR A O 1
ATOM 1399 N N . ARG A 1 183 ? 9.789 16.844 3.301 1 90.94 183 ARG A N 1
ATOM 1400 C CA . ARG A 1 183 ? 8.922 17.688 4.117 1 90.94 183 ARG A CA 1
ATOM 1401 C C . ARG A 1 183 ? 8.82 19.094 3.539 1 90.94 183 ARG A C 1
ATOM 1403 O O . ARG A 1 183 ? 7.793 19.75 3.676 1 90.94 183 ARG A O 1
ATOM 1410 N N . THR A 1 184 ? 9.875 19.469 2.836 1 92.94 184 THR A N 1
ATOM 1411 C CA . THR A 1 184 ? 9.859 20.734 2.105 1 92.94 184 THR A CA 1
ATOM 1412 C C . THR A 1 184 ? 8.789 20.719 1.013 1 92.94 184 THR A C 1
ATOM 1414 O O . THR A 1 184 ? 8.062 21.688 0.832 1 92.94 184 THR A O 1
ATOM 1417 N N . ALA A 1 185 ? 8.695 19.625 0.363 1 90.56 185 ALA A N 1
ATOM 1418 C CA . ALA A 1 185 ? 7.68 19.469 -0.674 1 90.56 185 ALA A CA 1
ATOM 1419 C C . ALA A 1 185 ? 6.281 19.438 -0.07 1 90.56 185 ALA A C 1
ATOM 1421 O O . ALA A 1 185 ? 5.348 20.031 -0.627 1 90.56 185 ALA A O 1
ATOM 1422 N N . LEU A 1 186 ? 6.152 18.734 1.047 1 93.31 186 LEU A N 1
ATOM 1423 C CA . LEU A 1 186 ? 4.867 18.75 1.737 1 93.31 186 LEU A CA 1
ATOM 1424 C C . LEU A 1 186 ? 4.473 20.172 2.129 1 93.31 186 LEU A C 1
ATOM 1426 O O . LEU A 1 186 ? 3.324 20.578 1.934 1 93.31 186 LEU A O 1
ATOM 1430 N N . ALA A 1 187 ? 5.406 20.938 2.689 1 95.06 187 ALA A N 1
ATOM 1431 C CA . ALA A 1 187 ? 5.148 22.328 3.07 1 95.06 187 ALA A CA 1
ATOM 1432 C C . ALA A 1 187 ? 4.723 23.156 1.863 1 95.06 187 ALA A C 1
ATOM 1434 O O . ALA A 1 187 ? 3.828 24 1.966 1 95.06 187 ALA A O 1
ATOM 1435 N N . ALA A 1 188 ? 5.312 22.891 0.756 1 94.31 188 ALA A N 1
ATOM 1436 C CA . ALA A 1 188 ? 4.938 23.578 -0.474 1 94.31 188 ALA A CA 1
ATOM 1437 C C . ALA A 1 188 ? 3.498 23.25 -0.867 1 94.31 188 ALA A C 1
ATOM 1439 O O . ALA A 1 188 ? 2.756 24.125 -1.315 1 94.31 188 ALA A O 1
ATOM 1440 N N . ALA A 1 189 ? 3.135 22.016 -0.751 1 92.81 189 ALA A N 1
ATOM 1441 C CA . ALA A 1 189 ? 1.761 21.609 -1.037 1 92.81 189 ALA A CA 1
ATOM 1442 C C . ALA A 1 189 ? 0.777 22.328 -0.112 1 92.81 189 ALA A C 1
ATOM 1444 O O . ALA A 1 189 ? -0.258 22.828 -0.561 1 92.81 189 ALA A O 1
ATOM 1445 N N . VAL A 1 190 ? 1.092 22.328 1.204 1 95.62 190 VAL A N 1
ATOM 1446 C CA . VAL A 1 190 ? 0.249 23.016 2.18 1 95.62 190 VAL A CA 1
ATOM 1447 C C . VAL A 1 190 ? 0.121 24.484 1.808 1 95.62 190 VAL A C 1
ATOM 1449 O O . VAL A 1 190 ? -0.978 25.047 1.831 1 95.62 190 VAL A O 1
ATOM 1452 N N . ARG A 1 191 ? 1.195 25.109 1.409 1 94.94 191 ARG A N 1
ATOM 1453 C CA . ARG A 1 191 ? 1.187 26.516 1.005 1 94.94 191 ARG A CA 1
ATOM 1454 C C . ARG A 1 191 ? 0.253 26.734 -0.181 1 94.94 191 ARG A C 1
ATOM 1456 O O . ARG A 1 191 ? -0.498 27.719 -0.213 1 94.94 191 ARG A O 1
ATOM 1463 N N . GLN A 1 192 ? 0.341 25.828 -1.103 1 93 192 GLN A N 1
ATOM 1464 C CA . GLN A 1 192 ? -0.546 25.938 -2.256 1 93 192 GLN A CA 1
ATOM 1465 C C . GLN A 1 192 ? -2.01 25.938 -1.827 1 93 192 GLN A C 1
ATOM 1467 O O . GLN A 1 192 ? -2.814 26.719 -2.32 1 93 192 GLN A O 1
ATOM 1472 N N . ILE A 1 193 ? -2.316 25.047 -0.945 1 92.44 193 ILE A N 1
ATOM 1473 C CA . ILE A 1 193 ? -3.693 24.906 -0.484 1 92.44 193 ILE A CA 1
ATOM 1474 C C . ILE A 1 193 ? -4.121 26.172 0.26 1 92.44 193 ILE A C 1
ATOM 1476 O O . ILE A 1 193 ? -5.266 26.609 0.138 1 92.44 193 ILE A O 1
ATOM 1480 N N . ILE A 1 194 ? -3.209 26.781 1.043 1 93.44 194 ILE A N 1
ATOM 1481 C CA . ILE A 1 194 ? -3.492 28.016 1.764 1 93.44 194 ILE A CA 1
ATOM 1482 C C . ILE A 1 194 ? -3.771 29.141 0.77 1 93.44 194 ILE A C 1
ATOM 1484 O O . ILE A 1 194 ? -4.703 29.938 0.959 1 93.44 194 ILE A O 1
ATOM 1488 N N . ASP A 1 195 ? -3.049 29.141 -0.297 1 92.75 195 ASP A N 1
ATOM 1489 C CA . ASP A 1 195 ? -3.004 30.297 -1.177 1 92.75 195 ASP A CA 1
ATOM 1490 C C . ASP A 1 195 ? -4.086 30.219 -2.25 1 92.75 195 ASP A C 1
ATOM 1492 O O . ASP A 1 195 ? -4.406 31.219 -2.895 1 92.75 195 ASP A O 1
ATOM 1496 N N . GLU A 1 196 ? -4.59 29.016 -2.459 1 90.31 196 GLU A N 1
ATOM 1497 C CA . GLU A 1 196 ? -5.512 28.828 -3.574 1 90.31 196 GLU A CA 1
ATOM 1498 C C . GLU A 1 196 ? -6.902 28.422 -3.078 1 90.31 196 GLU A C 1
ATOM 1500 O O . GLU A 1 196 ? -7.027 27.703 -2.092 1 90.31 196 GLU A O 1
ATOM 1505 N N . ASP A 1 197 ? -7.871 28.922 -3.811 1 89.56 197 ASP A N 1
ATOM 1506 C CA . ASP A 1 197 ? -9.242 28.484 -3.568 1 89.56 197 ASP A CA 1
ATOM 1507 C C . ASP A 1 197 ? -9.531 27.172 -4.293 1 89.56 197 ASP A C 1
ATOM 1509 O O . ASP A 1 197 ? -8.766 26.75 -5.164 1 89.56 197 ASP A O 1
ATOM 1513 N N . GLY A 1 198 ? -10.555 26.5 -3.877 1 89.06 198 GLY A N 1
ATOM 1514 C CA . GLY A 1 198 ? -11.008 25.344 -4.629 1 89.06 198 GLY A CA 1
ATOM 1515 C C . GLY A 1 198 ? -10.617 24.016 -3.994 1 89.06 198 GLY A C 1
ATOM 1516 O O . GLY A 1 198 ? -10.805 22.953 -4.594 1 89.06 198 GLY A O 1
ATOM 1517 N N . HIS A 1 199 ? -10.117 24.156 -2.799 1 89.88 199 HIS A N 1
ATOM 1518 C CA . HIS A 1 199 ? -9.641 22.922 -2.158 1 89.88 199 HIS A CA 1
ATOM 1519 C C . HIS A 1 199 ? -10.578 22.5 -1.033 1 89.88 199 HIS A C 1
ATOM 1521 O O . HIS A 1 199 ? -10.344 21.484 -0.383 1 89.88 199 HIS A O 1
ATOM 1527 N N . GLU A 1 200 ? -11.664 23.281 -0.877 1 89.56 200 GLU A N 1
ATOM 1528 C CA . GLU A 1 200 ? -12.586 23 0.221 1 89.56 200 GLU A CA 1
ATOM 1529 C C . GLU A 1 200 ? -13.289 21.656 0.014 1 89.56 200 GLU A C 1
ATOM 1531 O O . GLU A 1 200 ? -13.836 21.406 -1.061 1 89.56 200 GLU A O 1
ATOM 1536 N N . GLY A 1 201 ? -13.25 20.797 1.032 1 89.75 201 GLY A N 1
ATOM 1537 C CA . GLY A 1 201 ? -13.953 19.531 0.993 1 89.75 201 GLY A CA 1
ATOM 1538 C C . GLY A 1 201 ? -13.211 18.453 0.218 1 89.75 201 GLY A C 1
ATOM 1539 O O . GLY A 1 201 ? -13.797 17.438 -0.163 1 89.75 201 GLY A O 1
ATOM 1540 N N . LYS A 1 202 ? -11.922 18.672 -0.01 1 87.5 202 LYS A N 1
ATOM 1541 C CA . LYS A 1 202 ? -11.148 17.703 -0.781 1 87.5 202 LYS A CA 1
ATOM 1542 C C . LYS A 1 202 ? -10.086 17.031 0.085 1 87.5 202 LYS A C 1
ATOM 1544 O O . LYS A 1 202 ? -9.492 17.688 0.95 1 87.5 202 LYS A O 1
ATOM 1549 N N . ALA A 1 203 ? -9.953 15.789 -0.159 1 85.75 203 ALA A N 1
ATOM 1550 C CA . ALA A 1 203 ? -8.828 15.023 0.384 1 85.75 203 ALA A CA 1
ATOM 1551 C C . ALA A 1 203 ? -7.852 14.625 -0.72 1 85.75 203 ALA A C 1
ATOM 1553 O O . ALA A 1 203 ? -8.258 14.047 -1.732 1 85.75 203 ALA A O 1
ATOM 1554 N N . TYR A 1 204 ? -6.547 14.977 -0.517 1 84.19 204 TYR A N 1
ATOM 1555 C CA . TYR A 1 204 ? -5.52 14.672 -1.504 1 84.19 204 TYR A CA 1
ATOM 1556 C C . TYR A 1 204 ? -4.496 13.688 -0.939 1 84.19 204 TYR A C 1
ATOM 1558 O O . TYR A 1 204 ? -4.012 13.859 0.182 1 84.19 204 TYR A O 1
ATOM 1566 N N . SER A 1 205 ? -4.219 12.672 -1.728 1 82.81 205 SER A N 1
ATOM 1567 C CA . SER A 1 205 ? -2.918 12.039 -1.545 1 82.81 205 SER A CA 1
ATOM 1568 C C . SER A 1 205 ? -1.798 12.883 -2.141 1 82.81 205 SER A C 1
ATOM 1570 O O . SER A 1 205 ? -1.951 13.453 -3.223 1 82.81 205 SER A O 1
ATOM 1572 N N . VAL A 1 206 ? -0.673 13.102 -1.429 1 82.19 206 VAL A N 1
ATOM 1573 C CA . VAL A 1 206 ? 0.416 13.961 -1.869 1 82.19 206 VAL A CA 1
ATOM 1574 C C . VAL A 1 206 ? 1.681 13.133 -2.082 1 82.19 206 VAL A C 1
ATOM 1576 O O . VAL A 1 206 ? 2.105 12.398 -1.188 1 82.19 206 VAL A O 1
ATOM 1579 N N . THR A 1 207 ? 2.26 13.156 -3.289 1 79.69 207 THR A N 1
ATOM 1580 C CA . THR A 1 207 ? 3.475 12.422 -3.633 1 79.69 207 THR A CA 1
ATOM 1581 C C . THR A 1 207 ? 4.547 13.375 -4.156 1 79.69 207 THR A C 1
ATOM 1583 O O . THR A 1 207 ? 4.277 14.547 -4.406 1 79.69 207 THR A O 1
ATOM 1586 N N . SER A 1 208 ? 5.863 12.867 -4.172 1 78.94 208 SER A N 1
ATOM 1587 C CA . SER A 1 208 ? 6.945 13.648 -4.766 1 78.94 208 SER A CA 1
ATOM 1588 C C . SER A 1 208 ? 6.668 13.945 -6.234 1 78.94 208 SER A C 1
ATOM 1590 O O . SER A 1 208 ? 6.074 13.133 -6.938 1 78.94 208 SER A O 1
ATOM 1592 N N . GLY A 1 209 ? 6.852 15.234 -6.664 1 67.81 209 GLY A N 1
ATOM 1593 C CA . GLY A 1 209 ? 6.68 15.617 -8.055 1 67.81 209 GLY A CA 1
ATOM 1594 C C . GLY A 1 209 ? 7.793 15.109 -8.953 1 67.81 209 GLY A C 1
ATOM 1595 O O . GLY A 1 209 ? 8.797 14.586 -8.477 1 67.81 209 GLY A O 1
ATOM 1596 N N . GLU A 1 210 ? 7.52 14.953 -10.281 1 56.38 210 GLU A N 1
ATOM 1597 C CA . GLU A 1 210 ? 8.594 14.711 -11.242 1 56.38 210 GLU A CA 1
ATOM 1598 C C . GLU A 1 210 ? 9.586 15.875 -11.258 1 56.38 210 GLU A C 1
ATOM 1600 O O . GLU A 1 210 ? 9.188 17.031 -11.148 1 56.38 210 GLU A O 1
ATOM 1605 N N . ALA A 1 211 ? 10.922 15.789 -10.703 1 43.5 211 ALA A N 1
ATOM 1606 C CA . ALA A 1 211 ? 11.898 16.859 -10.922 1 43.5 211 ALA A CA 1
ATOM 1607 C C . ALA A 1 211 ? 11.625 17.578 -12.242 1 43.5 211 ALA A C 1
ATOM 1609 O O . ALA A 1 211 ? 11.344 16.953 -13.258 1 43.5 211 ALA A O 1
ATOM 1610 N N . ALA A 1 212 ? 11.281 18.969 -12.133 1 34.78 212 ALA A N 1
ATOM 1611 C CA . ALA A 1 212 ? 11.367 19.672 -13.406 1 34.78 212 ALA A CA 1
ATOM 1612 C C . ALA A 1 212 ? 12.656 19.312 -14.148 1 34.78 212 ALA A C 1
ATOM 1614 O O . ALA A 1 212 ? 13.68 19.031 -13.516 1 34.78 212 ALA A O 1
ATOM 1615 N N . MET B 1 1 ? -5.695 35.156 9.875 1 94.94 1 MET B N 1
ATOM 1616 C CA . MET B 1 1 ? -4.586 34.688 10.703 1 94.94 1 MET B CA 1
ATOM 1617 C C . MET B 1 1 ? -4.383 33.188 10.531 1 94.94 1 MET B C 1
ATOM 1619 O O . MET B 1 1 ? -5.352 32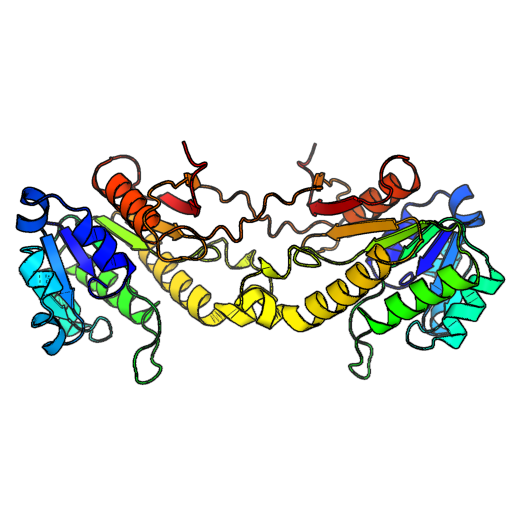.438 10.516 1 94.94 1 MET B O 1
ATOM 1623 N N . LEU B 1 2 ? -3.152 32.812 10.328 1 98.19 2 LEU B N 1
ATOM 1624 C CA . LEU B 1 2 ? -2.766 31.422 10.172 1 98.19 2 LEU B CA 1
ATOM 1625 C C . LEU B 1 2 ? -2.289 30.844 11.5 1 98.19 2 LEU B C 1
ATOM 1627 O O . LEU B 1 2 ? -1.425 31.422 12.164 1 98.19 2 LEU B O 1
ATOM 1631 N N . MET B 1 3 ? -2.938 29.797 11.922 1 98.81 3 MET B N 1
ATOM 1632 C CA . MET B 1 3 ? -2.527 29.078 13.125 1 98.81 3 MET B CA 1
ATOM 1633 C C . MET B 1 3 ? -1.983 27.703 12.773 1 98.81 3 MET B C 1
ATOM 1635 O O . MET B 1 3 ? -2.633 26.938 12.055 1 98.81 3 MET B O 1
ATOM 1639 N N . ILE B 1 4 ? -0.807 27.375 13.266 1 98.88 4 ILE B N 1
ATOM 1640 C CA . ILE B 1 4 ? -0.127 26.141 12.891 1 98.88 4 ILE B CA 1
ATOM 1641 C C . ILE B 1 4 ? 0.039 25.25 14.117 1 98.88 4 ILE B C 1
ATOM 1643 O O . ILE B 1 4 ? 0.841 25.547 15.008 1 98.88 4 ILE B O 1
ATOM 1647 N N . PHE B 1 5 ? -0.73 24.156 14.188 1 98.81 5 PHE B N 1
ATOM 1648 C CA . PHE B 1 5 ? -0.508 23.125 15.188 1 98.81 5 PHE B CA 1
ATOM 1649 C C . PHE B 1 5 ? 0.551 22.141 14.711 1 98.81 5 PHE B C 1
ATOM 1651 O O . PHE B 1 5 ? 0.603 21.797 13.531 1 98.81 5 PHE B O 1
ATOM 1658 N N . GLY B 1 6 ? 1.332 21.594 15.664 1 97.75 6 GLY B N 1
ATOM 1659 C CA . GLY B 1 6 ? 2.486 20.797 15.266 1 97.75 6 GLY B CA 1
ATOM 1660 C C . GLY B 1 6 ? 3.613 21.641 14.688 1 97.75 6 GLY B C 1
ATOM 1661 O O . GLY B 1 6 ? 4.371 21.172 13.836 1 97.75 6 GLY B O 1
ATOM 1662 N N . ALA B 1 7 ? 3.727 22.812 15.102 1 98 7 ALA B N 1
ATOM 1663 C CA . ALA B 1 7 ? 4.652 23.781 14.531 1 98 7 ALA B CA 1
ATOM 1664 C C . ALA B 1 7 ? 6.098 23.438 14.875 1 98 7 ALA B C 1
ATOM 1666 O O . ALA B 1 7 ? 7.02 23.781 14.125 1 98 7 ALA B O 1
ATOM 1667 N N . ASN B 1 8 ? 6.285 22.797 15.938 1 96.19 8 ASN B N 1
ATOM 1668 C CA . ASN B 1 8 ? 7.641 22.469 16.359 1 96.19 8 ASN B CA 1
ATOM 1669 C C . ASN B 1 8 ? 8.188 21.266 15.602 1 96.19 8 ASN B C 1
ATOM 1671 O O . ASN B 1 8 ? 9.391 21.016 15.609 1 96.19 8 ASN B O 1
ATOM 1675 N N . GLY B 1 9 ? 7.34 20.438 15.07 1 95.69 9 GLY B N 1
ATOM 1676 C CA . GLY B 1 9 ? 7.785 19.266 14.32 1 95.69 9 GLY B CA 1
ATOM 1677 C C . GLY B 1 9 ? 8.461 19.625 13.016 1 95.69 9 GLY B C 1
ATOM 1678 O O . GLY B 1 9 ? 8.375 20.766 12.555 1 95.69 9 GLY B O 1
ATOM 1679 N N . PRO B 1 10 ? 9.078 18.609 12.375 1 95.19 10 PRO B N 1
ATOM 1680 C CA . PRO B 1 10 ? 9.852 18.875 11.156 1 95.19 10 PRO B CA 1
ATOM 1681 C C . PRO B 1 10 ? 9 19.453 10.031 1 95.19 10 PRO B C 1
ATOM 1683 O O . PRO B 1 10 ? 9.445 20.344 9.32 1 95.19 10 PRO B O 1
ATOM 1686 N N . SER B 1 11 ? 7.832 18.969 9.828 1 95.56 11 SER B N 1
ATOM 1687 C CA . SER B 1 11 ? 6.988 19.469 8.75 1 95.56 11 SER B CA 1
ATOM 1688 C C . SER B 1 11 ? 6.461 20.859 9.062 1 95.56 11 SER B C 1
ATOM 1690 O O . SER B 1 11 ? 6.379 21.719 8.172 1 95.56 11 SER B O 1
ATOM 1692 N N . GLY B 1 12 ? 6.059 21.125 10.336 1 97.94 12 GLY B N 1
ATOM 1693 C CA . GLY B 1 12 ? 5.641 22.453 10.734 1 97.94 12 GLY B CA 1
ATOM 1694 C C . GLY B 1 12 ? 6.711 23.5 10.523 1 97.94 12 GLY B C 1
ATOM 1695 O O . GLY B 1 12 ? 6.434 24.594 10.016 1 97.94 12 GLY B O 1
ATOM 1696 N N . ARG B 1 13 ? 7.902 23.172 10.875 1 97.12 13 ARG B N 1
ATOM 1697 C CA . ARG B 1 13 ? 9.031 24.094 10.711 1 97.12 13 ARG B CA 1
ATOM 1698 C C . ARG B 1 13 ? 9.273 24.406 9.234 1 97.12 13 ARG B C 1
ATOM 1700 O O . ARG B 1 13 ? 9.609 25.531 8.883 1 97.12 13 ARG B O 1
ATOM 1707 N N . GLN B 1 14 ? 9.133 23.375 8.406 1 96.31 14 GLN B N 1
ATOM 1708 C CA . GLN B 1 14 ? 9.312 23.609 6.98 1 96.31 14 GLN B CA 1
ATOM 1709 C C . GLN B 1 14 ? 8.266 24.578 6.438 1 96.31 14 GLN B C 1
ATOM 1711 O O . GLN B 1 14 ? 8.57 25.422 5.598 1 96.31 14 GLN B O 1
ATOM 1716 N N . LEU B 1 15 ? 7.012 24.469 6.895 1 97.25 15 LEU B N 1
ATOM 1717 C CA . LEU B 1 15 ? 5.984 25.406 6.469 1 97.25 15 LEU B CA 1
ATOM 1718 C C . LEU B 1 15 ? 6.336 26.828 6.895 1 97.25 15 LEU B C 1
ATOM 1720 O O . LEU B 1 15 ? 6.25 27.766 6.094 1 97.25 15 LEU B O 1
ATOM 1724 N N . ILE B 1 16 ? 6.746 26.953 8.141 1 98 16 ILE B N 1
ATOM 1725 C CA . ILE B 1 16 ? 7.098 28.266 8.68 1 98 16 ILE B CA 1
ATOM 1726 C C . ILE B 1 16 ? 8.234 28.875 7.855 1 98 16 ILE B C 1
ATOM 1728 O O . ILE B 1 16 ? 8.188 30.062 7.5 1 98 16 ILE B O 1
ATOM 1732 N N . HIS B 1 17 ? 9.172 28.016 7.539 1 96.56 17 HIS B N 1
ATOM 1733 C CA . HIS B 1 17 ? 10.312 28.453 6.746 1 96.56 17 HIS B CA 1
ATOM 1734 C C . HIS B 1 17 ? 9.867 28.984 5.391 1 96.56 17 HIS B C 1
ATOM 1736 O O . HIS B 1 17 ? 10.5 29.891 4.832 1 96.56 17 HIS B O 1
ATOM 1742 N N . GLN B 1 18 ? 8.836 28.531 4.895 1 95.44 18 GLN B N 1
ATOM 1743 C CA . GLN B 1 18 ? 8.398 28.891 3.549 1 95.44 18 GLN B CA 1
ATOM 1744 C C . GLN B 1 18 ? 7.473 30.094 3.572 1 95.44 18 GLN B C 1
ATOM 1746 O O . GLN B 1 18 ? 7.125 30.641 2.521 1 95.44 18 GLN B O 1
ATOM 1751 N N . LEU B 1 19 ? 7.07 30.594 4.695 1 95.94 19 LEU B N 1
ATOM 1752 C CA . LEU B 1 19 ? 6.242 31.781 4.809 1 95.94 19 LEU B CA 1
ATOM 1753 C C . LEU B 1 19 ? 7.078 33.031 4.598 1 95.94 19 LEU B C 1
ATOM 1755 O O . LEU B 1 19 ? 8.219 33.125 5.059 1 95.94 19 LEU B O 1
ATOM 1759 N N . SER B 1 20 ? 6.512 34 3.918 1 94.31 20 SER B N 1
ATOM 1760 C CA . SER B 1 20 ? 7.152 35.312 3.811 1 94.31 20 SER B CA 1
ATOM 1761 C C . SER B 1 20 ? 7.125 36.062 5.145 1 94.31 20 SER B C 1
ATOM 1763 O O . SER B 1 20 ? 6.34 35.719 6.031 1 94.31 20 SER B O 1
ATOM 1765 N N . PRO B 1 21 ? 7.914 37.094 5.25 1 94.31 21 PRO B N 1
ATOM 1766 C CA . PRO B 1 21 ? 7.887 37.906 6.48 1 94.31 21 PRO B CA 1
ATOM 1767 C C . PRO B 1 21 ? 6.504 38.469 6.777 1 94.31 21 PRO B C 1
ATOM 1769 O O . PRO B 1 21 ? 6.066 38.469 7.934 1 94.31 21 PRO B O 1
ATOM 1772 N N . LEU B 1 22 ? 5.852 38.875 5.723 1 93.31 22 LEU B N 1
ATOM 1773 C CA . LEU B 1 22 ? 4.52 39.438 5.898 1 93.31 22 LEU B CA 1
ATOM 1774 C C . LEU B 1 22 ? 3.529 38.375 6.367 1 93.31 22 LEU B C 1
ATOM 1776 O O . LEU B 1 22 ? 2.695 38.656 7.234 1 93.31 22 LEU B O 1
ATOM 1780 N N . GLU B 1 23 ? 3.654 37.188 5.863 1 93.38 23 GLU B N 1
ATOM 1781 C CA . GLU B 1 23 ? 2.785 36.094 6.262 1 93.38 23 GLU B CA 1
ATOM 1782 C C . GLU B 1 23 ? 3.045 35.688 7.707 1 93.38 23 GLU B C 1
ATOM 1784 O O . GLU B 1 23 ? 2.113 35.344 8.438 1 93.38 23 GLU B O 1
ATOM 1789 N N . ARG B 1 24 ? 4.234 35.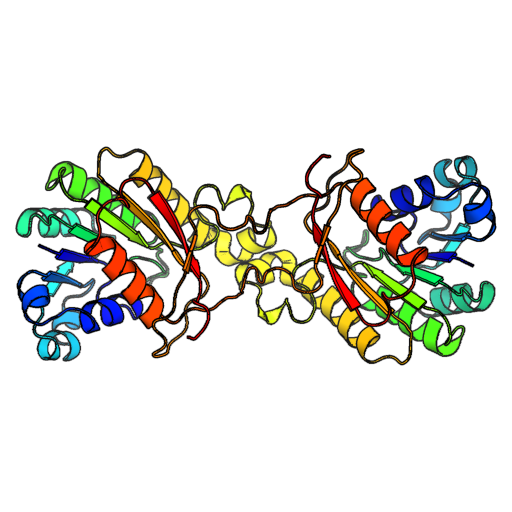75 8.133 1 95.5 24 ARG B N 1
ATOM 1790 C CA . ARG B 1 24 ? 4.602 35.344 9.484 1 95.5 24 ARG B CA 1
ATOM 1791 C C . ARG B 1 24 ? 4.035 36.312 10.523 1 95.5 24 ARG B C 1
ATOM 1793 O O . ARG B 1 24 ? 3.738 35.906 11.648 1 95.5 24 ARG B O 1
ATOM 1800 N N . GLU B 1 25 ? 3.85 37.531 10.078 1 94.5 25 GLU B N 1
ATOM 1801 C CA . GLU B 1 25 ? 3.305 38.531 10.992 1 94.5 25 GLU B CA 1
ATOM 1802 C C . GLU B 1 25 ? 1.866 38.188 11.383 1 94.5 25 GLU B C 1
ATOM 1804 O O . GLU B 1 25 ? 1.393 38.594 12.445 1 94.5 25 GLU B O 1
ATOM 1809 N N . THR B 1 26 ? 1.232 37.5 10.461 1 96.38 26 THR B N 1
ATOM 1810 C CA . THR B 1 26 ? -0.162 37.156 10.711 1 96.38 26 THR B CA 1
ATOM 1811 C C . THR B 1 26 ? -0.312 35.656 10.945 1 96.38 26 THR B C 1
ATOM 1813 O O . THR B 1 26 ? -1.345 35.062 10.609 1 96.38 26 THR B O 1
ATOM 1816 N N . ALA B 1 27 ? 0.712 35.031 11.438 1 98.19 27 ALA B N 1
ATOM 1817 C CA . ALA B 1 27 ? 0.692 33.594 11.766 1 98.19 27 ALA B CA 1
ATOM 1818 C C . ALA B 1 27 ? 1.088 33.375 13.227 1 98.19 27 ALA B C 1
ATOM 1820 O O . ALA B 1 27 ? 1.761 34.219 13.828 1 98.19 27 ALA B O 1
ATOM 1821 N N . VAL B 1 28 ? 0.643 32.281 13.781 1 98.75 28 VAL B N 1
ATOM 1822 C CA . VAL B 1 28 ? 1.041 31.891 15.125 1 98.75 28 VAL B CA 1
ATOM 1823 C C . VAL B 1 28 ? 1.366 30.391 15.141 1 98.75 28 VAL B C 1
ATOM 1825 O O . VAL B 1 28 ? 0.618 29.578 14.594 1 98.75 28 VAL B O 1
ATOM 1828 N N . ALA B 1 29 ? 2.498 30.062 15.711 1 98.75 29 ALA B N 1
ATOM 1829 C CA . ALA B 1 29 ? 2.947 28.688 15.906 1 98.75 29 ALA B CA 1
ATOM 1830 C C . ALA B 1 29 ? 2.502 28.156 17.266 1 98.75 29 ALA B C 1
ATOM 1832 O O . ALA B 1 29 ? 2.809 28.734 18.297 1 98.75 29 ALA B O 1
ATOM 1833 N N . VAL B 1 30 ? 1.81 27.047 17.266 1 98.75 30 VAL B N 1
ATOM 1834 C CA . VAL B 1 30 ? 1.349 26.438 18.516 1 98.75 30 VAL B CA 1
ATOM 1835 C C . VAL B 1 30 ? 2.332 25.359 18.953 1 98.75 30 VAL B C 1
ATOM 1837 O O . VAL B 1 30 ? 2.602 24.422 18.219 1 98.75 30 VAL B O 1
ATOM 1840 N N . LEU B 1 31 ? 2.814 25.5 20.172 1 98.19 31 LEU B N 1
ATOM 1841 C CA . LEU B 1 31 ? 3.807 24.594 20.766 1 98.19 31 LEU B CA 1
ATOM 1842 C C . LEU B 1 31 ? 3.211 23.812 21.922 1 98.19 31 LEU B C 1
ATOM 1844 O O . LEU B 1 31 ? 2.367 24.328 22.656 1 98.19 31 LEU B O 1
ATOM 1848 N N . ARG B 1 32 ? 3.689 22.562 22.062 1 96.5 32 ARG B N 1
ATOM 1849 C CA . ARG B 1 32 ? 3.146 21.703 23.109 1 96.5 32 ARG B CA 1
ATOM 1850 C C . ARG B 1 32 ? 3.639 22.109 24.484 1 96.5 32 ARG B C 1
ATOM 1852 O O . ARG B 1 32 ? 2.861 22.156 25.438 1 96.5 32 ARG B O 1
ATOM 1859 N N . LEU B 1 33 ? 4.938 22.453 24.578 1 95.56 33 LEU B N 1
ATOM 1860 C CA . LEU B 1 33 ? 5.59 22.719 25.844 1 95.56 33 LEU B CA 1
ATOM 1861 C C . LEU B 1 33 ? 6.109 24.156 25.906 1 95.56 33 LEU B C 1
ATOM 1863 O O . LEU B 1 33 ? 6.637 24.656 24.906 1 95.56 33 LEU B O 1
ATOM 1867 N N . PRO B 1 34 ? 6.027 24.734 27.062 1 96.38 34 PRO B N 1
ATOM 1868 C CA . PRO B 1 34 ? 6.508 26.109 27.203 1 96.38 34 PRO B CA 1
ATOM 1869 C C . PRO B 1 34 ? 7.988 26.266 26.859 1 96.38 34 PRO B C 1
ATOM 1871 O O . PRO B 1 34 ? 8.398 27.266 26.281 1 96.38 34 PRO B O 1
ATOM 1874 N N . GLU B 1 35 ? 8.75 25.297 27.156 1 95.88 35 GLU B N 1
ATOM 1875 C CA . GLU B 1 35 ? 10.195 25.375 26.953 1 95.88 35 GLU B CA 1
ATOM 1876 C C . GLU B 1 35 ? 10.531 25.469 25.469 1 95.88 35 GLU B C 1
ATOM 1878 O O . GLU B 1 35 ? 11.602 25.953 25.094 1 95.88 35 GLU B O 1
ATOM 1883 N N . GLN B 1 36 ? 9.641 25.078 24.625 1 95.44 36 GLN B N 1
ATOM 1884 C CA . GLN B 1 36 ? 9.867 25.094 23.172 1 95.44 36 GLN B CA 1
ATOM 1885 C C . GLN B 1 36 ? 9.844 26.531 22.641 1 95.44 36 GLN B C 1
ATOM 1887 O O . GLN B 1 36 ? 10.328 26.781 21.531 1 95.44 36 GLN B O 1
ATOM 1892 N N . GLN B 1 37 ? 9.336 27.453 23.375 1 95.38 37 GLN B N 1
ATOM 1893 C CA . GLN B 1 37 ? 9.273 28.844 22.953 1 95.38 37 GLN B CA 1
ATOM 1894 C C . GLN B 1 37 ? 10.664 29.469 22.891 1 95.38 37 GLN B C 1
ATOM 1896 O O . GLN B 1 37 ? 10.867 30.484 22.219 1 95.38 37 GLN B O 1
ATOM 1901 N N . SER B 1 38 ? 11.617 28.844 23.625 1 95.38 38 SER B N 1
ATOM 1902 C CA . SER B 1 38 ? 12.969 29.391 23.688 1 95.38 38 SER B CA 1
ATOM 1903 C C . SER B 1 38 ? 13.812 28.906 22.5 1 95.38 38 SER B C 1
ATOM 1905 O O . SER B 1 38 ? 14.953 29.344 22.328 1 95.38 38 SER B O 1
ATOM 1907 N N . ASP B 1 39 ? 13.289 27.969 21.766 1 95.81 39 ASP B N 1
ATOM 1908 C CA . ASP B 1 39 ? 14 27.547 20.562 1 95.81 39 ASP B CA 1
ATOM 1909 C C . ASP B 1 39 ? 14.234 28.719 19.609 1 95.81 39 ASP B C 1
ATOM 1911 O O . ASP B 1 39 ? 13.281 29.375 19.188 1 95.81 39 ASP B O 1
ATOM 1915 N N . GLU B 1 40 ? 15.469 28.953 19.172 1 95.94 40 GLU B N 1
ATOM 1916 C CA . GLU B 1 40 ? 15.883 30.094 18.359 1 95.94 40 GLU B CA 1
ATOM 1917 C C . GLU B 1 40 ? 15.203 30.078 17 1 95.94 40 GLU B C 1
ATOM 1919 O O . GLU B 1 40 ? 15.047 31.109 16.359 1 95.94 40 GLU B O 1
ATOM 1924 N N . PHE B 1 41 ? 14.766 29.016 16.625 1 96.62 41 PHE B N 1
ATOM 1925 C CA . PHE B 1 41 ? 14.117 28.875 15.336 1 96.62 41 PHE B CA 1
ATOM 1926 C C . PHE B 1 41 ? 12.961 29.875 15.203 1 96.62 41 PHE B C 1
ATOM 1928 O O . PHE B 1 41 ? 12.859 30.578 14.203 1 96.62 41 PHE B O 1
ATOM 1935 N N . PHE B 1 42 ? 12.125 29.891 16.172 1 97.81 42 PHE B N 1
ATOM 1936 C CA . PHE B 1 42 ? 10.914 30.703 16.094 1 97.81 42 PHE B CA 1
ATOM 1937 C C . PHE B 1 42 ? 11.25 32.188 16.141 1 97.81 42 PHE B C 1
ATOM 1939 O O . PHE B 1 42 ? 10.633 33 15.438 1 97.81 42 PHE B O 1
ATOM 1946 N N . ALA B 1 43 ? 12.25 32.531 16.938 1 96.06 43 ALA B N 1
ATOM 1947 C CA . ALA B 1 43 ? 12.711 33.906 16.984 1 96.06 43 ALA B CA 1
ATOM 1948 C C . ALA B 1 43 ? 13.359 34.312 15.664 1 96.06 43 ALA B C 1
ATOM 1950 O O . ALA B 1 43 ? 13.086 35.406 15.141 1 96.06 43 ALA B O 1
ATOM 1951 N N . ASP B 1 44 ? 14.156 33.469 15.148 1 96.5 44 ASP B N 1
ATOM 1952 C CA . ASP B 1 44 ? 14.859 33.719 13.891 1 96.5 44 ASP B CA 1
ATOM 1953 C C . ASP B 1 44 ? 13.867 33.906 12.742 1 96.5 44 ASP B C 1
ATOM 1955 O O . ASP B 1 44 ? 14.109 34.688 11.828 1 96.5 44 ASP B O 1
ATOM 1959 N N . GLN B 1 45 ? 12.789 33.188 12.805 1 96.62 45 GLN B N 1
ATOM 1960 C CA . GLN B 1 45 ? 11.773 33.281 11.766 1 96.62 45 GLN B CA 1
ATOM 1961 C C . GLN B 1 45 ? 10.789 34.406 12.031 1 96.62 45 GLN B C 1
ATOM 1963 O O . GLN B 1 45 ? 9.914 34.688 11.203 1 96.62 45 GLN B O 1
ATOM 1968 N N . HIS B 1 46 ? 10.898 35.062 13.133 1 96.31 46 HIS B N 1
ATOM 1969 C CA . HIS B 1 46 ? 10.039 36.188 13.531 1 96.31 46 HIS B CA 1
ATOM 1970 C C . HIS B 1 46 ? 8.57 35.781 13.492 1 96.31 46 HIS B C 1
ATOM 1972 O O . HIS B 1 46 ? 7.738 36.531 12.945 1 96.31 46 HIS B O 1
ATOM 1978 N N . ILE B 1 47 ? 8.234 34.688 14.055 1 97.62 47 ILE B N 1
ATOM 1979 C CA . ILE B 1 47 ? 6.852 34.219 14.133 1 97.62 47 ILE B CA 1
ATOM 1980 C C . ILE B 1 47 ? 6.402 34.156 15.594 1 97.62 47 ILE B C 1
ATOM 1982 O O . ILE B 1 47 ? 7.18 33.781 16.469 1 97.62 47 ILE B O 1
ATOM 1986 N N . ARG B 1 48 ? 5.188 34.562 15.844 1 97.44 48 ARG B N 1
ATOM 1987 C CA . ARG B 1 48 ? 4.609 34.469 17.172 1 97.44 48 ARG B CA 1
ATOM 1988 C C . ARG B 1 48 ? 4.41 33 17.578 1 97.44 48 ARG B C 1
ATOM 1990 O O . ARG B 1 48 ? 4.145 32.156 16.734 1 97.44 48 ARG B O 1
ATOM 1997 N N . THR B 1 49 ? 4.52 32.75 18.906 1 98.25 49 THR B N 1
ATOM 1998 C CA . THR B 1 49 ? 4.273 31.406 19.438 1 98.25 49 THR B CA 1
ATOM 1999 C C . THR B 1 49 ? 3.211 31.438 20.531 1 98.25 49 THR B C 1
ATOM 2001 O O . THR B 1 49 ? 2.973 32.5 21.141 1 98.25 49 THR B O 1
ATOM 2004 N N . THR B 1 50 ? 2.516 30.375 20.688 1 98.5 50 THR B N 1
ATOM 2005 C CA . THR B 1 50 ? 1.646 30.109 21.828 1 98.5 50 THR B CA 1
ATOM 2006 C C . THR B 1 50 ? 1.759 28.656 22.266 1 98.5 50 THR B C 1
ATOM 2008 O O . THR B 1 50 ? 2.266 27.812 21.516 1 98.5 50 THR B O 1
ATOM 2011 N N . VAL B 1 51 ? 1.35 28.406 23.531 1 98.5 51 VAL B N 1
ATOM 2012 C CA . VAL B 1 51 ? 1.513 27.062 24.078 1 98.5 51 VAL B CA 1
ATOM 2013 C C . VAL B 1 51 ? 0.145 26.422 24.281 1 98.5 51 VAL B C 1
ATOM 2015 O O . VAL B 1 51 ? -0.742 27 24.906 1 98.5 51 VAL B O 1
ATOM 2018 N N . ALA B 1 52 ? -0.044 25.266 23.734 1 98.69 52 ALA B N 1
ATOM 2019 C CA . ALA B 1 52 ? -1.224 24.422 23.938 1 98.69 52 ALA B CA 1
ATOM 2020 C C . ALA B 1 52 ? -0.922 22.969 23.609 1 98.69 52 ALA B C 1
ATOM 2022 O O . ALA B 1 52 ? -0.717 22.625 22.438 1 98.69 52 ALA B O 1
ATOM 2023 N N . ASP B 1 53 ? -0.902 22.109 24.672 1 97.88 53 ASP B N 1
ATOM 2024 C CA . ASP B 1 53 ? -0.869 20.672 24.422 1 97.88 53 ASP B CA 1
ATOM 2025 C C . ASP B 1 53 ? -2.176 20.188 23.797 1 97.88 53 ASP B C 1
ATOM 2027 O O . ASP B 1 53 ? -3.246 20.344 24.391 1 97.88 53 ASP B O 1
ATOM 2031 N N . THR B 1 54 ? -2.064 19.594 22.641 1 98.19 54 THR B N 1
ATOM 2032 C CA . THR B 1 54 ? -3.283 19.234 21.922 1 98.19 54 THR B CA 1
ATOM 2033 C C . THR B 1 54 ? -4.047 18.141 22.672 1 98.19 54 THR B C 1
ATOM 2035 O O . THR B 1 54 ? -5.227 17.906 22.391 1 98.19 54 THR B O 1
ATOM 2038 N N . LEU B 1 55 ? -3.42 17.438 23.609 1 97.44 55 LEU B N 1
ATOM 2039 C CA . LEU B 1 55 ? -4.109 16.438 24.422 1 97.44 55 LEU B CA 1
ATOM 2040 C C . LEU B 1 55 ? -4.871 17.094 25.562 1 97.44 55 LEU B C 1
ATOM 2042 O O . LEU B 1 55 ? -5.621 16.422 26.281 1 97.44 55 LEU B O 1
ATOM 2046 N N . ASP B 1 56 ? -4.68 18.391 25.734 1 98 56 ASP B N 1
ATOM 2047 C CA . ASP B 1 56 ? -5.438 19.203 26.688 1 98 56 ASP B CA 1
ATOM 2048 C C . ASP B 1 56 ? -6.508 20.031 25.969 1 98 56 ASP B C 1
ATOM 2050 O O . ASP B 1 56 ? -6.219 21.094 25.438 1 98 56 ASP B O 1
ATOM 2054 N N . ALA B 1 57 ? -7.727 19.562 26.141 1 98.25 57 ALA B N 1
ATOM 2055 C CA . ALA B 1 57 ? -8.836 20.172 25.406 1 98.25 57 ALA B CA 1
ATOM 2056 C C . ALA B 1 57 ? -8.992 21.656 25.781 1 98.25 57 ALA B C 1
ATOM 2058 O O . ALA B 1 57 ? -9.258 22.484 24.906 1 98.25 57 ALA B O 1
ATOM 2059 N N . GLU B 1 58 ? -8.844 21.906 26.984 1 98.5 58 GLU B N 1
ATOM 2060 C CA . GLU B 1 58 ? -9.023 23.281 27.453 1 98.5 58 GLU B CA 1
ATOM 2061 C C . GLU B 1 58 ? -7.934 24.203 26.922 1 98.5 58 GLU B C 1
ATOM 2063 O O . GLU B 1 58 ? -8.203 25.328 26.516 1 98.5 58 GLU B O 1
ATOM 2068 N N . ALA B 1 59 ? -6.738 23.766 26.906 1 98.56 59 ALA B N 1
ATOM 2069 C CA . ALA B 1 59 ? -5.629 24.547 26.375 1 98.56 59 ALA B CA 1
ATOM 2070 C C . ALA B 1 59 ? -5.84 24.859 24.891 1 98.56 59 ALA B C 1
ATOM 2072 O O . ALA B 1 59 ? -5.586 25.984 24.453 1 98.56 59 ALA B O 1
ATOM 2073 N N . VAL B 1 60 ? -6.324 23.922 24.188 1 98.75 60 VAL B N 1
ATOM 2074 C CA . VAL B 1 60 ? -6.582 24.109 22.75 1 98.75 60 VAL B CA 1
ATOM 2075 C C . VAL B 1 60 ? -7.699 25.141 22.562 1 98.75 60 VAL B C 1
ATOM 2077 O O . VAL B 1 60 ? -7.578 26.047 21.75 1 98.75 60 VAL B O 1
ATOM 2080 N N . ALA B 1 61 ? -8.742 24.984 23.312 1 98.69 61 ALA B N 1
ATOM 2081 C CA . ALA B 1 61 ? -9.875 25.906 23.219 1 98.69 61 ALA B CA 1
ATOM 2082 C C . ALA B 1 61 ? -9.438 27.344 23.5 1 98.69 61 ALA B C 1
ATOM 2084 O O . ALA B 1 61 ? -9.828 28.266 22.797 1 98.69 61 ALA B O 1
ATOM 2085 N N . GLN B 1 62 ? -8.641 27.5 24.469 1 98.69 62 GLN B N 1
ATOM 2086 C CA . GLN B 1 62 ? -8.18 28.828 24.859 1 98.69 62 GLN B CA 1
ATOM 2087 C C . GLN B 1 62 ? -7.332 29.453 23.734 1 98.69 62 GLN B C 1
ATOM 2089 O O . GLN B 1 62 ? -7.473 30.641 23.438 1 98.69 62 GLN B O 1
ATOM 2094 N N . ALA B 1 63 ? -6.469 28.688 23.203 1 98.62 63 ALA B N 1
ATOM 2095 C CA . ALA B 1 63 ? -5.625 29.188 22.125 1 98.62 63 ALA B CA 1
ATOM 2096 C C . ALA B 1 63 ? -6.469 29.625 20.922 1 98.62 63 ALA B C 1
ATOM 2098 O O . ALA B 1 63 ? -6.242 30.703 20.359 1 98.62 63 ALA B O 1
ATOM 2099 N N . VAL B 1 64 ? -7.453 28.844 20.547 1 98.75 64 VAL B N 1
ATOM 2100 C CA . VAL B 1 64 ? -8.312 29.156 19.406 1 98.75 64 VAL B CA 1
ATOM 2101 C C . VAL B 1 64 ? -9.148 30.391 19.703 1 98.75 64 VAL B C 1
ATOM 2103 O O . VAL B 1 64 ? -9.32 31.25 18.844 1 98.75 64 VAL B O 1
ATOM 2106 N N . GLN B 1 65 ? -9.617 30.406 20.922 1 98.19 65 GLN B N 1
ATOM 2107 C CA . GLN B 1 65 ? -10.406 31.562 21.328 1 98.19 65 GLN B CA 1
ATOM 2108 C C . GLN B 1 65 ? -9.578 32.844 21.281 1 98.19 65 GLN B C 1
ATOM 2110 O O . GLN B 1 65 ? -10.07 33.906 20.875 1 98.19 65 GLN B O 1
ATOM 2115 N N . GLN B 1 66 ? -8.398 32.75 21.672 1 98.25 66 GLN B N 1
ATOM 2116 C CA . GLN B 1 66 ? -7.516 33.906 21.766 1 98.25 66 GLN B CA 1
ATOM 2117 C C . GLN B 1 66 ? -7.191 34.438 20.375 1 98.25 66 GLN B C 1
ATOM 2119 O O . GLN B 1 66 ? -7.219 35.656 20.156 1 98.25 66 GLN B O 1
ATOM 2124 N N . TYR B 1 67 ? -6.953 33.594 19.422 1 97.88 67 TYR B N 1
ATOM 2125 C CA . TYR B 1 67 ? -6.383 34.062 18.156 1 97.88 67 TYR B CA 1
ATOM 2126 C C . TYR B 1 67 ? -7.441 34.094 17.062 1 97.88 67 TYR B C 1
ATOM 2128 O O . TYR B 1 67 ? -7.262 34.75 16.031 1 97.88 67 TYR B O 1
ATOM 2136 N N . ARG B 1 68 ? -8.5 33.312 17.188 1 96.94 68 ARG B N 1
ATOM 2137 C CA . ARG B 1 68 ? -9.609 33.281 16.25 1 96.94 68 ARG B CA 1
ATOM 2138 C C . ARG B 1 68 ? -9.117 33.156 14.805 1 96.94 68 ARG B C 1
ATOM 2140 O O . ARG B 1 68 ? -9.406 34 13.969 1 96.94 68 ARG B O 1
ATOM 2147 N N . PRO B 1 69 ? -8.422 32.094 14.508 1 98.12 69 PRO B N 1
ATOM 2148 C CA . PRO B 1 69 ? -7.809 31.922 13.188 1 98.12 69 PRO B CA 1
ATOM 2149 C C . PRO B 1 69 ? -8.844 31.797 12.07 1 98.12 69 PRO B C 1
ATOM 2151 O O . PRO B 1 69 ? -9.969 31.359 12.312 1 98.12 69 PRO B O 1
ATOM 2154 N N . ASP B 1 70 ? -8.438 32.25 10.836 1 97.56 70 ASP B N 1
ATOM 2155 C CA . ASP B 1 70 ? -9.227 31.984 9.633 1 97.56 70 ASP B CA 1
ATOM 2156 C C . ASP B 1 70 ? -8.766 30.719 8.93 1 97.56 70 ASP B C 1
ATOM 2158 O O . ASP B 1 70 ? -9.539 30.094 8.188 1 97.56 70 ASP B O 1
ATOM 2162 N N . THR B 1 71 ? -7.496 30.438 9.086 1 98.12 71 THR B N 1
ATOM 2163 C CA . THR B 1 71 ? -6.898 29.234 8.539 1 98.12 71 THR B CA 1
ATOM 2164 C C . THR B 1 71 ? -6.094 28.484 9.602 1 98.12 71 THR B C 1
ATOM 2166 O O . THR B 1 71 ? -5.34 29.109 10.359 1 98.12 71 THR B O 1
ATOM 2169 N N . VAL B 1 72 ? -6.348 27.234 9.703 1 98.81 72 VAL B N 1
ATOM 2170 C CA . VAL B 1 72 ? -5.605 26.375 10.633 1 98.81 72 VAL B CA 1
ATOM 2171 C C . VAL B 1 72 ? -4.965 25.234 9.867 1 98.81 72 VAL B C 1
ATOM 2173 O O . VAL B 1 72 ? -5.594 24.625 9 1 98.81 72 VAL B O 1
ATOM 2176 N N . VAL B 1 73 ? -3.689 24.969 10.133 1 98.81 73 VAL B N 1
ATOM 2177 C CA . VAL B 1 73 ? -2.994 23.781 9.656 1 98.81 73 VAL B CA 1
ATOM 2178 C C . VAL B 1 73 ? -2.623 22.891 10.836 1 98.81 73 VAL B C 1
ATOM 2180 O O . VAL B 1 73 ? -2.088 23.359 11.836 1 98.81 73 VAL B O 1
ATOM 2183 N N . SER B 1 74 ? -2.943 21.656 10.711 1 98.88 74 SER B N 1
ATOM 2184 C CA . SER B 1 74 ? -2.539 20.719 11.75 1 98.88 74 SER B CA 1
ATOM 2185 C C . SER B 1 74 ? -1.585 19.656 11.203 1 98.88 74 SER B C 1
ATOM 2187 O O . SER B 1 74 ? -1.962 18.859 10.344 1 98.88 74 SER B O 1
ATOM 2189 N N . PHE B 1 75 ? -0.392 19.625 11.75 1 98.06 75 PHE B N 1
ATOM 2190 C CA . PHE B 1 75 ? 0.591 18.578 11.531 1 98.06 75 PHE B CA 1
ATOM 2191 C C . PHE B 1 75 ? 0.62 17.609 12.719 1 98.06 75 PHE B C 1
ATOM 2193 O O . PHE B 1 75 ? 1.54 16.812 12.844 1 98.06 75 PHE B O 1
ATOM 2200 N N . VAL B 1 76 ? -0.348 17.688 13.547 1 97.44 76 VAL B N 1
ATOM 2201 C CA . VAL B 1 76 ? -0.34 16.969 14.812 1 97.44 76 VAL B CA 1
ATOM 2202 C C . VAL B 1 76 ? -0.407 15.469 14.562 1 97.44 76 VAL B C 1
ATOM 2204 O O . VAL B 1 76 ? -1.27 14.992 13.812 1 97.44 76 VAL B O 1
ATOM 2207 N N . GLY B 1 77 ? 0.446 14.711 15.148 1 94.19 77 GLY B N 1
ATOM 2208 C CA . GLY B 1 77 ? 0.495 13.258 15.117 1 94.19 77 GLY B CA 1
ATOM 2209 C C . GLY B 1 77 ? 1.679 12.68 15.867 1 94.19 77 GLY B C 1
ATOM 2210 O O . GLY B 1 77 ? 2.557 13.422 16.312 1 94.19 77 GLY B O 1
ATOM 2211 N N . GLY B 1 78 ? 1.585 11.328 16.031 1 90.56 78 GLY B N 1
ATOM 2212 C CA . GLY B 1 78 ? 2.666 10.641 16.719 1 90.56 78 GLY B CA 1
ATOM 2213 C C . GLY B 1 78 ? 2.406 10.445 18.188 1 90.56 78 GLY B C 1
ATOM 2214 O O . GLY B 1 78 ? 1.286 10.656 18.672 1 90.56 78 GLY B O 1
ATOM 2215 N N . LYS B 1 79 ? 3.424 9.906 18.875 1 88.31 79 LYS B N 1
ATOM 2216 C CA . LYS B 1 79 ? 3.332 9.641 20.297 1 88.31 79 LYS B CA 1
ATOM 2217 C C . LYS B 1 79 ? 4.262 10.555 21.094 1 88.31 79 LYS B C 1
ATOM 2219 O O . LYS B 1 79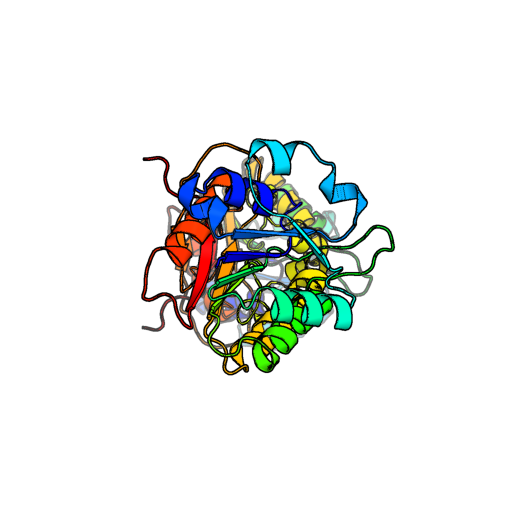 ? 5.359 10.883 20.641 1 88.31 79 LYS B O 1
ATOM 2224 N N . ASN B 1 80 ? 3.746 10.992 22.266 1 87.5 80 ASN B N 1
ATOM 2225 C CA . ASN B 1 80 ? 4.629 11.75 23.141 1 87.5 80 ASN B CA 1
ATOM 2226 C C . ASN B 1 80 ? 5.559 10.828 23.922 1 87.5 80 ASN B C 1
ATOM 2228 O O . ASN B 1 80 ? 5.637 9.633 23.656 1 87.5 80 ASN B O 1
ATOM 2232 N N . GLU B 1 81 ? 6.309 11.508 24.844 1 85.62 81 GLU B N 1
ATOM 2233 C CA . GLU B 1 81 ? 7.32 10.773 25.609 1 85.62 81 GLU B CA 1
ATOM 2234 C C . GLU B 1 81 ? 6.688 9.672 26.453 1 85.62 81 GLU B C 1
ATOM 2236 O O . GLU B 1 81 ? 7.34 8.68 26.781 1 85.62 81 GLU B O 1
ATOM 2241 N N . GLN B 1 82 ? 5.383 9.734 26.781 1 87.94 82 GLN B N 1
ATOM 2242 C CA . GLN B 1 82 ? 4.668 8.758 27.594 1 87.94 82 GLN B CA 1
ATOM 2243 C C . GLN B 1 82 ? 3.99 7.699 26.719 1 87.94 82 GLN B C 1
ATOM 2245 O O . GLN B 1 82 ? 3.277 6.832 27.234 1 87.94 82 GLN B O 1
ATOM 2250 N N . GLY B 1 83 ? 4.152 7.785 25.484 1 88.38 83 GLY B N 1
ATOM 2251 C CA . GLY B 1 83 ? 3.584 6.812 24.562 1 88.38 83 GLY B CA 1
ATOM 2252 C C . GLY B 1 83 ? 2.141 7.113 24.203 1 88.38 83 GLY B C 1
ATOM 2253 O O . GLY B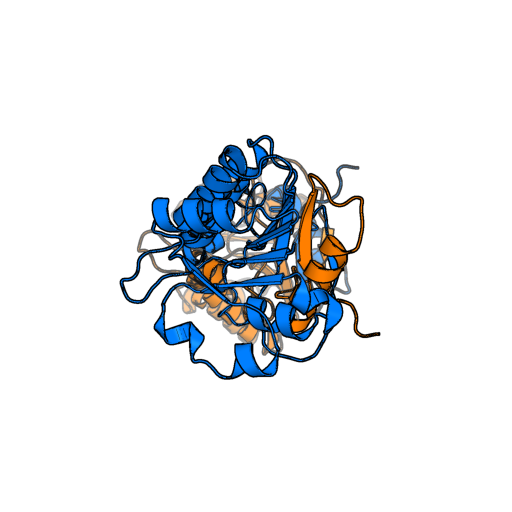 1 83 ? 1.46 6.273 23.594 1 88.38 83 GLY B O 1
ATOM 2254 N N . ILE B 1 84 ? 1.71 8.25 24.562 1 88.31 84 ILE B N 1
ATOM 2255 C CA . ILE B 1 84 ? 0.323 8.609 24.281 1 88.31 84 ILE B CA 1
ATOM 2256 C C . ILE B 1 84 ? 0.219 9.219 22.891 1 88.31 84 ILE B C 1
ATOM 2258 O O . ILE B 1 84 ? 0.911 10.195 22.578 1 88.31 84 ILE B O 1
ATOM 2262 N N . ARG B 1 85 ? -0.677 8.672 22.047 1 89.94 85 ARG B N 1
ATOM 2263 C CA . ARG B 1 85 ? -0.841 9.086 20.656 1 89.94 85 ARG B CA 1
ATOM 2264 C C . ARG B 1 85 ? -1.766 10.297 20.547 1 89.94 85 ARG B C 1
ATOM 2266 O O . ARG B 1 85 ? -2.814 10.344 21.203 1 89.94 85 ARG B O 1
ATOM 2273 N N . SER B 1 86 ? -1.438 11.273 19.672 1 95.44 86 SER B N 1
ATOM 2274 C CA . SER B 1 86 ? -2.215 12.5 19.547 1 95.44 86 SER B CA 1
ATOM 2275 C C . SER B 1 86 ? -2.957 12.555 18.219 1 95.44 86 SER B C 1
ATOM 2277 O O . SER B 1 86 ? -3.758 13.461 17.984 1 95.44 86 SER B O 1
ATOM 2279 N N . ASP B 1 87 ? -2.82 11.602 17.359 1 95.62 87 ASP B N 1
ATOM 2280 C CA . ASP B 1 87 ? -3.34 11.641 15.992 1 95.62 87 ASP B CA 1
ATOM 2281 C C . ASP B 1 87 ? -4.852 11.844 15.984 1 95.62 87 ASP B C 1
ATOM 2283 O O . ASP B 1 87 ? -5.383 12.602 15.172 1 95.62 87 ASP B O 1
ATOM 2287 N N . ALA B 1 88 ? -5.527 11.125 16.906 1 96.44 88 ALA B N 1
ATOM 2288 C CA . ALA B 1 88 ? -6.977 11.273 16.984 1 96.44 88 ALA B CA 1
ATOM 2289 C C . ALA B 1 88 ? -7.367 12.336 18 1 96.44 88 ALA B C 1
ATOM 2291 O O . ALA B 1 88 ? -7.883 13.398 17.641 1 96.44 88 ALA B O 1
ATOM 2292 N N . THR B 1 89 ? -7 12.117 19.219 1 96.94 89 THR B N 1
ATOM 2293 C CA . THR B 1 89 ? -7.469 12.953 20.328 1 96.94 89 THR B CA 1
ATOM 2294 C C . THR B 1 89 ? -7.035 14.398 20.125 1 96.94 89 THR B C 1
ATOM 2296 O O . THR B 1 89 ? -7.836 15.32 20.297 1 96.94 89 THR B O 1
ATOM 2299 N N . GLY B 1 90 ? -5.828 14.633 19.797 1 98.38 90 GLY B N 1
ATOM 2300 C CA . GLY B 1 90 ? -5.352 15.984 19.578 1 98.38 90 GLY B CA 1
ATOM 2301 C C . GLY B 1 90 ? -6.121 16.719 18.5 1 98.38 90 GLY B C 1
ATOM 2302 O O . GLY B 1 90 ? -6.52 17.875 18.688 1 98.38 90 GLY B O 1
ATOM 2303 N N . ASN B 1 91 ? -6.316 16.078 17.359 1 98.5 91 ASN B N 1
ATOM 2304 C CA . ASN B 1 91 ? -7.02 16.703 16.25 1 98.5 91 ASN B CA 1
ATOM 2305 C C . ASN B 1 91 ? -8.508 16.859 16.547 1 98.5 91 ASN B C 1
ATOM 2307 O O . ASN B 1 91 ? -9.141 17.828 16.094 1 98.5 91 ASN B O 1
ATOM 2311 N N . LEU B 1 92 ? -9.047 15.938 17.344 1 98.31 92 LEU B N 1
ATOM 2312 C CA . LEU B 1 92 ? -10.438 16.094 17.75 1 98.31 92 LEU B CA 1
ATOM 2313 C C . LEU B 1 92 ? -10.617 17.328 18.609 1 98.31 92 LEU B C 1
ATOM 2315 O O . LEU B 1 92 ? -11.609 18.047 18.484 1 98.31 92 LEU B O 1
ATOM 2319 N N . HIS B 1 93 ? -9.703 17.609 19.484 1 98.75 93 HIS B N 1
ATOM 2320 C CA . HIS B 1 93 ? -9.75 18.812 20.297 1 98.75 93 HIS B CA 1
ATOM 2321 C C . HIS B 1 93 ? -9.664 20.062 19.438 1 98.75 93 HIS B C 1
ATOM 2323 O O . HIS B 1 93 ? -10.352 21.047 19.703 1 98.75 93 HIS B O 1
ATOM 2329 N N . ILE B 1 94 ? -8.836 20.047 18.438 1 98.81 94 ILE B N 1
ATOM 2330 C CA . ILE B 1 94 ? -8.711 21.172 17.516 1 98.81 94 ILE B CA 1
ATOM 2331 C C . ILE B 1 94 ? -10.039 21.406 16.797 1 98.81 94 ILE B C 1
ATOM 2333 O O . ILE B 1 94 ? -10.531 22.531 16.734 1 98.81 94 ILE B O 1
ATOM 2337 N N . ILE B 1 95 ? -10.617 20.312 16.297 1 98.62 95 ILE B N 1
ATOM 2338 C CA . ILE B 1 95 ? -11.867 20.391 15.555 1 98.62 95 ILE B CA 1
ATOM 2339 C C . ILE B 1 95 ? -12.961 20.984 16.453 1 98.62 95 ILE B C 1
ATOM 2341 O O . ILE B 1 95 ? -13.648 21.922 16.047 1 98.62 95 ILE B O 1
ATOM 2345 N N . ARG B 1 96 ? -13.047 20.469 17.609 1 98.44 96 ARG B N 1
ATOM 2346 C CA . ARG B 1 96 ? -14.078 20.938 18.547 1 98.44 96 ARG B CA 1
ATOM 2347 C C . ARG B 1 96 ? -13.867 22.406 18.906 1 98.44 96 ARG B C 1
ATOM 2349 O O . ARG B 1 96 ? -14.82 23.188 18.969 1 98.44 96 ARG B O 1
ATOM 2356 N N . ALA B 1 97 ? -12.664 22.781 19.188 1 98.81 97 ALA B N 1
ATOM 2357 C CA . ALA B 1 97 ? -12.352 24.156 19.531 1 98.81 97 ALA B CA 1
ATOM 2358 C C . ALA B 1 97 ? -12.734 25.109 18.406 1 98.81 97 ALA B C 1
ATOM 2360 O O . ALA B 1 97 ? -13.266 26.188 18.641 1 98.81 97 ALA B O 1
ATOM 2361 N N . LEU B 1 98 ? -12.477 24.688 17.188 1 98.69 98 LEU B N 1
ATOM 2362 C CA . LEU B 1 98 ? -12.805 25.516 16.031 1 98.69 98 LEU B CA 1
ATOM 2363 C C . LEU B 1 98 ? -14.32 25.656 15.875 1 98.69 98 LEU B C 1
ATOM 2365 O O . LEU B 1 98 ? -14.828 26.75 15.641 1 98.69 98 LEU B O 1
ATOM 2369 N N . GLU B 1 99 ? -14.984 24.547 16.031 1 98.25 99 GLU B N 1
ATOM 2370 C CA . GLU B 1 99 ? -16.438 24.594 15.938 1 98.25 99 GLU B CA 1
ATOM 2371 C C . GLU B 1 99 ? -17.031 25.609 16.922 1 98.25 99 GLU B C 1
ATOM 2373 O O . GLU B 1 99 ? -17.984 26.297 16.609 1 98.25 99 GLU B O 1
ATOM 2378 N N . GLN B 1 100 ? -16.375 25.656 18.016 1 97.88 100 GLN B N 1
ATOM 2379 C CA . GLN B 1 100 ? -16.938 26.469 19.109 1 97.88 100 GLN B CA 1
ATOM 2380 C C . GLN B 1 100 ? -16.484 27.922 19 1 97.88 100 GLN B C 1
ATOM 2382 O O . GLN B 1 100 ? -17.266 28.844 19.234 1 97.88 100 GLN B O 1
ATOM 2387 N N . HIS B 1 101 ? -15.258 28.141 18.609 1 98.31 101 HIS B N 1
ATOM 2388 C CA . HIS B 1 101 ? -14.695 29.469 18.828 1 98.31 101 HIS B CA 1
ATOM 2389 C C . HIS B 1 101 ? -14.281 30.109 17.516 1 98.31 101 HIS B C 1
ATOM 2391 O O . HIS B 1 101 ? -14.008 31.312 17.469 1 98.31 101 HIS B O 1
ATOM 2397 N N . ALA B 1 102 ? -14.234 29.406 16.438 1 98.19 102 ALA B N 1
ATOM 2398 C CA . ALA B 1 102 ? -13.906 29.922 15.109 1 98.19 102 ALA B CA 1
ATOM 2399 C C . ALA B 1 102 ? -14.594 29.109 14.016 1 98.19 102 ALA B C 1
ATOM 2401 O O . ALA B 1 102 ? -13.93 28.547 13.141 1 98.19 102 ALA B O 1
ATOM 2402 N N . PRO B 1 103 ? -15.867 29.094 13.984 1 97.62 103 PRO B N 1
ATOM 2403 C CA . PRO B 1 103 ? -16.625 28.188 13.117 1 97.62 103 PRO B CA 1
ATOM 2404 C C . PRO B 1 103 ? -16.453 28.5 11.633 1 97.62 103 PRO B C 1
ATOM 2406 O O . PRO B 1 103 ? -16.781 27.688 10.781 1 97.62 103 PRO B O 1
ATOM 2409 N N . LYS B 1 104 ? -15.938 29.641 11.281 1 97.06 104 LYS B N 1
ATOM 2410 C CA . LYS B 1 104 ? -15.75 30.016 9.883 1 97.06 104 LYS B CA 1
ATOM 2411 C C . LYS B 1 104 ? -14.352 29.641 9.398 1 97.06 104 LYS B C 1
ATOM 2413 O O . LYS B 1 104 ? -14.023 29.828 8.227 1 97.06 104 LYS B O 1
ATOM 2418 N N . ALA B 1 105 ? -13.5 29.125 10.297 1 97.44 105 ALA B N 1
ATOM 2419 C CA . ALA B 1 105 ? -12.133 28.781 9.945 1 97.44 105 ALA B CA 1
ATOM 2420 C C . ALA B 1 105 ? -12.102 27.594 8.992 1 97.44 105 ALA B C 1
ATOM 2422 O O . ALA B 1 105 ? -12.969 26.719 9.047 1 97.44 105 ALA B O 1
ATOM 2423 N N . ARG B 1 106 ? -11.102 27.609 8.125 1 97.31 106 ARG B N 1
ATOM 2424 C CA . ARG B 1 106 ? -10.781 26.406 7.344 1 97.31 106 ARG B CA 1
ATOM 2425 C C . ARG B 1 106 ? -9.648 25.625 7.992 1 97.31 106 ARG B C 1
ATOM 2427 O O . ARG B 1 106 ? -8.648 26.188 8.422 1 97.31 106 ARG B O 1
ATOM 2434 N N . LEU B 1 107 ? -9.883 24.375 8.109 1 98.5 107 LEU B N 1
ATOM 2435 C CA . LEU B 1 107 ? -8.875 23.484 8.672 1 98.5 107 LEU B CA 1
ATOM 2436 C C . LEU B 1 107 ? -8.227 22.641 7.586 1 98.5 107 LEU B C 1
ATOM 2438 O O . LEU B 1 107 ? -8.914 21.922 6.859 1 98.5 107 LEU B O 1
ATOM 2442 N N . ILE B 1 108 ? -6.926 22.75 7.434 1 98.31 108 ILE B N 1
ATOM 2443 C CA . ILE B 1 108 ? -6.094 21.859 6.633 1 98.31 108 ILE B CA 1
ATOM 2444 C C . ILE B 1 108 ? -5.461 20.797 7.535 1 98.31 108 ILE B C 1
ATOM 2446 O O . ILE B 1 108 ? -4.566 21.109 8.328 1 98.31 108 ILE B O 1
ATOM 2450 N N . LEU B 1 109 ? -5.977 19.609 7.414 1 98.5 109 LEU B N 1
ATOM 2451 C CA . LEU B 1 109 ? -5.523 18.5 8.25 1 98.5 109 LEU B CA 1
ATOM 2452 C C . LEU B 1 109 ? -4.562 17.594 7.477 1 98.5 109 LEU B C 1
ATOM 2454 O O . LEU B 1 109 ? -4.93 17.031 6.445 1 98.5 109 LEU B O 1
ATOM 2458 N N . VAL B 1 110 ? -3.301 17.453 7.961 1 97.19 110 VAL B N 1
ATOM 2459 C CA . VAL B 1 110 ? -2.314 16.562 7.355 1 97.19 110 VAL B CA 1
ATOM 2460 C C . VAL B 1 110 ? -2.357 15.203 8.047 1 97.19 110 VAL B C 1
ATOM 2462 O O . VAL B 1 110 ? -2.154 15.109 9.258 1 97.19 110 VAL B O 1
ATOM 2465 N N . THR B 1 111 ? -2.674 14.148 7.305 1 93.38 111 THR B N 1
ATOM 2466 C CA . THR B 1 111 ? -2.711 12.789 7.816 1 93.38 111 THR B CA 1
ATOM 2467 C C . THR B 1 111 ? -1.695 11.906 7.094 1 93.38 111 THR B C 1
ATOM 2469 O O . THR B 1 111 ? -0.486 12.07 7.273 1 93.38 111 THR B O 1
ATOM 2472 N N . SER B 1 112 ? -2.1 10.828 6.422 1 86.12 112 SER B N 1
ATOM 2473 C CA . SER B 1 112 ? -1.185 9.953 5.703 1 86.12 112 SER B CA 1
ATOM 2474 C C . SER B 1 112 ? -1.921 9.141 4.641 1 86.12 112 SER B C 1
ATOM 2476 O O . SER B 1 112 ? -3.125 8.898 4.758 1 86.12 112 SER B O 1
ATOM 2478 N N . MET B 1 113 ? -1.122 8.836 3.625 1 78.69 113 MET B N 1
ATOM 2479 C CA . MET B 1 113 ? -1.675 7.844 2.703 1 78.69 113 MET B CA 1
ATOM 2480 C C . MET B 1 113 ? -2.146 6.605 3.455 1 78.69 113 MET B C 1
ATOM 2482 O O . MET B 1 113 ? -1.488 6.156 4.395 1 78.69 113 MET B O 1
ATOM 2486 N N . GLY B 1 114 ? -3.262 6.117 3.045 1 75.06 114 GLY B N 1
ATOM 2487 C CA . GLY B 1 114 ? -3.84 4.957 3.705 1 75.06 114 GLY B CA 1
ATOM 2488 C C . GLY B 1 114 ? -4.969 5.312 4.652 1 75.06 114 GLY B C 1
ATOM 2489 O O . GLY B 1 114 ? -5.703 4.434 5.109 1 75.06 114 GLY B O 1
ATOM 2490 N N . CYS B 1 115 ? -5.133 6.613 4.977 1 81.69 115 CYS B N 1
ATOM 2491 C CA . CYS B 1 115 ? -6.168 7.039 5.91 1 81.69 115 CYS B CA 1
ATOM 2492 C C . CYS B 1 115 ? -7.516 7.172 5.207 1 81.69 115 CYS B C 1
ATOM 2494 O O . CYS B 1 115 ? -7.582 7.148 3.979 1 81.69 115 CYS B O 1
ATOM 2496 N N . GLY B 1 116 ? -8.555 7.391 6.047 1 78.25 116 GLY B N 1
ATOM 2497 C CA . GLY B 1 116 ? -9.898 7.582 5.523 1 78.25 116 GLY B CA 1
ATOM 2498 C C . GLY B 1 116 ? -10.422 6.379 4.766 1 78.25 116 GLY B C 1
ATOM 2499 O O . GLY B 1 116 ? -10.32 5.246 5.242 1 78.25 116 GLY B O 1
ATOM 2500 N N . GLU B 1 117 ? -10.93 6.688 3.566 1 69.69 117 GLU B N 1
ATOM 2501 C CA . GLU B 1 117 ? -11.523 5.637 2.744 1 69.69 117 GLU B CA 1
ATOM 2502 C C . GLU B 1 117 ? -10.461 4.68 2.217 1 69.69 117 GLU B C 1
ATOM 2504 O O . GLU B 1 117 ? -10.773 3.572 1.777 1 69.69 117 GLU B O 1
ATOM 2509 N N . GLN B 1 118 ? -9.219 5.16 2.336 1 66 118 GLN B N 1
ATOM 2510 C CA . GLN B 1 118 ? -8.125 4.32 1.865 1 66 118 GLN B CA 1
ATOM 2511 C C . GLN B 1 118 ? -7.801 3.219 2.871 1 66 118 GLN B C 1
ATOM 2513 O O . GLN B 1 118 ? -7.137 2.236 2.533 1 66 118 GLN B O 1
ATOM 2518 N N . TYR B 1 119 ? -8.273 3.459 4.102 1 67.25 119 TYR B N 1
ATOM 2519 C CA . TYR B 1 119 ? -7.867 2.568 5.184 1 67.25 119 TYR B CA 1
ATOM 2520 C C . TYR B 1 119 ? -8.312 1.138 4.91 1 67.25 119 TYR B C 1
ATOM 2522 O O . TYR B 1 119 ? -7.551 0.192 5.113 1 67.25 119 TYR B O 1
ATOM 2530 N N 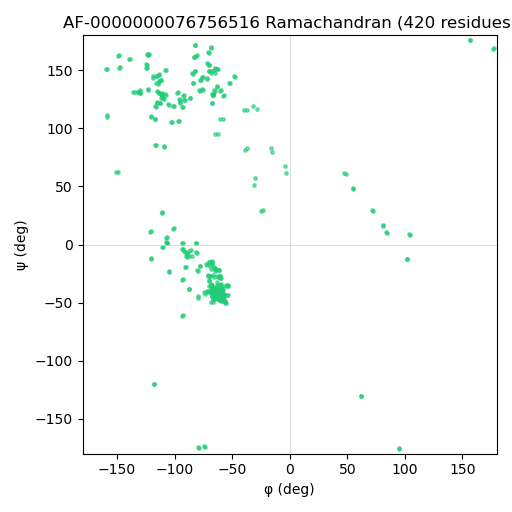. ALA B 1 120 ? -9.578 1.095 4.473 1 58.38 120 ALA B N 1
ATOM 2531 C CA . ALA B 1 120 ? -10.148 -0.229 4.23 1 58.38 120 ALA B CA 1
ATOM 2532 C C . ALA B 1 120 ? -9.398 -0.957 3.119 1 58.38 120 ALA B C 1
ATOM 2534 O O . ALA B 1 120 ? -9.414 -2.188 3.057 1 58.38 120 ALA B O 1
ATOM 2535 N N . LEU B 1 121 ? -8.734 -0.1 2.305 1 54.91 121 LEU B N 1
ATOM 2536 C CA . LEU B 1 121 ? -8.07 -0.659 1.134 1 54.91 121 LEU B CA 1
ATOM 2537 C C . LEU B 1 121 ? -6.637 -1.067 1.467 1 54.91 121 LEU B C 1
ATOM 2539 O O . LEU B 1 121 ? -5.953 -1.683 0.644 1 54.91 121 LEU B O 1
ATOM 2543 N N . MET B 1 122 ? -6.344 -0.658 2.645 1 57.81 122 MET B N 1
ATOM 2544 C CA . MET B 1 122 ? -4.969 -0.959 3.023 1 57.81 122 MET B CA 1
ATOM 2545 C C . MET B 1 122 ? -4.805 -2.438 3.359 1 57.81 122 MET B C 1
ATOM 2547 O O . MET B 1 122 ? -5.754 -3.084 3.807 1 57.81 122 MET B O 1
ATOM 2551 N N . SER B 1 123 ? -3.766 -2.887 3.033 1 51.16 123 SER B N 1
ATOM 2552 C CA . SER B 1 123 ? -3.482 -4.289 3.314 1 51.16 123 SER B CA 1
ATOM 2553 C C . SER B 1 123 ? -3.459 -4.559 4.816 1 51.16 123 SER B C 1
ATOM 2555 O O . SER B 1 123 ? -3.311 -3.631 5.617 1 51.16 123 SER B O 1
ATOM 2557 N N . ASP B 1 124 ? -3.812 -5.781 5.152 1 48.69 124 ASP B N 1
ATOM 2558 C CA . ASP B 1 124 ? -3.764 -6.16 6.562 1 48.69 124 ASP B CA 1
ATOM 2559 C C . ASP B 1 124 ? -2.389 -5.879 7.16 1 48.69 124 ASP B C 1
ATOM 2561 O O . ASP B 1 124 ? -2.281 -5.473 8.32 1 48.69 124 ASP B O 1
ATOM 2565 N N . MET B 1 125 ? -1.396 -6.031 6.414 1 42.88 125 MET B N 1
ATOM 2566 C CA . MET B 1 125 ? -0.03 -5.766 6.852 1 42.88 125 MET B CA 1
ATOM 2567 C C . MET B 1 125 ? 0.163 -4.285 7.164 1 42.88 125 MET B C 1
ATOM 2569 O O . MET B 1 125 ? 0.785 -3.932 8.164 1 42.88 125 MET B O 1
ATOM 2573 N N . PHE B 1 126 ? -0.343 -3.469 6.18 1 52.72 126 PHE B N 1
ATOM 2574 C CA . PHE B 1 126 ? -0.334 -2.029 6.406 1 52.72 126 PHE B CA 1
ATOM 2575 C C . PHE B 1 126 ? -1.02 -1.682 7.723 1 52.72 126 PHE B C 1
ATOM 2577 O O . PHE B 1 126 ? -0.487 -0.908 8.523 1 52.72 126 PHE B O 1
ATOM 2584 N N . LYS B 1 127 ? -2.113 -2.348 7.883 1 59.81 127 LYS B N 1
ATOM 2585 C CA . LYS B 1 127 ? -2.912 -2.064 9.07 1 59.81 127 LYS B CA 1
ATOM 2586 C C . LYS B 1 127 ? -2.197 -2.531 10.336 1 59.81 127 LYS B C 1
ATOM 2588 O O . LYS B 1 127 ? -2.299 -1.89 11.383 1 59.81 127 LYS B O 1
ATOM 2593 N N . GLN B 1 128 ? -1.519 -3.549 10.25 1 53.97 128 GLN B N 1
ATOM 2594 C CA . GLN B 1 128 ? -0.776 -4.062 11.391 1 53.97 128 GLN B CA 1
ATOM 2595 C C . GLN B 1 128 ? 0.383 -3.141 11.758 1 53.97 128 GLN B C 1
ATOM 2597 O O . GLN B 1 128 ? 0.671 -2.932 12.938 1 53.97 128 GLN B O 1
ATOM 2602 N N . ALA B 1 129 ? 1.145 -2.543 10.719 1 52.06 129 ALA B N 1
ATOM 2603 C CA . ALA B 1 129 ? 2.324 -1.709 10.93 1 52.06 129 ALA B CA 1
ATOM 2604 C C . ALA B 1 129 ? 1.93 -0.285 11.312 1 52.06 129 ALA B C 1
ATOM 2606 O O . ALA B 1 129 ? 2.531 0.313 12.203 1 52.06 129 ALA B O 1
ATOM 2607 N N . LEU B 1 130 ? 0.999 0.168 10.602 1 62.41 130 LEU B N 1
ATOM 2608 C CA . LEU B 1 130 ? 0.652 1.578 10.742 1 62.41 130 LEU B CA 1
ATOM 2609 C C . LEU B 1 130 ? -0.809 1.738 11.156 1 62.41 130 LEU B C 1
ATOM 2611 O O . LEU B 1 130 ? -1.323 2.857 11.211 1 62.41 130 LEU B O 1
ATOM 2615 N N . GLY B 1 131 ? -1.264 0.54 11.492 1 70.75 131 GLY B N 1
ATOM 2616 C CA . GLY B 1 131 ? -2.707 0.5 11.648 1 70.75 131 GLY B CA 1
ATOM 2617 C C . GLY B 1 131 ? -3.211 1.415 12.75 1 70.75 131 GLY B C 1
ATOM 2618 O O . GLY B 1 131 ? -4.219 2.104 12.578 1 70.75 131 GLY B O 1
ATOM 2619 N N . GLU B 1 132 ? -2.367 1.442 13.844 1 77.75 132 GLU B N 1
ATOM 2620 C CA . GLU B 1 132 ? -2.842 2.27 14.945 1 77.75 132 GLU B CA 1
ATOM 2621 C C . GLU B 1 132 ? -2.854 3.746 14.562 1 77.75 132 GLU B C 1
ATOM 2623 O O . GLU B 1 132 ? -3.838 4.449 14.805 1 77.75 132 GLU B O 1
ATOM 2628 N N . ALA B 1 133 ? -1.728 4.238 14.008 1 84.94 133 ALA B N 1
ATOM 2629 C CA . ALA B 1 133 ? -1.631 5.641 13.602 1 84.94 133 ALA B CA 1
ATOM 2630 C C . ALA B 1 133 ? -2.639 5.961 12.5 1 84.94 133 ALA B C 1
ATOM 2632 O O . ALA B 1 133 ? -3.318 6.988 12.555 1 84.94 133 ALA B O 1
ATOM 2633 N N . VAL B 1 134 ? -2.723 5.07 11.586 1 82.56 134 VAL B N 1
ATOM 2634 C CA . VAL B 1 134 ? -3.613 5.289 10.445 1 82.56 134 VAL B CA 1
ATOM 2635 C C . VAL B 1 134 ? -5.066 5.281 10.922 1 82.56 134 VAL B C 1
ATOM 2637 O O . VAL B 1 134 ? -5.875 6.098 10.469 1 82.56 134 VAL B O 1
ATOM 2640 N N . ALA B 1 135 ? -5.344 4.367 11.82 1 83.88 135 ALA B N 1
ATOM 2641 C CA . ALA B 1 135 ? -6.695 4.316 12.375 1 83.88 135 ALA B CA 1
ATOM 2642 C C . ALA B 1 135 ? -7.023 5.602 13.133 1 83.88 135 ALA B C 1
ATOM 2644 O O . ALA B 1 135 ? -8.125 6.145 13 1 83.88 135 ALA B O 1
ATOM 2645 N N . ALA B 1 136 ? -6.105 6.035 13.938 1 90.31 136 ALA B N 1
ATOM 2646 C CA . ALA B 1 136 ? -6.309 7.262 14.703 1 90.31 136 ALA B CA 1
ATOM 2647 C C . ALA B 1 136 ? -6.48 8.469 13.781 1 90.31 136 ALA B C 1
ATOM 2649 O O . ALA B 1 136 ? -7.363 9.297 14 1 90.31 136 ALA B O 1
ATOM 2650 N N . LYS B 1 137 ? -5.617 8.531 12.742 1 92.19 137 LYS B N 1
ATOM 2651 C CA . LYS B 1 137 ? -5.734 9.609 11.766 1 92.19 137 LYS B CA 1
ATOM 2652 C C . LYS B 1 137 ? -7.066 9.531 11.023 1 92.19 137 LYS B C 1
ATOM 2654 O O . LYS B 1 137 ? -7.68 10.562 10.734 1 92.19 137 LYS B O 1
ATOM 2659 N N . THR B 1 138 ? -7.465 8.375 10.812 1 88.62 138 THR B N 1
ATOM 2660 C CA . THR B 1 138 ? -8.742 8.188 10.133 1 88.62 138 THR B CA 1
ATOM 2661 C C . THR B 1 138 ? -9.898 8.68 11.008 1 88.62 138 THR B C 1
ATOM 2663 O O . THR B 1 138 ? -10.844 9.281 10.508 1 88.62 138 THR B O 1
ATOM 2666 N N . GLU B 1 139 ? -9.828 8.406 12.234 1 91.12 139 GLU B N 1
ATOM 2667 C CA . GLU B 1 139 ? -10.836 8.906 13.156 1 91.12 139 GLU B CA 1
ATOM 2668 C C . GLU B 1 139 ? -10.93 10.43 13.109 1 91.12 139 GLU B C 1
ATOM 2670 O O . GLU B 1 139 ? -12.023 10.984 13.078 1 91.12 139 GLU B O 1
ATOM 2675 N N . ALA B 1 140 ? -9.852 11.078 13.102 1 96.25 140 ALA B N 1
ATOM 2676 C CA . ALA B 1 140 ? -9.82 12.531 13.016 1 96.25 140 ALA B CA 1
ATOM 2677 C C . ALA B 1 140 ? -10.414 13.008 11.688 1 96.25 140 ALA B C 1
ATOM 2679 O O . ALA B 1 140 ? -11.172 13.984 11.664 1 96.25 140 ALA B O 1
ATOM 2680 N N . GLU B 1 141 ? -10.008 12.336 10.602 1 94.38 141 GLU B N 1
ATOM 2681 C CA . GLU B 1 141 ? -10.578 12.688 9.305 1 94.38 141 GLU B CA 1
ATOM 2682 C C . GLU B 1 141 ? -12.102 12.594 9.328 1 94.38 141 GLU B C 1
ATOM 2684 O O . GLU B 1 141 ? -12.789 13.484 8.836 1 94.38 141 GLU B O 1
ATOM 2689 N N . ASN B 1 142 ? -12.547 11.484 9.844 1 91.25 142 ASN B N 1
ATOM 2690 C CA . ASN B 1 142 ? -13.992 11.258 9.867 1 91.25 142 ASN B CA 1
ATOM 2691 C C . ASN B 1 142 ? -14.711 12.344 10.664 1 91.25 142 ASN B C 1
ATOM 2693 O O . ASN B 1 142 ? -15.742 12.859 10.227 1 91.25 142 ASN B O 1
ATOM 2697 N N . ALA B 1 143 ? -14.211 12.68 11.781 1 94.88 143 ALA B N 1
ATOM 2698 C CA . ALA B 1 143 ? -14.797 13.742 12.602 1 94.88 143 ALA B CA 1
ATOM 2699 C C . ALA B 1 143 ? -14.812 15.07 11.852 1 94.88 143 ALA B C 1
ATOM 2701 O O . ALA B 1 143 ? -15.805 15.805 11.891 1 94.88 143 ALA B O 1
ATOM 2702 N N . LEU B 1 144 ? -13.742 15.367 11.203 1 96.94 144 LEU B N 1
ATOM 2703 C CA . LEU B 1 144 ? -13.641 16.609 10.453 1 96.94 144 LEU B CA 1
ATOM 2704 C C . LEU B 1 144 ? -14.656 16.641 9.312 1 96.94 144 LEU B C 1
ATOM 2706 O O . LEU B 1 144 ? -15.352 17.641 9.125 1 96.94 144 LEU B O 1
ATOM 2710 N N . ARG B 1 145 ? -14.734 15.555 8.594 1 92.38 145 ARG B N 1
ATOM 2711 C CA . ARG B 1 145 ? -15.633 15.469 7.453 1 92.38 145 ARG B CA 1
ATOM 2712 C C . ARG B 1 145 ? -17.094 15.609 7.891 1 92.38 145 ARG B C 1
ATOM 2714 O O . ARG B 1 145 ? -17.938 16.062 7.113 1 92.38 145 ARG B O 1
ATOM 2721 N N . GLN B 1 146 ? -17.281 15.227 9.07 1 91.5 146 GLN B N 1
ATOM 2722 C CA . GLN B 1 146 ? -18.656 15.289 9.594 1 91.5 146 GLN B CA 1
ATOM 2723 C C . GLN B 1 146 ? -18.922 16.641 10.25 1 91.5 146 GLN B C 1
ATOM 2725 O O . GLN B 1 146 ? -20.062 16.938 10.609 1 91.5 146 GLN B O 1
ATOM 2730 N N . SER B 1 147 ? -17.969 17.438 10.453 1 94.94 147 SER B N 1
ATOM 2731 C CA . SER B 1 147 ? -18.109 18.75 11.062 1 94.94 147 SER B CA 1
ATOM 2732 C C . SER B 1 147 ? -18.578 19.781 10.047 1 94.94 147 SER B C 1
ATOM 2734 O O . SER B 1 147 ? -18.484 19.562 8.844 1 94.94 147 SER B O 1
ATOM 2736 N N . PRO B 1 148 ? -19.078 20.875 10.547 1 95.62 148 PRO B N 1
ATOM 2737 C CA . PRO B 1 148 ? -19.484 21.938 9.625 1 95.62 148 PRO B CA 1
ATOM 2738 C C . PRO B 1 148 ? -18.328 22.797 9.148 1 95.62 148 PRO B C 1
ATOM 2740 O O . PRO B 1 148 ? -18.516 23.75 8.383 1 95.62 148 PRO B O 1
ATOM 2743 N N . LEU B 1 149 ? -17.109 22.516 9.555 1 96.25 149 LEU B N 1
ATOM 2744 C CA . LEU B 1 149 ? -15.945 23.328 9.203 1 96.25 149 LEU B CA 1
ATOM 2745 C C . LEU B 1 149 ? -15.578 23.141 7.738 1 96.25 149 LEU B C 1
ATOM 2747 O O . LEU B 1 149 ? -15.703 22.031 7.199 1 96.25 149 LEU B O 1
ATOM 2751 N N . ALA B 1 150 ? -15.133 24.25 7.094 1 96.31 150 ALA B N 1
ATOM 2752 C CA . ALA B 1 150 ? -14.414 24.078 5.836 1 96.31 150 ALA B CA 1
ATOM 2753 C C . ALA B 1 150 ? -13.109 23.312 6.051 1 96.31 150 ALA B C 1
ATOM 2755 O O . ALA B 1 150 ? -12.398 23.547 7.027 1 96.31 150 ALA B O 1
ATOM 2756 N N . TRP B 1 151 ? -12.898 22.391 5.152 1 97.06 151 TRP B N 1
ATOM 2757 C CA . TRP B 1 151 ? -11.727 21.562 5.426 1 97.06 151 TRP B CA 1
ATOM 2758 C C . TRP B 1 151 ? -11.07 21.109 4.129 1 97.06 151 TRP B C 1
ATOM 2760 O O . TRP B 1 151 ? -11.719 21.062 3.08 1 97.06 151 TRP B O 1
ATOM 2770 N N . THR B 1 152 ? -9.766 20.859 4.191 1 95.88 152 THR B N 1
ATOM 2771 C CA . THR B 1 152 ? -8.938 20.125 3.242 1 95.88 152 THR B CA 1
ATOM 2772 C C . THR B 1 152 ? -8.062 19.094 3.965 1 95.88 152 THR B C 1
ATOM 2774 O O . THR B 1 152 ? -7.488 19.406 5.012 1 95.88 152 THR B O 1
ATOM 2777 N N . ILE B 1 153 ? -8.086 17.875 3.441 1 94.44 153 ILE B N 1
ATOM 2778 C CA . ILE B 1 153 ? -7.242 16.828 4.008 1 94.44 153 ILE B CA 1
ATOM 2779 C C . ILE B 1 153 ? -6.098 16.516 3.047 1 94.44 153 ILE B C 1
ATOM 2781 O O . ILE B 1 153 ? -6.305 16.391 1.838 1 94.44 153 ILE B O 1
ATOM 2785 N N . LEU B 1 154 ? -4.832 16.5 3.557 1 93.5 154 LEU B N 1
ATOM 2786 C CA . LEU B 1 154 ? -3.648 16.094 2.803 1 93.5 154 LEU B CA 1
ATOM 2787 C C . LEU B 1 154 ? -3.064 14.797 3.357 1 93.5 154 LEU B C 1
ATOM 2789 O O . LEU B 1 154 ? -2.701 14.727 4.535 1 93.5 154 LEU B O 1
ATOM 2793 N N . ARG B 1 155 ? -2.975 13.781 2.477 1 86.62 155 ARG B N 1
ATOM 2794 C CA . ARG B 1 155 ? -2.438 12.469 2.807 1 86.62 155 ARG B CA 1
ATOM 2795 C C . ARG B 1 155 ? -1.088 12.242 2.133 1 86.62 155 ARG B C 1
ATOM 2797 O O . ARG B 1 155 ? -1.013 11.609 1.079 1 86.62 155 ARG B O 1
ATOM 2804 N N . PRO B 1 156 ? 0.005 12.727 2.775 1 87.12 156 PRO B N 1
ATOM 2805 C CA . PRO B 1 156 ? 1.318 12.531 2.154 1 87.12 156 PRO B CA 1
ATOM 2806 C C . PRO B 1 156 ? 1.779 11.078 2.18 1 87.12 156 PRO B C 1
ATOM 2808 O O . PRO B 1 156 ? 1.384 10.32 3.066 1 87.12 156 PRO B O 1
ATOM 2811 N 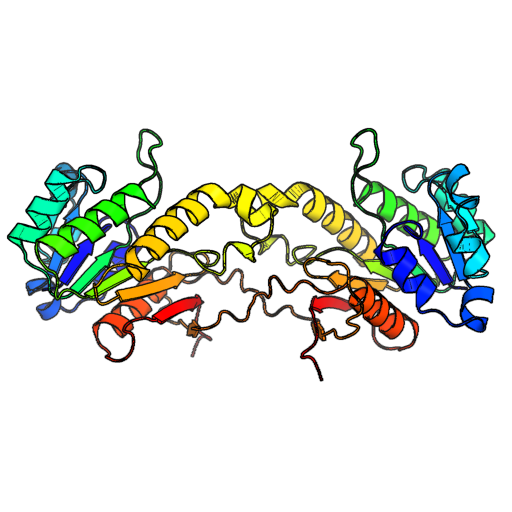N . CYS B 1 157 ? 2.662 10.797 1.177 1 79.06 157 CYS B N 1
ATOM 2812 C CA . CYS B 1 157 ? 3.438 9.562 1.241 1 79.06 157 CYS B CA 1
ATOM 2813 C C . CYS B 1 157 ? 4.547 9.672 2.283 1 79.06 157 CYS B C 1
ATOM 2815 O O . CYS B 1 157 ? 4.535 10.578 3.115 1 79.06 157 CYS B O 1
ATOM 2817 N N . GLY B 1 158 ? 5.402 8.656 2.342 1 78.81 158 GLY B N 1
ATOM 2818 C CA . GLY B 1 158 ? 6.504 8.734 3.289 1 78.81 158 GLY B CA 1
ATOM 2819 C C . GLY B 1 158 ? 7.246 10.055 3.236 1 78.81 158 GLY B C 1
ATOM 2820 O O . GLY B 1 158 ? 7.406 10.641 2.162 1 78.81 158 GLY B O 1
ATOM 2821 N N . LEU B 1 159 ? 7.73 10.562 4.34 1 81.94 159 LEU B N 1
ATOM 2822 C CA . LEU B 1 159 ? 8.359 11.875 4.438 1 81.94 159 LEU B CA 1
ATOM 2823 C C . LEU B 1 159 ? 9.852 11.734 4.73 1 81.94 159 LEU B C 1
ATOM 2825 O O . LEU B 1 159 ? 10.25 10.961 5.602 1 81.94 159 LEU B O 1
ATOM 2829 N N . ALA B 1 160 ? 10.602 12.422 3.943 1 79.38 160 ALA B N 1
ATOM 2830 C CA . ALA B 1 160 ? 12.047 12.516 4.141 1 79.38 160 ALA B CA 1
ATOM 2831 C C . ALA B 1 160 ? 12.484 13.969 4.27 1 79.38 160 ALA B C 1
ATOM 2833 O O . ALA B 1 160 ? 11.703 14.891 4.008 1 79.38 160 ALA B O 1
ATOM 2834 N N . ASN B 1 161 ? 13.711 14.109 4.797 1 84.12 161 ASN B N 1
ATOM 2835 C CA . ASN B 1 161 ? 14.297 15.445 4.789 1 84.12 161 ASN B CA 1
ATOM 2836 C C . ASN B 1 161 ? 14.93 15.773 3.443 1 84.12 161 ASN B C 1
ATOM 2838 O O . ASN B 1 161 ? 15.336 14.875 2.705 1 84.12 161 ASN B O 1
ATOM 2842 N N . GLY B 1 162 ? 14.914 17 3.092 1 86.19 162 GLY B N 1
ATOM 2843 C CA . GLY B 1 162 ? 15.492 17.469 1.841 1 86.19 162 GLY B CA 1
ATOM 2844 C C . GLY B 1 162 ? 14.898 18.781 1.363 1 86.19 162 GLY B C 1
ATOM 2845 O O . GLY B 1 162 ? 13.953 19.297 1.965 1 86.19 162 GLY B O 1
ATOM 2846 N N . ASP B 1 163 ? 15.484 19.266 0.244 1 89 163 ASP B N 1
ATOM 2847 C CA . ASP B 1 163 ? 15.117 20.594 -0.201 1 89 163 ASP B CA 1
ATOM 2848 C C . ASP B 1 163 ? 14.234 20.547 -1.447 1 89 163 ASP B C 1
ATOM 2850 O O . ASP B 1 163 ? 13.781 21.578 -1.941 1 89 163 ASP B O 1
ATOM 2854 N N . ASP B 1 164 ? 13.969 19.359 -1.824 1 86.56 164 ASP B N 1
ATOM 2855 C CA . ASP B 1 164 ? 13.109 19.219 -2.994 1 86.56 164 ASP B CA 1
ATOM 2856 C C . ASP B 1 164 ? 11.695 19.688 -2.691 1 86.56 164 ASP B C 1
ATOM 2858 O O . ASP B 1 164 ? 11.094 19.297 -1.688 1 86.56 164 ASP B O 1
ATOM 2862 N N . THR B 1 165 ? 11.172 20.594 -3.609 1 89.5 165 THR B N 1
ATOM 2863 C CA . THR B 1 165 ? 9.859 21.188 -3.369 1 89.5 165 THR B CA 1
ATOM 2864 C C . THR B 1 165 ? 8.82 20.594 -4.32 1 89.5 165 THR B C 1
ATOM 2866 O O . THR B 1 165 ? 7.672 21.031 -4.348 1 89.5 165 THR B O 1
ATOM 2869 N N . ALA B 1 166 ? 9.211 19.578 -5.121 1 87.56 166 ALA B N 1
ATOM 2870 C CA . ALA B 1 166 ? 8.297 19.016 -6.117 1 87.56 166 ALA B CA 1
ATOM 2871 C C . ALA B 1 166 ? 7.281 18.078 -5.473 1 87.56 166 ALA B C 1
ATOM 2873 O O . ALA B 1 166 ? 7.641 17.266 -4.613 1 87.56 166 ALA B O 1
ATOM 2874 N N . TYR B 1 167 ? 6.043 18.266 -5.824 1 85.56 167 TYR B N 1
ATOM 2875 C CA . TYR B 1 167 ? 4.977 17.406 -5.332 1 85.56 167 TYR B CA 1
ATOM 2876 C C . TYR B 1 167 ? 3.861 17.281 -6.359 1 85.56 167 TYR B C 1
ATOM 2878 O O . TYR B 1 167 ? 3.805 18.047 -7.324 1 85.56 167 TYR B O 1
ATOM 2886 N N . GLN B 1 168 ? 3.012 16.25 -6.199 1 81.69 168 GLN B N 1
ATOM 2887 C CA . GLN B 1 168 ? 1.773 16.078 -6.949 1 81.69 168 GLN B CA 1
ATOM 2888 C C . GLN B 1 168 ? 0.599 15.805 -6.012 1 81.69 168 GLN B C 1
ATOM 2890 O O . GLN B 1 168 ? 0.731 15.055 -5.043 1 81.69 168 GLN B O 1
ATOM 2895 N N . LEU B 1 169 ? -0.5 16.547 -6.273 1 81.5 169 LEU B N 1
ATOM 2896 C CA . LEU B 1 169 ? -1.746 16.312 -5.555 1 81.5 169 LEU B CA 1
ATOM 2897 C C . LEU B 1 169 ? -2.635 15.336 -6.324 1 81.5 169 LEU B C 1
ATOM 2899 O O . LEU B 1 169 ? -2.854 15.5 -7.523 1 81.5 169 LEU B O 1
ATOM 2903 N N . HIS B 1 170 ? -3.059 14.258 -5.488 1 75.06 170 HIS B N 1
ATOM 2904 C CA . HIS B 1 170 ? -3.951 13.273 -6.09 1 75.06 170 HIS B CA 1
ATOM 2905 C C . HIS B 1 170 ? -5.273 13.195 -5.332 1 75.06 170 HIS B C 1
ATOM 2907 O O . HIS B 1 170 ? -5.293 12.93 -4.129 1 75.06 170 HIS B O 1
ATOM 2913 N N . GLU B 1 171 ? -6.363 13.641 -5.91 1 70.69 171 GLU B N 1
ATOM 2914 C CA . GLU B 1 171 ? -7.648 13.438 -5.25 1 70.69 171 GLU B CA 1
ATOM 2915 C C . GLU B 1 171 ? -7.973 11.945 -5.129 1 70.69 171 GLU B C 1
ATOM 2917 O O . GLU B 1 171 ? -8.602 11.516 -4.16 1 70.69 171 GLU B O 1
ATOM 2922 N N . GLN B 1 172 ? -7.676 11.25 -6.098 1 50.88 172 GLN B N 1
ATOM 2923 C CA . GLN B 1 172 ? -7.852 9.797 -6.094 1 50.88 172 GLN B CA 1
ATOM 2924 C C . GLN B 1 172 ? -6.512 9.078 -6.238 1 50.88 172 GLN B C 1
ATOM 2926 O O . GLN B 1 172 ? -5.68 9.461 -7.062 1 50.88 172 GLN B O 1
ATOM 2931 N N . LEU B 1 173 ? -5.828 8.891 -4.977 1 49.59 173 LEU B N 1
ATOM 2932 C CA . LEU B 1 173 ? -4.629 8.086 -5.207 1 49.59 173 LEU B CA 1
ATOM 2933 C C . LEU B 1 173 ? -4.887 7.02 -6.262 1 49.59 173 LEU B C 1
ATOM 2935 O O . LEU B 1 173 ? -5.957 6.406 -6.289 1 49.59 173 LEU B O 1
ATOM 2939 N N . PRO B 1 174 ? -4.172 7.254 -7.238 1 39.75 174 PRO B N 1
ATOM 2940 C CA . PRO B 1 174 ? -4.324 6.004 -7.988 1 39.75 174 PRO B CA 1
ATOM 2941 C C . PRO B 1 174 ? -4.395 4.777 -7.086 1 39.75 174 PRO B C 1
ATOM 2943 O O . PRO B 1 174 ? -3.703 4.715 -6.066 1 39.75 174 PRO B O 1
ATOM 2946 N N . ALA B 1 175 ? -5.52 4.566 -6.625 1 38.38 175 ALA B N 1
ATOM 2947 C CA . ALA B 1 175 ? -5.816 3.344 -5.883 1 38.38 175 ALA B CA 1
ATOM 2948 C C . ALA B 1 175 ? -4.613 2.404 -5.863 1 38.38 175 ALA B C 1
ATOM 2950 O O . ALA B 1 175 ? -4.07 2.064 -6.918 1 38.38 175 ALA B O 1
ATOM 2951 N N . ILE B 1 176 ? -3.424 2.854 -5.25 1 40.25 176 ILE B N 1
ATOM 2952 C CA . ILE B 1 176 ? -2.926 1.486 -5.145 1 40.25 176 ILE B CA 1
ATOM 2953 C C . ILE B 1 176 ? -4.098 0.522 -4.969 1 40.25 176 ILE B C 1
ATOM 2955 O O . ILE B 1 176 ? -4.801 0.568 -3.955 1 40.25 176 ILE B O 1
ATOM 2959 N N . PRO B 1 177 ? -4.977 0.639 -5.785 1 38.03 177 PRO B N 1
ATOM 2960 C CA . PRO B 1 177 ? -6.219 -0.136 -5.691 1 38.03 177 PRO B CA 1
ATOM 2961 C C . PRO B 1 177 ? -6.109 -1.311 -4.723 1 38.03 177 PRO B C 1
ATOM 2963 O O . PRO B 1 177 ? -5.172 -2.107 -4.816 1 38.03 177 PRO B O 1
ATOM 2966 N N . ARG B 1 178 ? -6.219 -1.127 -3.396 1 44.53 178 ARG B N 1
ATOM 2967 C CA . ARG B 1 178 ? -6.707 -2.35 -2.766 1 44.53 178 ARG B CA 1
ATOM 2968 C C . ARG B 1 178 ? -7.496 -3.201 -3.758 1 44.53 178 ARG B C 1
ATOM 2970 O O . ARG B 1 178 ? -8.727 -3.146 -3.789 1 44.53 178 ARG B O 1
ATOM 2977 N N . GLN B 1 179 ? -7.004 -2.93 -4.875 1 52.16 179 GLN B N 1
ATOM 2978 C CA . GLN B 1 179 ? -7.816 -3.59 -5.891 1 52.16 179 GLN B CA 1
ATOM 2979 C C . GLN B 1 179 ? -7.781 -5.105 -5.723 1 52.16 179 GLN B C 1
ATOM 2981 O O . GLN B 1 179 ? -6.723 -5.688 -5.48 1 52.16 179 GLN B O 1
ATOM 2986 N N . TYR B 1 180 ? -8.852 -5.367 -5.004 1 63.81 180 TYR B N 1
ATOM 2987 C CA . TYR B 1 180 ? -9.047 -6.812 -5.066 1 63.81 180 TYR B CA 1
ATOM 2988 C C . TYR B 1 180 ? -9.367 -7.262 -6.488 1 63.81 180 TYR B C 1
ATOM 2990 O O . TYR B 1 180 ? -9.984 -6.52 -7.254 1 63.81 180 TYR B O 1
ATOM 2998 N N . MET B 1 181 ? -8.695 -8.227 -6.852 1 77 181 MET B N 1
ATOM 2999 C CA . MET B 1 181 ? -9.094 -8.938 -8.062 1 77 181 MET B CA 1
ATOM 3000 C C . MET B 1 181 ? -9.688 -10.305 -7.723 1 77 181 MET B C 1
ATOM 3002 O O . MET B 1 181 ? -9.43 -10.844 -6.645 1 77 181 MET B O 1
ATOM 3006 N N . THR B 1 182 ? -10.531 -10.68 -8.531 1 85.5 182 THR B N 1
ATOM 3007 C CA . THR B 1 182 ? -11.047 -12.031 -8.305 1 85.5 182 THR B CA 1
ATOM 3008 C C . THR B 1 182 ? -9.977 -13.07 -8.625 1 85.5 182 THR B C 1
ATOM 3010 O O . THR B 1 182 ? -9.133 -12.859 -9.5 1 85.5 182 THR B O 1
ATOM 3013 N N . ARG B 1 183 ? -10.039 -14.133 -7.957 1 90.5 183 ARG B N 1
ATOM 3014 C CA . ARG B 1 183 ? -9.156 -15.25 -8.273 1 90.5 183 ARG B CA 1
ATOM 3015 C C . ARG B 1 183 ? -9.383 -15.742 -9.695 1 90.5 183 ARG B C 1
ATOM 3017 O O . ARG B 1 183 ? -8.453 -16.234 -10.344 1 90.5 183 ARG B O 1
ATOM 3024 N N . THR B 1 184 ? -10.602 -15.531 -10.156 1 92.69 184 THR B N 1
ATOM 3025 C CA . THR B 1 184 ? -10.914 -15.82 -11.555 1 92.69 184 THR B CA 1
ATOM 3026 C C . THR B 1 184 ? -10.109 -14.922 -12.484 1 92.69 184 THR B C 1
ATOM 3028 O O . THR B 1 184 ? -9.578 -15.391 -13.5 1 92.69 184 THR B O 1
ATOM 3031 N N . ALA B 1 185 ? -9.984 -13.703 -12.125 1 90.19 185 ALA B N 1
ATOM 3032 C CA . ALA B 1 185 ? -9.195 -12.766 -12.914 1 90.19 185 ALA B CA 1
ATOM 3033 C C . ALA B 1 185 ? -7.711 -13.125 -12.859 1 90.19 185 ALA B C 1
ATOM 3035 O O . ALA B 1 185 ? -7.008 -13.039 -13.867 1 90.19 185 ALA B O 1
ATOM 3036 N N . LEU B 1 186 ? -7.246 -13.484 -11.664 1 93.19 186 LEU B N 1
ATOM 3037 C CA . LEU B 1 186 ? -5.863 -13.93 -11.547 1 93.19 186 LEU B CA 1
ATOM 3038 C C . LEU B 1 186 ? -5.609 -15.141 -12.445 1 93.19 186 LEU B C 1
ATOM 3040 O O . LEU B 1 186 ? -4.598 -15.195 -13.148 1 93.19 186 LEU B O 1
ATOM 3044 N N . ALA B 1 187 ? -6.516 -16.125 -12.43 1 95.19 187 ALA B N 1
ATOM 3045 C CA . ALA B 1 187 ? -6.395 -17.312 -13.273 1 95.19 187 ALA B CA 1
ATOM 3046 C C . ALA B 1 187 ? -6.348 -16.938 -14.75 1 95.19 187 ALA B C 1
ATOM 3048 O O . ALA B 1 187 ? -5.582 -17.516 -15.523 1 95.19 187 ALA B O 1
ATOM 3049 N N . ALA B 1 188 ? -7.105 -15.961 -15.102 1 94.12 188 ALA B N 1
ATOM 3050 C CA . ALA B 1 188 ? -7.09 -15.477 -16.484 1 94.12 188 ALA B CA 1
ATOM 3051 C C . ALA B 1 188 ? -5.734 -14.883 -16.844 1 94.12 188 ALA B C 1
ATOM 3053 O O . ALA B 1 188 ? -5.234 -15.078 -17.953 1 94.12 188 ALA B O 1
ATOM 3054 N N . ALA B 1 189 ? -5.18 -14.133 -15.938 1 92.62 189 ALA B N 1
ATOM 3055 C CA . ALA B 1 189 ? -3.852 -13.57 -16.156 1 92.62 189 ALA B CA 1
ATOM 3056 C C . ALA B 1 189 ? -2.811 -14.672 -16.344 1 92.62 189 ALA B C 1
ATOM 3058 O O . ALA B 1 189 ? -1.973 -14.609 -17.234 1 92.62 189 ALA B O 1
ATOM 3059 N N . VAL B 1 190 ? -2.846 -15.672 -15.438 1 95.81 190 VAL B N 1
ATOM 3060 C CA . VAL B 1 190 ? -1.928 -16.812 -15.531 1 95.81 190 VAL B CA 1
ATOM 3061 C C . VAL B 1 190 ? -2.092 -17.5 -16.875 1 95.81 190 VAL B C 1
ATOM 3063 O O . VAL B 1 190 ? -1.104 -17.812 -17.547 1 95.81 190 VAL B O 1
ATOM 3066 N N . ARG B 1 191 ? -3.293 -17.672 -17.328 1 95.12 191 ARG B N 1
ATOM 3067 C CA . ARG B 1 191 ? -3.568 -18.281 -18.625 1 95.12 191 ARG B CA 1
ATOM 3068 C C . ARG B 1 191 ? -2.939 -17.484 -19.766 1 95.12 191 ARG B C 1
ATOM 3070 O O . ARG B 1 191 ? -2.352 -18.062 -20.688 1 95.12 191 ARG B O 1
ATOM 3077 N N . GLN B 1 192 ? -3.096 -16.219 -19.656 1 93.06 192 GLN B N 1
ATOM 3078 C CA . GLN B 1 192 ? -2.486 -15.375 -20.672 1 93.06 192 GLN B CA 1
ATOM 3079 C C . GLN B 1 192 ? -0.98 -15.594 -20.75 1 93.06 192 GLN B C 1
ATOM 3081 O O . GLN B 1 192 ? -0.416 -15.703 -21.844 1 93.06 192 GLN B O 1
ATOM 3086 N N . ILE B 1 193 ? -0.383 -15.648 -19.609 1 92.56 193 ILE B N 1
ATOM 3087 C CA . ILE B 1 193 ? 1.064 -15.812 -19.547 1 92.56 193 ILE B CA 1
ATOM 3088 C C . ILE B 1 193 ? 1.45 -17.188 -20.109 1 92.56 193 ILE B C 1
ATOM 3090 O O . ILE B 1 193 ? 2.473 -17.312 -20.781 1 92.56 193 ILE B O 1
ATOM 3094 N N . ILE B 1 194 ? 0.642 -18.234 -19.859 1 93.56 194 ILE B N 1
ATOM 3095 C CA . ILE B 1 194 ? 0.885 -19.578 -20.375 1 93.56 194 ILE B CA 1
ATOM 3096 C C . ILE B 1 194 ? 0.786 -19.562 -21.906 1 93.56 194 ILE B C 1
ATOM 3098 O O . ILE B 1 194 ? 1.612 -20.172 -22.594 1 93.56 194 ILE B O 1
ATOM 3102 N N . ASP B 1 195 ? -0.127 -18.797 -22.391 1 92.94 195 ASP B N 1
ATOM 3103 C CA . ASP B 1 195 ? -0.522 -18.922 -23.797 1 92.94 195 ASP B CA 1
ATOM 3104 C C . ASP B 1 195 ? 0.311 -18 -24.672 1 92.94 195 ASP B C 1
ATOM 3106 O O . ASP B 1 195 ? 0.344 -18.156 -25.906 1 92.94 195 ASP B O 1
ATOM 3110 N N . GLU B 1 196 ? 0.917 -17 -24.047 1 90.56 196 GLU B N 1
ATOM 3111 C CA . GLU B 1 196 ? 1.608 -15.984 -24.844 1 90.56 196 GLU B CA 1
ATOM 3112 C C . GLU B 1 196 ? 3.109 -16 -24.578 1 90.56 196 GLU B C 1
ATOM 3114 O O . GLU B 1 196 ? 3.539 -16.234 -23.438 1 90.56 196 GLU B O 1
ATOM 3119 N N . ASP B 1 197 ? 3.818 -15.734 -25.625 1 89.81 197 ASP B N 1
ATOM 3120 C CA . ASP B 1 197 ? 5.258 -15.547 -25.484 1 89.81 197 ASP B CA 1
ATOM 3121 C C . ASP B 1 197 ? 5.582 -14.117 -25.047 1 89.81 197 ASP B C 1
ATOM 3123 O O . ASP B 1 197 ? 4.723 -13.234 -25.094 1 89.81 197 ASP B O 1
ATOM 3127 N N . GLY B 1 198 ? 6.742 -13.898 -24.531 1 89.06 198 GLY B N 1
ATOM 3128 C CA . GLY B 1 198 ? 7.199 -12.547 -24.266 1 89.06 198 GLY B CA 1
ATOM 3129 C C . GLY B 1 198 ? 7.145 -12.172 -22.797 1 89.06 198 GLY B C 1
ATOM 3130 O O . GLY B 1 198 ? 7.355 -11.016 -22.438 1 89.06 198 GLY B O 1
ATOM 3131 N N . HIS B 1 199 ? 6.863 -13.195 -22.016 1 90.12 199 HIS B N 1
ATOM 3132 C CA . HIS B 1 199 ? 6.715 -12.898 -20.594 1 90.12 199 HIS B CA 1
ATOM 3133 C C . HIS B 1 199 ? 7.918 -13.398 -19.797 1 90.12 199 HIS B C 1
ATOM 3135 O O . HIS B 1 199 ? 7.98 -13.219 -18.578 1 90.12 199 HIS B O 1
ATOM 3141 N N . GLU B 1 200 ? 8.891 -13.977 -20.547 1 89.88 200 GLU B N 1
ATOM 3142 C CA . GLU B 1 200 ? 10.047 -14.547 -19.859 1 89.88 200 GLU B CA 1
ATOM 3143 C C . GLU B 1 200 ? 10.883 -13.461 -19.188 1 89.88 200 GLU B C 1
ATOM 3145 O O . GLU B 1 200 ? 11.219 -12.453 -19.812 1 89.88 200 GLU B O 1
ATOM 3150 N N . GLY B 1 201 ? 11.188 -13.641 -17.906 1 89.75 201 GLY B N 1
ATOM 3151 C CA . GLY B 1 201 ? 12.047 -12.727 -17.172 1 89.75 201 GLY B CA 1
ATOM 3152 C C . GLY B 1 201 ? 11.32 -11.484 -16.688 1 89.75 201 GLY B C 1
ATOM 3153 O O . GLY B 1 201 ? 11.953 -10.492 -16.312 1 89.75 201 GLY B O 1
ATOM 3154 N N . LYS B 1 202 ? 10 -11.539 -16.688 1 87.44 202 LYS B N 1
ATOM 3155 C CA . LYS B 1 202 ? 9.234 -10.375 -16.266 1 87.44 202 LYS B CA 1
ATOM 3156 C C . LYS B 1 202 ? 8.477 -10.648 -14.969 1 87.44 202 LYS B C 1
ATOM 3158 O O . LYS B 1 202 ? 7.973 -11.75 -14.766 1 87.44 202 LYS B O 1
ATOM 3163 N N . ALA B 1 203 ? 8.484 -9.648 -14.156 1 85.75 203 ALA B N 1
ATOM 3164 C CA . ALA B 1 203 ? 7.617 -9.625 -12.984 1 85.75 203 ALA B CA 1
ATOM 3165 C C . ALA B 1 203 ? 6.504 -8.594 -13.148 1 85.75 203 ALA B C 1
ATOM 3167 O O . ALA B 1 203 ? 6.77 -7.426 -13.461 1 85.75 203 ALA B O 1
ATOM 3168 N N . TYR B 1 204 ? 5.234 -9.078 -12.984 1 83.88 204 TYR B N 1
ATOM 3169 C CA . TYR B 1 204 ? 4.082 -8.195 -13.125 1 83.88 204 TYR B CA 1
ATOM 3170 C C . TYR B 1 204 ? 3.352 -8.031 -11.797 1 83.88 204 TYR B C 1
ATOM 3172 O O . TYR B 1 204 ? 3.086 -9.016 -11.102 1 83.88 204 TYR B O 1
ATOM 3180 N N . SER B 1 205 ? 3.08 -6.801 -11.469 1 82.19 205 SER B N 1
ATOM 3181 C CA . SER B 1 205 ? 1.948 -6.594 -10.57 1 82.19 205 SER B CA 1
ATOM 3182 C C . SER B 1 205 ? 0.623 -6.777 -11.305 1 82.19 205 SER B C 1
ATOM 3184 O O . SER B 1 205 ? 0.471 -6.34 -12.445 1 82.19 205 SER B O 1
ATOM 3186 N N . VAL B 1 206 ? -0.336 -7.52 -10.75 1 82.06 206 VAL B N 1
ATOM 3187 C CA . VAL B 1 206 ? -1.606 -7.828 -11.398 1 82.06 206 VAL B CA 1
ATOM 3188 C C . VAL B 1 206 ? -2.752 -7.188 -10.617 1 82.06 206 VAL B C 1
ATOM 3190 O O . VAL B 1 206 ? -2.879 -7.395 -9.406 1 82.06 206 VAL B O 1
ATOM 3193 N N . THR B 1 207 ? -3.545 -6.328 -11.242 1 78.75 207 THR B N 1
ATOM 3194 C CA . THR B 1 207 ? -4.68 -5.652 -10.625 1 78.75 207 THR B CA 1
ATOM 3195 C C . THR B 1 207 ? -5.969 -5.945 -11.391 1 78.75 207 THR B C 1
ATOM 3197 O O . THR B 1 207 ? -5.93 -6.527 -12.477 1 78.75 207 THR B O 1
ATOM 3200 N N . SER B 1 208 ? -7.168 -5.652 -10.719 1 78.19 208 SER B N 1
ATOM 3201 C CA . SER B 1 208 ? -8.453 -5.793 -11.398 1 78.19 208 SER B CA 1
ATOM 3202 C C . SER B 1 208 ? -8.531 -4.879 -12.617 1 78.19 208 SER B C 1
ATOM 3204 O O . SER B 1 208 ? -7.969 -3.781 -12.617 1 78.19 208 SER B O 1
ATOM 3206 N N . GLY B 1 209 ? -8.984 -5.426 -13.805 1 66.31 209 GLY B N 1
ATOM 3207 C CA . GLY B 1 209 ? -9.164 -4.633 -15.008 1 66.31 209 GLY B CA 1
ATOM 3208 C C . GLY B 1 209 ? -10.344 -3.684 -14.938 1 66.31 209 GLY B C 1
ATOM 3209 O O . GLY B 1 209 ? -11.141 -3.75 -14 1 66.31 209 GLY B O 1
ATOM 3210 N N . GLU B 1 210 ? -10.367 -2.541 -15.719 1 55.94 210 GLU B N 1
ATOM 3211 C CA . GLU B 1 210 ? -11.57 -1.733 -15.891 1 55.94 210 GLU B CA 1
ATOM 3212 C C . GLU B 1 210 ? -12.719 -2.561 -16.469 1 55.94 210 GLU B C 1
ATOM 3214 O O . GLU B 1 210 ? -12.5 -3.406 -17.344 1 55.94 210 GLU B O 1
ATOM 3219 N N . ALA B 1 211 ? -13.859 -2.967 -15.734 1 42.5 211 ALA B N 1
ATOM 3220 C CA . ALA B 1 211 ? -15.016 -3.564 -16.406 1 42.5 211 ALA B CA 1
ATOM 3221 C C . ALA B 1 211 ? -15.188 -3.002 -17.812 1 42.5 211 ALA B C 1
ATOM 3223 O O . ALA B 1 211 ? -14.992 -1.803 -18.031 1 42.5 211 ALA B O 1
ATOM 3224 N N . ALA B 1 212 ? -15.102 -3.982 -18.75 1 35.19 212 ALA B N 1
ATOM 3225 C CA . ALA B 1 212 ? -15.625 -3.484 -20.016 1 35.19 212 ALA B CA 1
ATOM 3226 C C . ALA B 1 212 ? -16.984 -2.809 -19.812 1 35.19 212 ALA B C 1
ATOM 3228 O O . ALA B 1 212 ? -17.797 -3.262 -19.016 1 35.19 212 ALA B O 1
#

Nearest PDB structures (foldseek):
  5ffq-assembly1_B  TM=7.351E-01  e=3.495E-12  Escherichia coli O157:H7
  5guy-assembly1_A  TM=7.331E-01  e=3.696E-08  Escherichia coli CFT073
  6gpl-assembly1_B  TM=8.248E-01  e=5.010E-06  Homo sapiens
  4j2o-assembly1_E  TM=6.732E-01  e=1.765E-06  Acinetobacter baumannii D1279779
  4tqg-assembly1_A  TM=6.970E-01  e=3.358E-05  Megavirus chiliensis

Radius of gyration: 26.71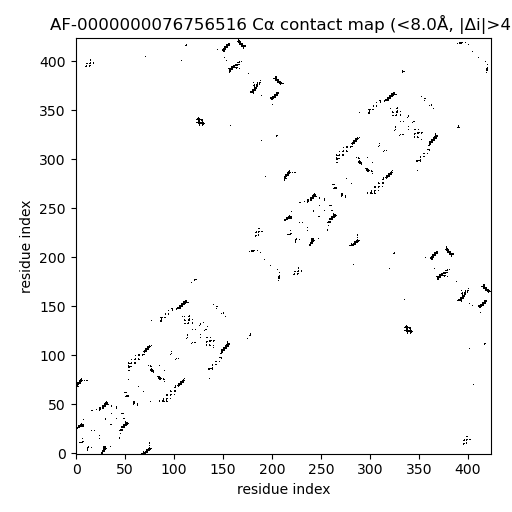 Å; Cα contacts (8 Å, |Δi|>4): 940; chains: 2; bounding box: 38×78×53 Å

Sequence (424 aa):
MLMIFGANGPSGRQLIHQLSPLERETAVAVLRLPEQQSDEFFADQHIRTTVADTLDAEAVAQAVQQYRPDTVVSFVGGKNEQGIRSDATGNLHIIRALEQHAPKARLILVTSMGCGEQYALMSDMFKQALGEAVAAKTEAENALRQSPLAWTILRPCGLANGDDTAYQLHEQLPAIPRQYMTRTALAAAVRQIIDEDGHEGKAYSVTSGEAAMLMIFGANGPSGRQLIHQLSPLERETAVAVLRLPEQQSDEFFADQHIRTTVADTLDAEAVAQAVQQYRPDTVVSFVGGKNEQGIRSDATGNLHIIRALEQHAPKARLILVTSMGCGEQYALMSDMFKQALGEAVAAKTEAENALRQSPLAWTILRPCGLANGDDTAYQLHEQLPAIPRQYMTRTALAAAVRQIIDEDGHEGKAYSVTSGEAA

InterPro domains:
  IPR016040 NAD(P)-binding domain [PF13460] (6-196)
  IPR036291 NAD(P)-binding domain superfamily [SSF51735] (3-209)

Organism: NCBI:txid1073362